Protein 2FTW (pdb70)

Foldseek 3Di:
DLWAKEAQAWEFALPDIGAWIWTTDQQFTADTGNDDDDDPPHHYHYLRLWYKFFAFEFEAEAAQPDDPNDTFLHHQALLQLLLQLFRHQEYEYEQEDFVPDDQVVSVVVVCVRNLQFHLHAYAYEYECQDDDPVNLVVVLCCQPPVQYQEYAECADPPTRHDDLVRLLVVLLSSQVSQHEYEYAFFNHVQLVVLLVVCVVVQNAALVSLCRSGPCVRRLVRLLSSQVSNVVSLAAYEYEQPQFPSNLVSLLVCVVVPRRYEYEHELCSLFDALCQLVDPDRLSNLQQFAPPHGHNPPCRNLSVLLCLLVCSHWAYHHNAGHDASVCQCCSVSHSVSRPHHHHDSNPRLQSCCQRCVVVVNHDSSSSLRHGKQRSCQNQANPPLGSDDDGRHGPWIFTKNQADKDADDLVQRSGSYSDHNSHRPMGGMGGAWTRHSSHTQHHPSDGDTDTSPYYYDRGHGNGPSNPCSVVVCVVVVCVVVDDDD

Radius of gyration: 21.94 Å; Cα contacts (8 Å, |Δi|>4): 1205; chains: 1; bounding box: 49×73×69 Å

Solvent-accessible surface area: 18521 Å² total

CATH classification: 3.20.20.140

Structure (mmCIF, N/CA/C/O backbone):
data_2FTW
#
_entry.id   2FTW
#
_cell.length_a   84.600
_cell.length_b   89.599
_cell.length_c   134.953
_cell.angle_alpha   90.00
_cell.angle_beta   90.00
_cell.angle_gamma   90.00
#
_symmetry.space_group_name_H-M   'I 2 2 2'
#
loop_
_entity.id
_entity.type
_entity.pdbx_description
1 polymer 'dihydropyrimidine amidohydrolase'
2 non-polymer 'ZINC ION'
3 non-polymer 'MALONATE ION'
4 water water
#
loop_
_atom_site.group_PDB
_atom_site.id
_atom_site.type_symbol
_atom_site.label_atom_id
_atom_site.label_alt_id
_atom_site.label_comp_id
_atom_site.label_asym_id
_atom_site.label_entity_id
_atom_site.label_seq_id
_atom_site.pdbx_PDB_ins_code
_atom_site.Cartn_x
_atom_site.Cartn_y
_atom_site.Cartn_z
_atom_site.occupancy
_atom_site.B_iso_or_equiv
_atom_site.auth_seq_id
_atom_site.auth_comp_id
_atom_site.auth_asym_id
_atom_site.auth_atom_id
_atom_site.pdbx_PDB_model_num
ATOM 1 N N . THR A 1 7 ? 28.249 -18.093 50.344 1.00 36.45 7 THR A N 1
ATOM 2 C CA . THR A 1 7 ? 28.838 -16.850 50.929 1.00 35.92 7 THR A CA 1
ATOM 3 C C . THR A 1 7 ? 29.062 -15.756 49.890 1.00 35.41 7 THR A C 1
ATOM 4 O O . THR A 1 7 ? 28.915 -14.578 50.196 1.00 35.68 7 THR A O 1
ATOM 8 N N . GLY A 1 8 ? 29.454 -16.153 48.682 1.00 34.61 8 GLY A N 1
ATOM 9 C CA . GLY A 1 8 ? 29.997 -15.231 47.689 1.00 33.73 8 GLY A CA 1
ATOM 10 C C . GLY A 1 8 ? 31.341 -14.657 48.114 1.00 33.10 8 GLY A C 1
ATOM 11 O O . GLY A 1 8 ? 31.692 -13.553 47.705 1.00 33.74 8 GLY A O 1
ATOM 12 N N . THR A 1 9 ? 32.077 -15.402 48.940 1.00 32.16 9 THR A N 1
ATOM 13 C CA A THR A 1 9 ? 33.390 -14.978 49.424 0.50 31.94 9 THR A CA 1
ATOM 14 C CA B THR A 1 9 ? 33.387 -14.976 49.433 0.50 31.83 9 THR A CA 1
ATOM 15 C C . THR A 1 9 ? 34.431 -16.045 49.102 1.00 31.58 9 THR A C 1
ATOM 16 O O . THR A 1 9 ? 34.267 -17.215 49.461 1.00 31.59 9 THR A O 1
ATOM 23 N N . ILE A 1 10 ? 35.503 -15.641 48.421 1.00 30.55 10 ILE A N 1
ATOM 24 C CA . ILE A 1 10 ? 36.525 -16.586 47.979 1.00 29.86 10 ILE A CA 1
ATOM 25 C C . ILE A 1 10 ? 37.851 -15.857 47.785 1.00 29.00 10 ILE A C 1
ATOM 26 O O . ILE A 1 10 ? 37.876 -14.649 47.490 1.00 28.72 10 ILE A O 1
ATOM 31 N N . LEU A 1 11 ? 38.945 -16.590 47.977 1.00 27.81 11 LEU A N 1
ATOM 32 C CA . LEU A 1 11 ? 40.291 -16.065 47.799 1.00 27.20 11 LEU A CA 1
ATOM 33 C C . LEU A 1 11 ? 41.029 -16.894 46.752 1.00 26.49 11 LEU A C 1
ATOM 34 O O . LEU A 1 11 ? 41.218 -18.103 46.908 1.00 25.56 11 LEU A O 1
ATOM 39 N N . ILE A 1 12 ? 41.438 -16.234 45.673 1.00 25.77 12 ILE A N 1
ATOM 40 C CA . ILE A 1 12 ? 42.147 -16.897 44.591 1.00 25.72 12 ILE A CA 1
ATOM 41 C C . ILE A 1 12 ? 43.632 -16.532 44.649 1.00 25.16 12 ILE A C 1
ATOM 42 O O . ILE A 1 12 ? 43.980 -15.357 44.541 1.00 23.90 12 ILE A O 1
ATOM 47 N N . LYS A 1 13 ? 44.490 -17.544 44.795 1.00 24.91 13 LYS A N 1
ATOM 48 C CA . LYS A 1 13 ? 45.931 -17.330 45.013 1.00 25.35 13 LYS A CA 1
ATOM 49 C C . LYS A 1 13 ? 46.815 -17.924 43.929 1.00 24.90 13 LYS A C 1
ATOM 50 O O . LYS A 1 13 ? 46.484 -18.935 43.315 1.00 25.31 13 LYS A O 1
ATOM 56 N N . ASN A 1 14 ? 47.961 -17.274 43.729 1.00 25.07 14 ASN A N 1
ATOM 57 C CA . ASN A 1 14 ? 49.076 -17.785 42.920 1.00 24.63 14 ASN A CA 1
ATOM 58 C C . ASN A 1 14 ? 48.924 -17.635 41.402 1.00 24.09 14 ASN A C 1
ATOM 59 O O . ASN A 1 14 ? 49.800 -18.076 40.658 1.00 24.53 14 ASN A O 1
ATOM 64 N N . GLY A 1 15 ? 47.852 -16.999 40.936 1.00 23.20 15 GLY A N 1
ATOM 65 C CA . GLY A 1 15 ? 47.643 -16.803 39.501 1.00 22.27 15 GLY A CA 1
ATOM 66 C C . GLY A 1 15 ? 48.024 -15.424 38.975 1.00 21.89 15 GLY A C 1
ATOM 67 O O . GLY A 1 15 ? 48.461 -14.545 39.720 1.00 21.37 15 GLY A O 1
ATOM 68 N N . THR A 1 16 ? 47.841 -15.248 37.671 1.00 21.51 16 THR A N 1
ATOM 69 C CA . THR A 1 16 ? 48.101 -13.975 37.002 1.00 21.18 16 THR A CA 1
ATOM 70 C C . THR A 1 16 ? 46.771 -13.329 36.626 1.00 20.72 16 THR A C 1
ATOM 71 O O . THR A 1 16 ? 45.958 -13.921 35.932 1.00 20.42 16 THR A O 1
ATOM 75 N N . VAL A 1 17 ? 46.558 -12.111 37.101 1.00 20.22 17 VAL A N 1
ATOM 76 C CA . VAL A 1 17 ? 45.403 -11.334 36.691 1.00 20.27 17 VAL A CA 1
ATOM 77 C C . VAL A 1 17 ? 45.647 -10.815 35.258 1.00 19.71 17 VAL A C 1
ATOM 78 O O . VAL A 1 17 ? 46.735 -10.354 34.938 1.00 19.91 17 VAL A O 1
ATOM 82 N N . VAL A 1 18 ? 44.634 -10.916 34.411 1.00 19.51 18 VAL A N 1
ATOM 83 C CA . VAL A 1 18 ? 44.710 -10.411 33.042 1.00 19.57 18 VAL A CA 1
ATOM 84 C C . VAL A 1 18 ? 43.504 -9.547 32.782 1.00 19.91 18 VAL A C 1
ATOM 85 O O . VAL A 1 18 ? 42.371 -10.027 32.734 1.00 19.94 18 VAL A O 1
ATOM 89 N N . ASN A 1 19 ? 43.766 -8.260 32.626 1.00 20.65 19 ASN A N 1
ATOM 90 C CA . ASN A 1 19 ? 42.775 -7.303 32.212 1.00 21.06 19 ASN A CA 1
ATOM 91 C C . ASN A 1 19 ? 43.117 -6.919 30.783 1.00 21.48 19 ASN A C 1
ATOM 92 O O . ASN A 1 19 ? 44.082 -7.428 30.221 1.00 21.97 19 ASN A O 1
ATOM 97 N N . ASP A 1 20 ? 42.333 -6.048 30.168 1.00 21.94 20 ASP A N 1
ATOM 98 C CA . ASP A 1 20 ? 42.626 -5.712 28.784 1.00 21.85 20 ASP A CA 1
ATOM 99 C C . ASP A 1 20 ? 43.722 -4.646 28.644 1.00 21.86 20 ASP A C 1
ATOM 100 O O . ASP A 1 20 ? 44.121 -4.323 27.509 1.00 21.43 20 ASP A O 1
ATOM 105 N N . ASP A 1 21 ? 44.216 -4.097 29.767 1.00 21.60 21 ASP A N 1
ATOM 106 C CA . ASP A 1 21 ? 45.272 -3.072 29.703 1.00 21.44 21 ASP A CA 1
ATOM 107 C C . ASP A 1 21 ? 46.654 -3.592 30.051 1.00 21.59 21 ASP A C 1
ATOM 108 O O . ASP A 1 21 ? 47.654 -3.076 29.547 1.00 21.24 21 ASP A O 1
ATOM 113 N N . ARG A 1 22 ? 46.705 -4.607 30.911 1.00 21.20 22 ARG A N 1
ATOM 114 C CA . ARG A 1 22 ? 47.955 -5.231 31.315 1.00 21.65 22 ARG A CA 1
ATOM 115 C C . ARG A 1 22 ? 47.629 -6.551 32.030 1.00 20.85 22 ARG A C 1
ATOM 116 O O . ARG A 1 22 ? 46.489 -6.774 32.434 1.00 19.46 22 ARG A O 1
ATOM 124 N N . TYR A 1 23 ? 48.647 -7.387 32.211 1.00 20.83 23 TYR A N 1
ATOM 125 C CA . TYR A 1 23 ? 48.533 -8.579 33.061 1.00 21.24 23 TYR A CA 1
ATOM 126 C C . TYR A 1 23 ? 49.608 -8.562 34.148 1.00 21.33 23 TYR A C 1
ATOM 127 O O . TYR A 1 23 ? 50.670 -7.965 33.978 1.00 21.62 23 TYR A O 1
ATOM 136 N N . PHE A 1 24 ? 49.324 -9.187 35.280 1.00 21.52 24 PHE A N 1
ATOM 137 C CA . PHE A 1 24 ? 50.255 -9.155 36.419 1.00 22.09 24 PHE A CA 1
ATOM 138 C C . PHE A 1 24 ? 49.950 -10.250 37.421 1.00 21.92 24 PHE A C 1
ATOM 139 O O . PHE A 1 24 ? 48.815 -10.646 37.554 1.00 21.13 24 PHE A O 1
ATOM 147 N N . LYS A 1 25 ? 50.980 -10.717 38.117 1.00 23.03 25 LYS A N 1
ATOM 148 C CA . LYS A 1 25 ? 50.817 -11.651 39.239 1.00 23.90 25 LYS A CA 1
ATOM 149 C C . LYS A 1 25 ? 50.137 -10.981 40.425 1.00 24.12 25 LYS A C 1
ATOM 150 O O . LYS A 1 25 ? 50.631 -9.990 40.937 1.00 24.13 25 LYS A O 1
ATOM 156 N N . SER A 1 26 ? 48.995 -11.514 40.851 1.00 24.43 26 SER A N 1
ATOM 157 C CA . SER A 1 26 ? 48.352 -11.063 42.094 1.00 24.42 26 SER A CA 1
ATOM 158 C C . SER A 1 26 ? 47.311 -12.055 42.622 1.00 24.21 26 SER A C 1
ATOM 159 O O . SER A 1 26 ? 46.658 -12.763 41.861 1.00 23.44 26 SER A O 1
ATOM 162 N N . ASP A 1 27 ? 47.152 -12.085 43.942 1.00 24.64 27 ASP A N 1
ATOM 163 C CA . ASP A 1 27 ? 46.036 -12.809 44.550 1.00 24.88 27 ASP A CA 1
ATOM 164 C C . ASP A 1 27 ? 44.816 -11.899 44.596 1.00 24.67 27 ASP A C 1
ATOM 165 O O . ASP A 1 27 ? 44.944 -10.676 44.728 1.00 24.39 27 ASP A O 1
ATOM 170 N N . VAL A 1 28 ? 43.638 -12.505 44.474 1.00 24.68 28 VAL A N 1
ATOM 171 C CA . VAL A 1 28 ? 42.371 -11.776 44.448 1.00 24.86 28 VAL A CA 1
ATOM 172 C C . VAL A 1 28 ? 41.428 -12.301 45.541 1.00 25.00 28 VAL A C 1
ATOM 173 O O . VAL A 1 28 ? 41.166 -13.494 45.631 1.00 24.35 28 VAL A O 1
ATOM 177 N N . LEU A 1 29 ? 40.930 -11.380 46.364 1.00 25.33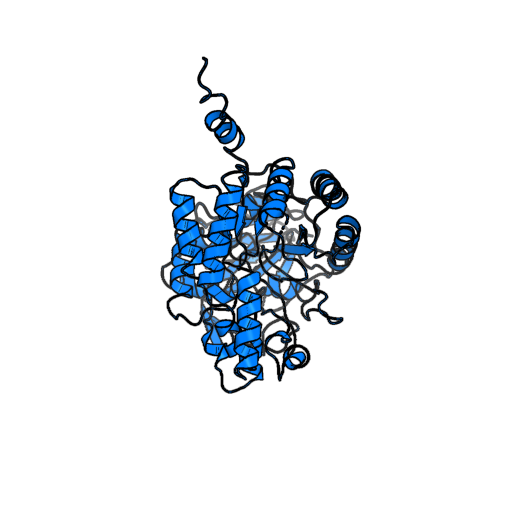 29 LEU A N 1
ATOM 178 C CA . LEU A 1 29 ? 39.934 -11.681 47.385 1.00 25.73 29 LEU A CA 1
ATOM 179 C C . LEU A 1 29 ? 38.559 -11.128 46.987 1.00 26.37 29 LEU A C 1
ATOM 180 O O . LEU A 1 29 ? 38.415 -9.966 46.588 1.00 26.65 29 LEU A O 1
ATOM 185 N N . VAL A 1 30 ? 37.550 -11.978 47.081 1.00 27.06 30 VAL A N 1
ATOM 186 C CA . VAL A 1 30 ? 36.169 -11.585 46.822 1.00 27.58 30 VAL A CA 1
ATOM 187 C C . VAL A 1 30 ? 35.418 -11.732 48.118 1.00 28.43 30 VAL A C 1
ATOM 188 O O . VAL A 1 30 ? 35.535 -12.762 48.787 1.00 28.04 30 VAL A O 1
ATOM 192 N N . GLU A 1 31 ? 34.666 -10.693 48.476 1.00 29.39 31 GLU A N 1
ATOM 193 C CA . GLU A 1 31 ? 33.825 -10.719 49.652 1.00 29.87 31 GLU A CA 1
ATOM 194 C C . GLU A 1 31 ? 32.422 -10.254 49.285 1.00 29.75 31 GLU A C 1
ATOM 195 O O . GLU A 1 31 ? 32.242 -9.331 48.498 1.00 29.97 31 GLU A O 1
ATOM 201 N N . ASN A 1 32 ? 31.431 -10.920 49.868 1.00 29.94 32 ASN A N 1
ATOM 202 C CA . ASN A 1 32 ? 30.027 -10.726 49.553 1.00 29.51 32 ASN A CA 1
ATOM 203 C C . ASN A 1 32 ? 29.781 -10.453 48.048 1.00 28.87 32 ASN A C 1
ATOM 204 O O . ASN A 1 32 ? 28.999 -9.585 47.694 1.00 28.72 32 ASN A O 1
ATOM 209 N N . GLY A 1 33 ? 30.468 -11.200 47.180 1.00 28.32 33 GLY A N 1
ATOM 210 C CA . GLY A 1 33 ? 30.301 -11.110 45.714 1.00 27.97 33 GLY A CA 1
ATOM 211 C C . GLY A 1 33 ? 31.020 -9.980 44.977 1.00 27.81 33 GLY A C 1
ATOM 212 O O . GLY A 1 33 ? 30.899 -9.852 43.754 1.00 27.69 33 GLY A O 1
ATOM 213 N N . ILE A 1 34 ? 31.759 -9.154 45.715 1.00 27.56 34 ILE A N 1
ATOM 214 C CA . ILE A 1 34 ? 32.488 -8.029 45.157 1.00 27.44 34 ILE A CA 1
ATOM 215 C C . ILE A 1 34 ? 33.963 -8.243 45.432 1.00 27.42 34 ILE A C 1
ATOM 216 O O . ILE A 1 34 ? 34.339 -8.780 46.490 1.00 27.41 34 ILE A O 1
ATOM 221 N N . ILE A 1 35 ? 34.805 -7.818 44.497 1.00 27.19 35 ILE A N 1
ATOM 222 C CA . ILE A 1 35 ? 36.254 -7.865 44.720 1.00 27.59 35 ILE A CA 1
ATOM 223 C C . ILE A 1 35 ? 36.640 -6.859 45.791 1.00 27.85 35 ILE A C 1
ATOM 224 O O . ILE A 1 35 ? 36.363 -5.663 45.652 1.00 27.96 35 ILE A O 1
ATOM 229 N N . LYS A 1 36 ? 37.314 -7.358 46.825 1.00 28.21 36 LYS A N 1
ATOM 230 C CA . LYS A 1 36 ? 37.675 -6.575 47.995 1.00 28.62 36 LYS A CA 1
ATOM 231 C C . LYS A 1 36 ? 39.137 -6.123 47.967 1.00 28.67 36 LYS A C 1
ATOM 232 O O . LYS A 1 36 ? 39.464 -4.984 48.319 1.00 28.36 36 LYS A O 1
ATOM 238 N N . GLU A 1 37 ? 40.013 -7.034 47.571 1.00 29.09 37 GLU A N 1
ATOM 239 C CA . GLU A 1 37 ? 41.441 -6.768 47.580 1.00 29.28 37 GLU A CA 1
ATOM 240 C C . GLU A 1 37 ? 42.149 -7.485 46.438 1.00 29.18 37 GLU A C 1
ATOM 241 O O . GLU A 1 37 ? 41.814 -8.626 46.093 1.00 28.90 37 GLU A O 1
ATOM 247 N N . ILE A 1 38 ? 43.100 -6.780 45.832 1.00 28.88 38 ILE A N 1
ATOM 248 C CA . ILE A 1 38 ? 44.008 -7.363 44.859 1.00 29.27 38 ILE A CA 1
ATOM 249 C C . ILE A 1 38 ? 45.398 -7.046 45.374 1.00 29.56 38 ILE A C 1
ATOM 250 O O . ILE A 1 38 ? 45.717 -5.884 45.653 1.00 28.78 38 ILE A O 1
ATOM 255 N N . SER A 1 39 ? 46.213 -8.082 45.536 1.00 30.14 39 SER A N 1
ATOM 256 C CA . SER A 1 39 ? 47.531 -7.908 46.148 1.00 30.97 39 SER A CA 1
ATOM 257 C C . SER A 1 39 ? 48.429 -9.105 45.875 1.00 31.46 39 SER A C 1
ATOM 258 O O . SER A 1 39 ? 47.952 -10.239 45.723 1.00 31.10 39 SER A O 1
ATOM 261 N N . LYS A 1 40 ? 49.734 -8.852 45.833 1.00 32.46 40 LYS A N 1
ATOM 262 C CA . LYS A 1 40 ? 50.702 -9.902 45.491 1.00 33.29 40 LYS A CA 1
ATOM 263 C C . LYS A 1 40 ? 50.653 -11.079 46.462 1.00 33.88 40 LYS A C 1
ATOM 264 O O . LYS A 1 40 ? 50.889 -12.218 46.059 1.00 33.84 40 LYS A O 1
ATOM 270 N N . ASN A 1 41 ? 50.331 -10.819 47.727 1.00 34.51 41 ASN A N 1
ATOM 271 C CA . ASN A 1 41 ? 50.185 -11.903 48.686 1.00 35.34 41 ASN A CA 1
ATOM 272 C C . ASN A 1 41 ? 49.095 -11.653 49.708 1.00 35.84 41 ASN A C 1
ATOM 273 O O . ASN A 1 41 ? 49.238 -10.795 50.574 1.00 36.34 41 ASN A O 1
ATOM 278 N N . ILE A 1 42 ? 47.996 -12.390 49.597 1.00 36.24 42 ILE A N 1
ATOM 279 C CA . ILE A 1 42 ? 46.907 -12.273 50.566 1.00 36.44 42 ILE A CA 1
ATOM 280 C C . ILE A 1 42 ? 46.870 -13.534 51.421 1.00 36.89 42 ILE A C 1
ATOM 281 O O . ILE A 1 42 ? 46.713 -14.639 50.906 1.00 36.56 42 ILE A O 1
ATOM 286 N N . GLU A 1 43 ? 47.039 -13.353 52.728 1.00 37.79 43 GLU A N 1
ATOM 287 C CA . GLU A 1 43 ? 46.982 -14.462 53.676 1.00 38.40 43 GLU A CA 1
ATOM 288 C C . GLU A 1 43 ? 45.541 -14.942 53.788 1.00 38.83 43 GLU A C 1
ATOM 289 O O . GLU A 1 43 ? 44.619 -14.127 53.893 1.00 38.70 43 GLU A O 1
ATOM 291 N N . PRO A 1 44 ? 45.334 -16.265 53.738 1.00 39.52 44 PRO A N 1
ATOM 292 C CA . PRO A 1 44 ? 43.996 -16.779 53.998 1.00 40.06 44 PRO A CA 1
ATOM 293 C C . PRO A 1 44 ? 43.673 -16.712 55.490 1.00 40.75 44 PRO A C 1
ATOM 294 O O . PRO A 1 44 ? 44.447 -17.190 56.324 1.00 41.03 44 PRO A O 1
ATOM 298 N N . LYS A 1 45 ? 42.542 -16.087 55.809 1.00 41.36 45 LYS A N 1
ATOM 299 C CA . LYS A 1 45 ? 42.082 -15.950 57.182 1.00 41.44 45 LYS A CA 1
ATOM 300 C C . LYS A 1 45 ? 41.514 -17.294 57.633 1.00 41.83 45 LYS A C 1
ATOM 301 O O . LYS A 1 45 ? 41.716 -18.313 56.964 1.00 42.38 45 LYS A O 1
ATOM 303 N N . GLU A 1 46 ? 40.827 -17.312 58.773 1.00 41.84 46 GLU A N 1
ATOM 304 C CA . GLU A 1 46 ? 40.181 -18.536 59.235 1.00 41.44 46 GLU A CA 1
ATOM 305 C C . GLU A 1 46 ? 38.914 -18.775 58.417 1.00 41.05 46 GLU A C 1
ATOM 306 O O . GLU A 1 46 ? 38.115 -17.863 58.212 1.00 41.06 46 GLU A O 1
ATOM 308 N N . GLY A 1 47 ? 38.773 -19.995 57.909 1.00 40.51 47 GLY A N 1
ATOM 309 C CA . GLY A 1 47 ? 37.535 -20.444 57.297 1.00 40.13 47 GLY A CA 1
ATOM 310 C C . GLY A 1 47 ? 37.264 -20.008 55.868 1.00 39.90 47 GLY A C 1
ATOM 311 O O . GLY A 1 47 ? 36.269 -20.450 55.280 1.00 39.94 47 GLY A O 1
ATOM 312 N N . ILE A 1 48 ? 38.115 -19.148 55.300 1.00 39.25 48 ILE A N 1
ATOM 313 C CA . ILE A 1 48 ? 37.886 -18.664 53.933 1.00 38.34 48 ILE A CA 1
ATOM 314 C C . ILE A 1 48 ? 38.278 -19.704 52.885 1.00 37.78 48 ILE A C 1
ATOM 315 O O . ILE A 1 48 ? 39.338 -20.315 52.974 1.00 38.18 48 ILE A O 1
ATOM 320 N N . LYS A 1 49 ? 37.417 -19.886 51.888 1.00 36.94 49 LYS A N 1
ATOM 321 C CA A LYS A 1 49 ? 37.709 -20.816 50.804 0.50 36.86 49 LYS A CA 1
ATOM 322 C CA B LYS A 1 49 ? 37.673 -20.797 50.775 0.50 36.78 49 LYS A CA 1
ATOM 323 C C . LYS A 1 49 ? 38.853 -20.296 49.941 1.00 36.55 49 LYS A C 1
ATOM 324 O O . LYS A 1 49 ? 38.903 -19.118 49.583 1.00 36.71 49 LYS A O 1
ATOM 335 N N . VAL A 1 50 ? 39.790 -21.182 49.619 1.00 36.04 50 VAL A N 1
ATOM 336 C CA . VAL A 1 50 ? 40.933 -20.798 48.808 1.00 35.52 50 VAL A CA 1
ATOM 337 C C . VAL A 1 50 ? 40.984 -21.617 47.538 1.00 34.84 50 VAL A C 1
ATOM 338 O O . VAL A 1 50 ? 40.868 -22.833 47.576 1.00 34.33 50 VAL A O 1
ATOM 342 N N . VAL A 1 51 ? 41.160 -20.930 46.412 1.00 34.42 51 VAL A N 1
ATOM 343 C CA . VAL A 1 51 ? 41.363 -21.572 45.114 1.00 34.06 51 VAL A CA 1
ATOM 344 C C . VAL A 1 51 ? 42.802 -21.318 44.671 1.00 33.61 51 VAL A C 1
ATOM 345 O O . VAL A 1 51 ? 43.315 -20.212 44.821 1.00 33.33 51 VAL A O 1
ATOM 349 N N . ASP A 1 52 ? 43.443 -22.346 44.124 1.00 33.07 52 ASP A N 1
ATOM 350 C CA . ASP A 1 52 ? 44.800 -22.216 43.605 1.00 32.64 52 ASP A CA 1
ATOM 351 C C . ASP A 1 52 ? 44.749 -21.933 42.105 1.00 32.12 52 ASP A C 1
ATOM 352 O O . ASP A 1 52 ? 44.102 -22.661 41.347 1.00 32.61 52 ASP A O 1
ATOM 357 N N . ALA A 1 53 ? 45.419 -20.871 41.677 1.00 31.00 53 ALA A N 1
ATOM 358 C CA . ALA A 1 53 ? 45.550 -20.580 40.254 1.00 30.11 53 ALA A CA 1
ATOM 359 C C . ALA A 1 53 ? 47.021 -20.567 39.849 1.00 29.15 53 ALA A C 1
ATOM 360 O O . ALA A 1 53 ? 47.401 -19.845 38.929 1.00 28.45 53 ALA A O 1
ATOM 362 N N . THR A 1 54 ? 47.842 -21.367 40.537 1.00 28.05 54 THR A N 1
ATOM 363 C CA . THR A 1 54 ? 49.244 -21.558 40.143 1.00 28.02 54 THR A CA 1
ATOM 364 C C . THR A 1 54 ? 49.313 -21.907 38.640 1.00 27.23 54 THR A C 1
ATOM 365 O O . THR A 1 54 ? 48.563 -22.753 38.171 1.00 27.25 54 THR A O 1
ATOM 369 N N . ASP A 1 55 ? 50.198 -21.229 37.904 1.00 26.83 55 ASP A N 1
ATOM 370 C CA . ASP A 1 55 ? 50.342 -21.382 36.438 1.00 26.38 55 ASP A CA 1
ATOM 371 C C . ASP A 1 55 ? 49.082 -21.055 35.596 1.00 25.75 55 ASP A C 1
ATOM 372 O O . ASP A 1 55 ? 49.036 -21.332 34.386 1.00 25.26 55 ASP A O 1
ATOM 377 N N . LYS A 1 56 ? 48.084 -20.435 36.216 1.00 24.94 56 LYS A N 1
ATOM 378 C CA . LYS A 1 56 ? 46.827 -20.141 35.542 1.00 24.60 56 LYS A CA 1
ATOM 379 C C . LYS A 1 56 ? 46.552 -18.641 35.512 1.00 23.84 56 LYS A C 1
ATOM 380 O O . LYS A 1 56 ? 47.239 -17.852 36.169 1.00 22.71 56 LYS A O 1
ATOM 386 N N . LEU A 1 57 ? 45.537 -18.275 34.737 1.00 23.29 57 LEU A N 1
ATOM 387 C CA . LEU A 1 57 ? 45.172 -16.879 34.518 1.00 23.37 57 LEU A CA 1
ATOM 388 C C . LEU A 1 57 ? 43.817 -16.593 35.133 1.00 23.31 57 LEU A C 1
ATOM 389 O O . LEU A 1 57 ? 42.939 -17.452 35.116 1.00 23.36 57 LEU A O 1
ATOM 394 N N . LEU A 1 58 ? 43.683 -15.402 35.719 1.00 23.46 58 LEU A N 1
ATOM 395 C CA . LEU A 1 58 ? 42.406 -14.893 36.206 1.00 23.57 58 LEU A CA 1
ATOM 396 C C . LEU A 1 58 ? 41.898 -13.879 35.184 1.00 23.54 58 LEU A C 1
ATOM 397 O O . LEU A 1 58 ? 42.478 -12.798 35.036 1.00 23.20 58 LEU A O 1
ATOM 402 N N . LEU A 1 59 ? 40.835 -14.245 34.472 1.00 23.01 59 LEU A N 1
ATOM 403 C CA . LEU A 1 59 ? 40.214 -13.370 33.487 1.00 23.38 59 LEU A CA 1
ATOM 404 C C . LEU A 1 59 ? 38.866 -12.889 34.003 1.00 23.48 59 LEU A C 1
ATOM 405 O O . LEU A 1 59 ? 38.186 -13.616 34.765 1.00 23.56 59 LEU A O 1
ATOM 410 N N . PRO A 1 60 ? 38.462 -11.666 33.598 1.00 23.37 60 PRO A N 1
ATOM 411 C CA . PRO A 1 60 ? 37.083 -11.293 33.883 1.00 23.15 60 PRO A CA 1
ATOM 412 C C . PRO A 1 60 ? 36.174 -12.270 33.160 1.00 23.36 60 PRO A C 1
ATOM 413 O O . PRO A 1 60 ? 36.486 -12.700 32.035 1.00 23.68 60 PRO A O 1
ATOM 417 N N . GLY A 1 61 ? 35.071 -12.636 33.798 1.00 23.47 61 GLY A N 1
ATOM 418 C CA . GLY A 1 61 ? 34.103 -13.503 33.172 1.00 23.05 61 GLY A CA 1
ATOM 419 C C . GLY A 1 61 ? 33.768 -13.047 31.765 1.00 23.07 61 GLY A C 1
ATOM 420 O O . GLY A 1 61 ? 33.628 -11.843 31.507 1.00 21.85 61 GLY A O 1
ATOM 421 N N . GLY A 1 62 ? 33.630 -14.015 30.858 1.00 22.99 62 GLY A N 1
ATOM 422 C CA . GLY A 1 62 ? 33.199 -13.727 29.501 1.00 23.49 62 GLY A CA 1
ATOM 423 C C . GLY A 1 62 ? 31.824 -13.084 29.464 1.00 23.84 62 GLY A C 1
ATOM 424 O O . GLY A 1 62 ? 30.979 -13.341 30.322 1.00 23.61 62 GLY A O 1
ATOM 425 N N . ILE A 1 63 ? 31.627 -12.208 28.482 1.00 24.49 63 ILE A N 1
ATOM 426 C CA . ILE A 1 63 ? 30.343 -11.552 28.240 1.00 24.44 63 ILE A CA 1
ATOM 427 C C . ILE A 1 63 ? 29.931 -11.941 26.832 1.00 24.95 63 ILE A C 1
ATOM 428 O O . ILE A 1 63 ? 30.651 -11.663 25.877 1.00 25.18 63 ILE A O 1
ATOM 433 N N . ASP A 1 64 ? 28.786 -12.606 26.712 1.00 25.42 64 ASP A N 1
ATOM 434 C CA . ASP A 1 64 ? 28.248 -12.983 25.418 1.00 25.14 64 ASP A CA 1
ATOM 435 C C . ASP A 1 64 ? 27.140 -12.028 25.052 1.00 25.20 64 ASP A C 1
ATOM 436 O O . ASP A 1 64 ? 26.072 -12.060 25.639 1.00 24.83 64 ASP A O 1
ATOM 441 N N . THR A 1 65 ? 27.390 -11.204 24.042 1.00 25.65 65 THR A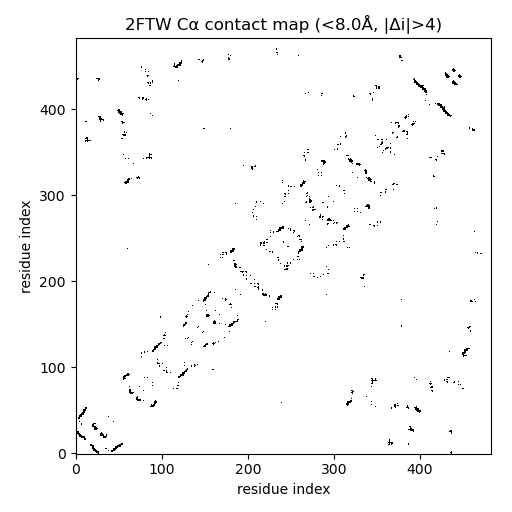 N 1
ATOM 442 C CA . THR A 1 65 ? 26.483 -10.115 23.681 1.00 25.44 65 THR A CA 1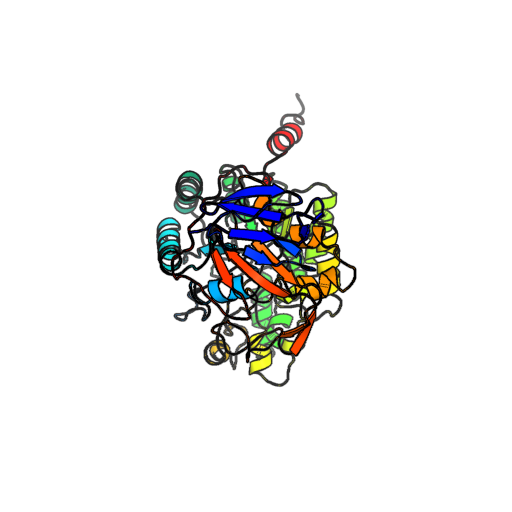
ATOM 443 C C . THR A 1 65 ? 25.292 -10.555 22.856 1.00 25.14 65 THR A C 1
ATOM 444 O O . THR A 1 65 ? 24.391 -9.756 22.603 1.00 24.84 65 THR A O 1
ATOM 448 N N . HIS A 1 66 ? 25.287 -11.815 22.421 1.00 25.18 66 HIS A N 1
ATOM 449 C CA . HIS A 1 66 ? 24.327 -12.263 21.436 1.00 24.82 66 HIS A CA 1
ATOM 450 C C . HIS A 1 66 ? 23.857 -13.698 21.672 1.00 24.49 66 HIS A C 1
ATOM 451 O O . HIS A 1 66 ? 24.423 -14.642 21.110 1.00 23.85 66 HIS A O 1
ATOM 458 N N . THR A 1 67 ? 22.797 -13.833 22.476 1.00 23.80 67 THR A N 1
ATOM 459 C CA . THR A 1 67 ? 22.175 -15.125 22.792 1.00 23.51 67 THR A CA 1
ATOM 460 C C . THR A 1 67 ? 20.665 -15.136 22.457 1.00 23.40 67 THR A C 1
ATOM 461 O O . THR A 1 67 ? 19.989 -14.089 22.441 1.00 22.45 67 THR A O 1
ATOM 465 N N . HIS A 1 68 ? 20.165 -16.338 22.168 1.00 23.32 68 HIS A N 1
ATOM 466 C CA . HIS A 1 68 ? 18.756 -16.558 21.856 1.00 23.50 68 HIS A CA 1
ATOM 467 C C . HIS A 1 68 ? 18.247 -17.807 22.561 1.00 23.42 68 HIS A C 1
ATOM 468 O O . HIS A 1 68 ? 17.740 -18.727 21.919 1.00 23.05 68 HIS A O 1
ATOM 475 N N . PHE A 1 69 ? 18.373 -17.828 23.884 1.00 23.61 69 PHE A N 1
ATOM 476 C CA . PHE A 1 69 ? 17.924 -18.975 24.664 1.00 24.05 69 PHE A CA 1
ATOM 477 C C . PHE A 1 69 ? 16.408 -19.070 24.622 1.00 24.66 69 PHE A C 1
ATOM 478 O O . PHE A 1 69 ? 15.716 -18.061 24.822 1.00 23.81 69 PHE A O 1
ATOM 486 N N . GLN A 1 70 ? 15.883 -20.266 24.332 1.00 25.36 70 GLN A N 1
ATOM 487 C CA . GLN A 1 70 ? 14.459 -20.502 24.541 1.00 26.29 70 GLN A CA 1
ATOM 488 C C . GLN A 1 70 ? 13.597 -19.694 23.562 1.00 26.95 70 GLN A C 1
ATOM 489 O O . GLN A 1 70 ? 12.447 -19.358 23.873 1.00 27.09 70 GLN A O 1
ATOM 495 N N . LEU A 1 71 ? 14.167 -19.371 22.397 1.00 27.98 71 LEU A N 1
ATOM 496 C CA . LEU A 1 71 ? 13.536 -18.512 21.400 1.00 28.73 71 LEU A CA 1
ATOM 497 C C . LEU A 1 71 ? 12.335 -19.203 20.782 1.00 29.53 71 LEU A C 1
ATOM 498 O O . LEU A 1 71 ? 12.479 -20.290 20.225 1.00 29.62 71 LEU A O 1
ATOM 503 N N . PRO A 1 72 ? 11.144 -18.580 20.869 1.00 30.58 72 PRO A N 1
ATOM 504 C CA . PRO A 1 72 ? 10.016 -19.165 20.158 1.00 31.29 72 PRO A CA 1
ATOM 505 C C . PRO A 1 72 ? 10.216 -19.067 18.654 1.00 32.30 72 PRO A C 1
ATOM 506 O O . PRO A 1 72 ? 10.583 -18.008 18.148 1.00 32.57 72 PRO A O 1
ATOM 510 N N . PHE A 1 73 ? 9.992 -20.167 17.945 1.00 33.49 73 PHE A N 1
ATOM 511 C CA . PHE A 1 73 ? 10.074 -20.154 16.496 1.00 34.01 73 PHE A CA 1
ATOM 512 C C . PHE A 1 73 ? 9.096 -21.134 15.854 1.00 34.66 73 PHE A C 1
ATOM 513 O O . PHE A 1 73 ? 9.235 -22.345 16.004 1.00 34.88 73 PHE A O 1
ATOM 521 N N . MET A 1 74 ? 8.115 -20.608 15.126 1.00 35.26 74 MET A N 1
ATOM 522 C CA . MET A 1 74 ? 7.176 -21.457 14.383 1.00 35.33 74 MET A CA 1
ATOM 523 C C . MET A 1 74 ? 6.511 -22.490 15.302 1.00 35.39 74 MET A C 1
ATOM 524 O O . MET A 1 74 ? 6.448 -23.680 14.978 1.00 35.80 74 MET A O 1
ATOM 526 N N . GLY A 1 75 ? 6.050 -22.032 16.464 1.00 35.22 75 GLY A N 1
ATOM 527 C CA . GLY A 1 75 ? 5.442 -22.915 17.468 1.00 35.09 75 GLY A CA 1
ATOM 528 C C . GLY A 1 75 ? 6.410 -23.695 18.359 1.00 34.86 75 GLY A C 1
ATOM 529 O O . GLY A 1 75 ? 6.059 -24.043 19.487 1.00 35.54 75 GLY A O 1
ATOM 530 N N . THR A 1 76 ? 7.606 -23.999 17.859 1.00 34.41 76 THR A N 1
ATOM 531 C CA . THR A 1 76 ? 8.629 -24.677 18.663 1.00 34.19 76 THR A CA 1
ATOM 532 C C . THR A 1 76 ? 9.564 -23.668 19.324 1.00 33.71 76 THR A C 1
ATOM 533 O O . THR A 1 76 ? 9.423 -22.455 19.140 1.00 33.66 76 THR A O 1
ATOM 537 N N . VAL A 1 77 ? 10.503 -24.186 20.106 1.00 32.74 77 VAL A N 1
ATOM 538 C CA . VAL A 1 77 ? 11.392 -23.356 20.883 1.00 32.36 77 VAL A CA 1
ATOM 539 C C . VAL A 1 77 ? 12.816 -23.880 20.771 1.00 31.88 77 VAL A C 1
ATOM 540 O O . VAL A 1 77 ? 13.047 -25.087 20.606 1.00 31.48 77 VAL A O 1
ATOM 544 N N . SER A 1 78 ? 13.760 -22.952 20.851 1.00 31.28 78 SER A N 1
ATOM 545 C CA . SER A 1 78 ? 15.178 -23.286 20.949 1.00 30.93 78 SER A CA 1
ATOM 546 C C . SER A 1 78 ? 15.435 -24.220 22.122 1.00 30.17 78 SER A C 1
ATOM 547 O O . SER A 1 78 ? 14.889 -24.036 23.198 1.00 30.12 78 SER A O 1
ATOM 550 N N .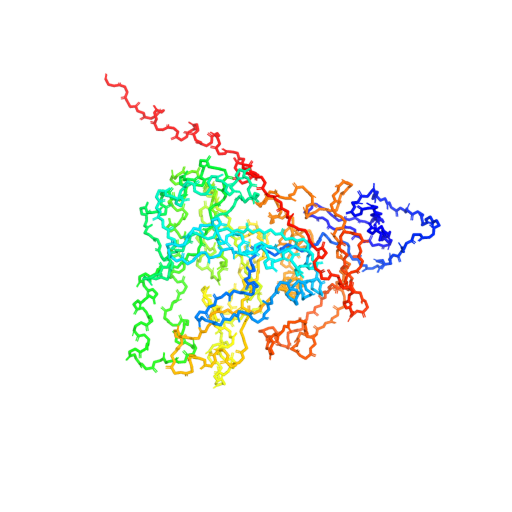 VAL A 1 79 ? 16.280 -25.220 21.907 1.00 29.99 79 VAL A N 1
ATOM 551 C CA . VAL A 1 79 ? 16.448 -26.294 22.886 1.00 29.56 79 VAL A CA 1
ATOM 552 C C . VAL A 1 79 ? 17.242 -25.825 24.114 1.00 28.98 79 VAL A C 1
ATOM 553 O O . VAL A 1 79 ? 16.942 -26.241 25.241 1.00 28.69 79 VAL A O 1
ATOM 557 N N . ASP A 1 80 ? 18.268 -25.004 23.876 1.00 28.04 80 ASP A N 1
ATOM 558 C CA . ASP A 1 80 ? 19.013 -24.360 24.947 1.00 27.72 80 ASP A CA 1
ATOM 559 C C . ASP A 1 80 ? 18.141 -23.253 25.544 1.00 26.84 80 ASP A C 1
ATOM 560 O O . ASP A 1 80 ? 17.823 -22.271 24.856 1.00 26.04 80 ASP A O 1
ATOM 565 N N . ASP A 1 81 ? 17.748 -23.416 26.807 1.00 25.90 81 ASP A N 1
ATOM 566 C CA . ASP A 1 81 ? 16.952 -22.409 27.512 1.00 25.94 81 ASP A CA 1
ATOM 567 C C . ASP A 1 81 ? 17.817 -21.626 28.507 1.00 25.47 81 ASP A C 1
ATOM 568 O O . ASP A 1 81 ? 19.038 -21.777 28.512 1.00 25.21 81 ASP A O 1
ATOM 573 N N . PHE A 1 82 ? 17.187 -20.808 29.353 1.00 25.07 82 PHE A N 1
ATOM 574 C CA . PHE A 1 82 ? 17.921 -19.917 30.259 1.00 24.98 82 PHE A CA 1
ATOM 575 C C . PHE A 1 82 ? 18.658 -20.615 31.404 1.00 25.04 82 PHE A C 1
ATOM 576 O O . PHE A 1 82 ? 19.596 -20.061 31.973 1.00 24.82 82 PHE A O 1
ATOM 584 N N . ASP A 1 83 ? 18.239 -21.829 31.738 1.00 25.63 83 ASP A N 1
ATOM 585 C CA . ASP A 1 83 ? 18.901 -22.593 32.783 1.00 25.39 83 ASP A CA 1
ATOM 586 C C . ASP A 1 83 ? 20.085 -23.385 32.203 1.00 25.46 83 ASP A C 1
ATOM 587 O O . ASP A 1 83 ? 21.257 -23.096 32.511 1.00 25.54 83 ASP A O 1
ATOM 592 N N . ILE A 1 84 ? 19.791 -24.366 31.354 1.00 25.41 84 ILE A N 1
ATOM 593 C CA A ILE A 1 84 ? 20.790 -25.203 30.670 0.50 25.31 84 ILE A CA 1
ATOM 594 C CA B ILE A 1 84 ? 20.884 -25.172 30.826 0.50 25.16 84 ILE A CA 1
ATOM 595 C C . ILE A 1 84 ? 21.784 -24.337 29.907 1.00 25.28 84 ILE A C 1
ATOM 596 O O . ILE A 1 84 ? 22.974 -24.628 29.814 1.00 25.28 84 ILE A O 1
ATOM 605 N N . GLY A 1 85 ? 21.241 -23.287 29.280 1.00 25.14 85 GLY A N 1
ATOM 606 C CA . GLY A 1 85 ? 22.046 -22.348 28.512 1.00 24.74 85 GLY A CA 1
ATOM 607 C C . GLY A 1 85 ? 23.108 -21.643 29.332 1.00 24.12 85 GLY A C 1
ATOM 608 O O . GLY A 1 85 ? 24.251 -21.559 28.903 1.00 23.99 85 GLY A O 1
ATOM 609 N N . THR A 1 86 ? 22.735 -21.127 30.502 1.00 23.79 86 THR A N 1
ATOM 610 C CA . THR A 1 86 ? 23.700 -20.460 31.389 1.00 23.83 86 THR A CA 1
ATOM 611 C C . THR A 1 86 ? 24.651 -21.451 32.084 1.00 23.82 86 THR A C 1
ATOM 612 O O . THR A 1 86 ? 25.762 -21.073 32.480 1.00 23.51 86 THR A O 1
ATOM 616 N N . GLN A 1 87 ? 24.236 -22.715 32.207 1.00 23.44 87 GLN A N 1
ATOM 617 C CA . GLN A 1 87 ? 25.150 -23.764 32.680 1.00 23.47 87 GLN A CA 1
ATOM 618 C C . GLN A 1 87 ? 26.264 -23.974 31.678 1.00 22.83 87 GLN A C 1
ATOM 619 O O . GLN A 1 87 ? 27.428 -24.037 32.046 1.00 23.04 87 GLN A O 1
ATOM 625 N N . ALA A 1 88 ? 25.891 -24.085 30.407 1.00 22.82 88 ALA A N 1
ATOM 626 C CA . ALA A 1 88 ? 26.851 -24.220 29.324 1.00 22.44 88 ALA A CA 1
ATOM 627 C C . ALA A 1 88 ? 27.770 -22.996 29.247 1.00 22.41 88 ALA A C 1
ATOM 628 O O . ALA A 1 88 ? 28.982 -23.128 29.034 1.00 23.11 88 ALA A O 1
ATOM 630 N N . ALA A 1 89 ? 27.206 -21.808 29.444 1.00 22.03 89 ALA A N 1
ATOM 631 C CA . ALA A 1 89 ? 28.005 -20.590 29.418 1.00 21.72 89 ALA A CA 1
ATOM 632 C C . ALA A 1 89 ? 29.159 -20.670 30.411 1.00 21.99 89 ALA A C 1
ATOM 633 O O . ALA A 1 89 ? 30.316 -20.507 30.011 1.00 21.93 89 ALA A O 1
ATOM 635 N N . VAL A 1 90 ? 28.849 -20.931 31.686 1.00 21.79 90 VAL A N 1
ATOM 636 C CA . VAL A 1 90 ? 29.874 -20.927 32.743 1.00 22.57 90 VAL A CA 1
ATOM 637 C C . VAL A 1 90 ? 30.892 -22.078 32.641 1.00 22.96 90 VAL A C 1
ATOM 638 O O . VAL A 1 90 ? 32.053 -21.929 33.030 1.00 23.71 90 VAL A O 1
ATOM 642 N N . ALA A 1 91 ? 30.464 -23.208 32.100 1.00 23.23 91 ALA A N 1
ATOM 643 C CA . ALA A 1 91 ? 31.372 -24.304 31.783 1.00 23.08 91 ALA A CA 1
ATOM 644 C C . ALA A 1 91 ? 32.405 -23.895 30.754 1.00 23.36 91 ALA A C 1
ATOM 645 O O . ALA A 1 91 ? 33.438 -24.543 30.636 1.00 23.69 91 ALA A O 1
ATOM 647 N N . GLY A 1 92 ? 32.108 -22.840 29.987 1.00 23.85 92 GLY A N 1
ATOM 648 C CA . GLY A 1 92 ? 33.034 -22.274 29.004 1.00 23.60 92 GLY A CA 1
ATOM 649 C C . GLY A 1 92 ? 33.678 -20.941 29.362 1.00 23.95 92 GLY A C 1
ATOM 650 O O . GLY A 1 92 ? 34.368 -20.354 28.528 1.00 23.90 92 GLY A O 1
ATOM 651 N N . GLY A 1 93 ? 33.462 -20.453 30.581 1.00 23.72 93 GLY A N 1
ATOM 652 C CA . GLY A 1 93 ? 34.105 -19.218 31.053 1.00 24.00 93 GLY A CA 1
ATOM 653 C C . GLY A 1 93 ? 33.300 -17.933 30.887 1.00 24.31 93 GLY A C 1
ATOM 654 O O . GLY A 1 93 ? 33.809 -16.831 31.157 1.00 25.29 93 GLY A O 1
ATOM 655 N N . THR A 1 94 ? 32.042 -18.067 30.473 1.00 23.90 94 THR A N 1
ATOM 656 C CA . THR A 1 94 ? 31.173 -16.932 30.201 1.00 23.60 94 THR A CA 1
ATOM 657 C C . THR A 1 94 ? 30.215 -16.793 31.379 1.00 23.46 94 THR A C 1
ATOM 658 O O . THR A 1 94 ? 29.515 -17.735 31.722 1.00 22.81 94 THR A O 1
ATOM 662 N N . THR A 1 95 ? 30.225 -15.618 32.009 1.00 23.33 95 THR A N 1
ATOM 663 C CA . THR A 1 95 ? 29.439 -15.364 33.208 1.00 23.72 95 THR A CA 1
ATOM 664 C C . THR A 1 95 ? 28.373 -14.267 33.044 1.00 23.51 95 THR A C 1
ATOM 665 O O . THR A 1 95 ? 27.762 -13.859 34.024 1.00 23.82 95 THR A O 1
ATOM 669 N N . PHE A 1 96 ? 28.140 -13.825 31.813 1.00 22.62 96 PHE A N 1
ATOM 670 C CA . PHE A 1 96 ? 27.164 -12.783 31.526 1.00 22.68 96 PHE A CA 1
ATOM 671 C C . PHE A 1 96 ? 26.684 -12.943 30.099 1.00 22.01 96 PHE A C 1
ATOM 672 O O . PHE A 1 96 ? 27.489 -13.033 29.181 1.00 22.43 96 PHE A O 1
ATOM 680 N N . ILE A 1 97 ? 25.372 -13.027 29.925 1.00 21.76 97 ILE A N 1
ATOM 681 C CA . ILE A 1 97 ? 24.778 -13.144 28.608 1.00 21.64 97 ILE A CA 1
ATOM 682 C C . ILE A 1 97 ? 23.843 -11.977 28.406 1.00 21.59 97 ILE A C 1
ATOM 683 O O . ILE A 1 97 ? 23.210 -11.510 29.358 1.00 20.74 97 ILE A O 1
ATOM 688 N N . ILE A 1 98 ? 23.784 -11.479 27.174 1.00 21.87 98 ILE A N 1
ATOM 689 C CA . ILE A 1 98 ? 22.743 -10.533 26.800 1.00 22.41 98 ILE A CA 1
ATOM 690 C C . ILE A 1 98 ? 21.900 -11.178 25.715 1.00 22.76 98 ILE A C 1
ATOM 691 O O . ILE A 1 98 ? 22.407 -11.570 24.675 1.00 22.98 98 ILE A O 1
ATOM 696 N N . ASP A 1 99 ? 20.613 -11.332 26.020 1.00 23.50 99 ASP A N 1
ATOM 697 C CA . ASP A 1 99 ? 19.654 -12.025 25.178 1.00 23.86 99 ASP A CA 1
ATOM 698 C C . ASP A 1 99 ? 18.750 -10.988 24.533 1.00 24.08 99 ASP A C 1
ATOM 699 O O . ASP A 1 99 ? 18.678 -9.843 25.003 1.00 23.70 99 ASP A O 1
ATOM 704 N N . PHE A 1 100 ? 18.083 -11.396 23.451 1.00 23.91 100 PHE A N 1
ATOM 705 C CA . PHE A 1 100 ? 17.207 -10.533 22.676 1.00 24.20 100 PHE A CA 1
ATOM 706 C C . PHE A 1 100 ? 15.724 -10.813 22.957 1.00 24.52 100 PHE A C 1
ATOM 707 O O . PHE A 1 100 ? 15.251 -11.946 22.817 1.00 24.58 100 PHE A O 1
ATOM 715 N N . VAL A 1 101 ? 15.004 -9.771 23.351 1.00 24.11 101 VAL A N 1
ATOM 716 C CA . VAL A 1 101 ? 13.549 -9.796 23.380 1.00 23.93 101 VAL A CA 1
ATOM 717 C C . VAL A 1 101 ? 13.070 -9.608 21.950 1.00 24.31 101 VAL A C 1
ATOM 718 O O . VAL A 1 101 ? 13.483 -8.649 21.267 1.00 24.64 101 VAL A O 1
ATOM 722 N N . ILE A 1 102 ? 12.190 -10.503 21.499 1.00 24.53 102 ILE A N 1
ATOM 723 C CA . ILE A 1 102 ? 11.706 -10.472 20.116 1.00 24.45 102 ILE A CA 1
ATOM 724 C C . ILE A 1 102 ? 10.186 -10.460 20.074 1.00 24.45 102 ILE A C 1
ATOM 725 O O . ILE A 1 102 ? 9.554 -11.529 20.089 1.00 24.24 102 ILE A O 1
ATOM 730 N N . PRO A 1 103 ? 9.595 -9.246 20.020 1.00 24.06 103 PRO A N 1
ATOM 731 C CA . PRO A 1 103 ? 8.146 -9.122 19.880 1.00 24.09 103 PRO A CA 1
ATOM 732 C C . PRO A 1 103 ? 7.650 -9.688 18.563 1.00 24.23 103 PRO A C 1
ATOM 733 O O . PRO A 1 103 ? 8.342 -9.615 17.540 1.00 24.04 103 PRO A O 1
ATOM 737 N N . THR A 1 104 ? 6.458 -10.259 18.585 1.00 24.57 104 THR A N 1
ATOM 738 C CA . THR A 1 104 ? 5.771 -10.555 17.353 1.00 25.20 104 THR A CA 1
ATOM 739 C C . THR A 1 104 ? 5.284 -9.236 16.777 1.00 25.35 104 THR A C 1
ATOM 740 O O . THR A 1 104 ? 5.150 -8.236 17.509 1.00 25.10 104 THR A O 1
ATOM 744 N N . ARG A 1 105 ? 5.026 -9.227 15.470 1.00 25.17 105 ARG A N 1
ATOM 745 C CA . ARG A 1 105 ? 4.553 -8.013 14.819 1.00 25.54 105 ARG A CA 1
ATOM 746 C C . ARG A 1 105 ? 3.230 -7.585 15.437 1.00 25.44 105 ARG A C 1
ATOM 747 O O . ARG A 1 105 ? 2.344 -8.403 15.649 1.00 25.62 105 ARG A O 1
ATOM 755 N N . GLY A 1 106 ? 3.113 -6.298 15.738 1.00 25.09 106 GLY A N 1
ATOM 756 C CA . GLY A 1 106 ? 1.929 -5.770 16.392 1.00 24.93 106 GLY A CA 1
ATOM 757 C C . GLY A 1 106 ? 1.874 -6.021 17.890 1.00 24.75 106 GLY A C 1
ATOM 758 O O . GLY A 1 106 ? 0.973 -5.504 18.555 1.00 25.43 106 GLY A O 1
ATOM 759 N N . GLN A 1 107 ? 2.820 -6.791 18.438 1.00 24.21 107 GLN A N 1
ATOM 760 C CA . GLN A 1 107 ? 2.887 -6.996 19.888 1.00 24.27 107 GLN A CA 1
ATOM 761 C C . GLN A 1 107 ? 3.634 -5.862 20.615 1.00 24.46 107 GLN A C 1
ATOM 762 O O . GLN A 1 107 ? 4.683 -5.402 20.143 1.00 24.63 107 GLN A O 1
ATOM 768 N N . SER A 1 108 ? 3.097 -5.437 21.765 1.00 24.47 108 SER A N 1
ATOM 769 C CA . SER A 1 108 ? 3.779 -4.481 22.665 1.00 24.60 108 SER A CA 1
ATOM 770 C C . SER A 1 108 ? 5.175 -4.959 23.083 1.00 24.98 108 SER A C 1
ATOM 771 O O . SER A 1 108 ? 5.357 -6.133 23.454 1.00 25.04 108 SER A O 1
ATOM 774 N N . LEU A 1 109 ? 6.148 -4.047 23.042 1.00 25.17 109 LEU A N 1
ATOM 775 C CA . LEU A 1 109 ? 7.532 -4.363 23.448 1.00 25.24 109 LEU A CA 1
ATOM 776 C C . LEU A 1 109 ? 7.622 -4.638 24.942 1.00 25.27 109 LEU A C 1
ATOM 777 O O . LEU A 1 109 ? 8.398 -5.484 25.385 1.00 24.95 109 LEU A O 1
ATOM 782 N N . LEU A 1 110 ? 6.835 -3.893 25.709 1.00 25.32 110 LEU A N 1
ATOM 783 C CA . LEU A 1 110 ? 6.798 -4.034 27.165 1.00 25.34 110 LEU A CA 1
ATOM 784 C C . LEU A 1 110 ? 6.253 -5.392 27.591 1.00 25.22 110 LEU A C 1
ATOM 785 O O . LEU A 1 110 ? 6.764 -5.992 28.508 1.00 25.90 110 LEU A O 1
ATOM 790 N N . GLU A 1 111 ? 5.202 -5.851 26.930 1.00 25.45 111 GLU A N 1
ATOM 791 C CA . GLU A 1 111 ? 4.626 -7.163 27.187 1.00 25.86 111 GLU A CA 1
ATOM 792 C C . GLU A 1 111 ? 5.592 -8.276 26.780 1.00 25.34 111 GLU A C 1
ATOM 793 O O . GLU A 1 111 ? 5.680 -9.304 27.448 1.00 25.81 111 GLU A O 1
ATOM 799 N N . ALA A 1 112 ? 6.310 -8.057 25.682 1.00 25.21 112 ALA A N 1
ATOM 800 C CA . ALA A 1 112 ? 7.322 -8.998 25.199 1.00 25.10 112 ALA A CA 1
ATOM 801 C C . ALA A 1 112 ? 8.518 -9.004 26.149 1.00 24.95 112 ALA A C 1
ATOM 802 O O . ALA A 1 112 ? 8.991 -10.072 26.547 1.00 24.21 112 ALA A O 1
ATOM 804 N N . TYR A 1 113 ? 8.969 -7.808 26.543 1.00 24.66 113 TYR A N 1
ATOM 805 C CA . TYR A 1 113 ? 9.991 -7.670 27.576 1.00 24.75 113 TYR A CA 1
ATOM 806 C C . TYR A 1 113 ? 9.604 -8.390 28.874 1.00 24.52 113 TYR A C 1
ATOM 807 O O . TYR A 1 113 ? 10.445 -9.056 29.478 1.00 23.99 113 TYR A O 1
ATOM 816 N N . ASP A 1 114 ? 8.348 -8.233 29.307 1.00 24.48 114 ASP A N 1
ATOM 817 C CA . ASP A 1 114 ? 7.879 -8.855 30.547 1.00 24.89 114 ASP A CA 1
ATOM 818 C C . ASP A 1 114 ? 7.965 -10.370 30.439 1.00 24.97 114 ASP A C 1
ATOM 819 O O . ASP A 1 114 ? 8.333 -11.045 31.392 1.00 25.34 114 ASP A O 1
ATOM 824 N N . GLN A 1 115 ? 7.626 -10.900 29.268 1.00 25.19 115 GLN A N 1
ATOM 825 C CA . GLN A 1 115 ? 7.656 -12.335 29.071 1.00 24.98 115 GLN A CA 1
ATOM 826 C C . GLN A 1 115 ? 9.096 -12.822 29.209 1.00 24.64 115 GLN A C 1
ATOM 827 O O . GLN A 1 115 ? 9.361 -13.773 29.947 1.00 24.62 115 GLN A O 1
ATOM 833 N N . TRP A 1 116 ? 10.015 -12.141 28.526 1.00 23.91 116 TRP A N 1
ATOM 834 C CA . TRP A 1 116 ? 11.417 -12.550 28.500 1.00 23.57 116 TRP A CA 1
ATOM 835 C C . TRP A 1 116 ? 12.044 -12.564 29.888 1.00 23.78 116 TRP A C 1
ATOM 836 O O . TRP A 1 116 ? 12.636 -13.567 30.285 1.00 22.98 116 TRP A O 1
ATOM 847 N N . LYS A 1 117 ? 11.864 -11.470 30.628 1.00 24.19 117 LYS A N 1
ATOM 848 C CA . LYS A 1 117 ? 12.428 -11.332 31.969 1.00 24.78 117 LYS A CA 1
ATOM 849 C C . LYS A 1 117 ? 11.889 -12.370 32.949 1.00 25.21 117 LYS A C 1
ATOM 850 O O . LYS A 1 117 ? 12.582 -12.766 33.873 1.00 25.60 117 LYS A O 1
ATOM 856 N N . LYS A 1 118 ? 10.644 -12.789 32.758 1.00 26.12 118 LYS A N 1
ATOM 857 C CA . LYS A 1 118 ? 10.034 -13.818 33.598 1.00 26.30 118 LYS A CA 1
ATOM 858 C C . LYS A 1 118 ? 10.670 -15.186 33.339 1.00 26.90 118 LYS A C 1
ATOM 859 O O . LYS A 1 118 ? 10.989 -15.908 34.285 1.00 27.71 118 LYS A O 1
ATOM 865 N N . TRP A 1 119 ? 10.851 -15.536 32.062 1.00 26.97 119 TRP A N 1
ATOM 866 C CA . TRP A 1 119 ? 11.537 -16.779 31.683 1.00 26.81 119 TRP A CA 1
ATOM 867 C C . TRP A 1 119 ? 12.949 -16.881 32.261 1.00 27.02 119 TRP A C 1
ATOM 868 O O . TRP A 1 119 ? 13.355 -17.945 32.727 1.00 26.77 119 TRP A O 1
ATOM 879 N N . ALA A 1 120 ? 13.676 -15.766 32.229 1.00 26.96 120 ALA A N 1
ATOM 880 C CA . ALA A 1 120 ? 15.063 -15.704 32.670 1.00 27.09 120 ALA A CA 1
ATOM 881 C C . ALA A 1 120 ? 15.201 -15.688 34.190 1.00 27.39 120 ALA A C 1
ATOM 882 O O . ALA A 1 120 ? 15.966 -16.466 34.755 1.00 26.82 120 ALA A O 1
ATOM 884 N N . ASP A 1 121 ? 14.473 -14.793 34.851 1.00 27.62 121 ASP A N 1
ATOM 885 C CA . ASP A 1 121 ? 14.622 -14.608 36.295 1.00 28.03 121 ASP A CA 1
ATOM 886 C C . ASP A 1 121 ? 14.502 -15.908 37.055 1.00 28.27 121 ASP A C 1
ATOM 887 O O . ASP A 1 121 ? 15.188 -16.119 38.055 1.00 29.19 121 ASP A O 1
ATOM 892 N N . GLU A 1 122 ? 13.637 -16.783 36.566 1.00 28.58 122 GLU A N 1
ATOM 893 C CA . GLU A 1 122 ? 13.423 -18.095 37.166 1.00 28.46 122 GLU A CA 1
ATOM 894 C C . GLU A 1 122 ? 14.552 -19.107 36.946 1.00 28.29 122 GLU A C 1
ATOM 895 O O . GLU A 1 122 ? 14.663 -20.074 37.708 1.00 28.39 122 GLU A O 1
ATOM 901 N N . LYS A 1 123 ? 15.387 -18.886 35.927 1.00 27.96 123 LYS A N 1
ATOM 902 C CA . LYS A 1 123 ? 16.260 -19.944 35.407 1.00 27.28 123 LYS A CA 1
ATOM 903 C C . LYS A 1 123 ? 17.769 -19.681 35.407 1.00 26.46 123 LYS A C 1
ATOM 904 O O . LYS A 1 123 ? 18.555 -20.632 35.501 1.00 25.57 123 LYS A O 1
ATOM 910 N N . VAL A 1 124 ? 18.173 -18.416 35.299 1.00 25.66 124 VAL A N 1
ATOM 911 C CA . VAL A 1 124 ? 19.581 -18.076 35.048 1.00 25.27 124 VAL A CA 1
ATOM 912 C C . VAL A 1 124 ? 20.517 -18.447 36.193 1.00 24.86 124 VAL A C 1
ATOM 913 O O . VAL A 1 124 ? 20.215 -18.224 37.365 1.00 24.16 124 VAL A O 1
ATOM 917 N N . ASN A 1 125 ? 21.669 -19.000 35.819 1.00 25.07 125 ASN A N 1
ATOM 918 C CA . ASN A 1 125 ? 22.726 -19.401 36.766 1.00 24.91 125 ASN A CA 1
ATOM 919 C C . ASN A 1 125 ? 23.841 -18.367 36.894 1.00 24.96 125 ASN A C 1
ATOM 920 O O . ASN A 1 125 ? 24.792 -18.547 37.666 1.00 24.78 125 ASN A O 1
ATOM 925 N N . CYS A 1 126 ? 23.708 -17.281 36.129 1.00 24.58 126 CYS A N 1
ATOM 926 C CA . CYS A 1 126 ? 24.671 -16.179 36.111 1.00 24.28 126 CYS A CA 1
ATOM 927 C C . CYS A 1 126 ? 23.901 -14.919 35.750 1.00 23.77 126 CYS A C 1
ATOM 928 O O . CYS A 1 126 ? 22.739 -15.007 35.349 1.00 23.63 126 CYS A O 1
ATOM 931 N N . ASP A 1 127 ? 24.520 -13.757 35.919 1.00 23.33 127 ASP A N 1
ATOM 932 C CA . ASP A 1 127 ? 23.844 -12.490 35.627 1.00 23.49 127 ASP A CA 1
ATOM 933 C C . ASP A 1 127 ? 23.534 -12.353 34.131 1.00 23.09 127 ASP A C 1
ATOM 934 O O . ASP A 1 127 ? 24.192 -12.967 33.289 1.00 22.39 127 ASP A O 1
ATOM 939 N N . TYR A 1 128 ? 22.495 -11.577 33.823 1.00 22.85 128 TYR A N 1
ATOM 940 C CA . TYR A 1 128 ? 22.099 -11.342 32.447 1.00 22.53 128 TYR A CA 1
ATOM 941 C C . TYR A 1 128 ? 21.496 -9.949 32.229 1.00 22.05 128 TYR A C 1
ATOM 942 O O . TYR A 1 128 ? 21.235 -9.194 33.159 1.00 21.69 128 TYR A O 1
ATOM 951 N N . SER A 1 129 ? 21.287 -9.616 30.971 1.00 21.76 129 SER A N 1
ATOM 952 C CA . SER A 1 129 ? 20.477 -8.451 30.627 1.00 21.44 129 SER A CA 1
ATOM 953 C C . SER A 1 129 ? 19.838 -8.690 29.254 1.00 21.12 129 SER A C 1
ATOM 954 O O . SER A 1 129 ? 19.996 -9.775 28.680 1.00 20.77 129 SER A O 1
ATOM 957 N N . LEU A 1 130 ? 19.115 -7.694 28.737 1.00 20.89 130 LEU A N 1
ATOM 958 C CA . LEU A 1 130 ? 18.264 -7.880 27.554 1.00 20.69 130 LEU A CA 1
ATOM 959 C C . LEU A 1 130 ? 18.302 -6.711 26.547 1.00 21.19 130 LEU A C 1
ATOM 960 O O . LEU A 1 130 ? 18.137 -5.533 26.950 1.00 20.73 130 LEU A O 1
ATOM 965 N N . HIS A 1 131 ? 18.500 -7.040 25.259 1.00 21.07 131 HIS A N 1
ATOM 966 C CA . HIS A 1 131 ? 18.233 -6.100 24.148 1.00 21.57 131 HIS A CA 1
ATOM 967 C C . HIS A 1 131 ? 16.793 -6.278 23.676 1.00 21.65 131 HIS A C 1
ATOM 968 O O . HIS A 1 131 ? 16.199 -7.339 23.845 1.00 21.82 131 HIS A O 1
ATOM 975 N N . VAL A 1 132 ? 16.259 -5.265 23.013 1.00 21.91 132 VAL A N 1
ATOM 976 C CA . VAL A 1 132 ? 14.895 -5.347 22.502 1.00 22.41 132 VAL A CA 1
ATOM 977 C C . VAL A 1 132 ? 14.908 -5.154 20.985 1.00 22.55 132 VAL A C 1
ATOM 978 O O . VAL A 1 132 ? 15.405 -4.148 20.474 1.00 22.28 132 VAL A O 1
ATOM 982 N N . ALA A 1 133 ? 14.391 -6.144 20.264 1.00 22.94 133 ALA A N 1
ATOM 983 C CA . ALA A 1 133 ? 14.290 -6.041 18.811 1.00 23.31 133 ALA A CA 1
ATOM 984 C C . ALA A 1 133 ? 13.059 -5.230 18.424 1.00 23.78 133 ALA A C 1
ATOM 985 O O . ALA A 1 133 ? 11.997 -5.349 19.048 1.00 24.10 133 ALA A O 1
ATOM 987 N N . ILE A 1 134 ? 13.221 -4.388 17.404 1.00 24.24 134 ILE A N 1
ATOM 988 C CA . ILE A 1 134 ? 12.136 -3.592 16.845 1.00 24.33 134 ILE A CA 1
ATOM 989 C C . ILE A 1 134 ? 11.635 -4.259 15.569 1.00 24.50 134 ILE A C 1
ATOM 990 O O . ILE A 1 134 ? 12.087 -3.959 14.459 1.00 25.71 134 ILE A O 1
ATOM 995 N N . THR A 1 135 ? 10.708 -5.188 15.757 1.00 24.45 135 THR A N 1
ATOM 996 C CA . THR A 1 135 ? 10.218 -6.059 14.691 1.00 24.34 135 THR A CA 1
ATOM 997 C C . THR A 1 135 ? 9.117 -5.401 13.859 1.00 24.03 135 THR A C 1
ATOM 998 O O . THR A 1 135 ? 8.819 -5.847 12.756 1.00 23.17 135 THR A O 1
ATOM 1002 N N . TRP A 1 136 ? 8.527 -4.339 14.403 1.00 23.81 136 TRP A N 1
ATOM 1003 C CA . TRP A 1 136 ? 7.560 -3.506 13.684 1.00 23.74 136 TRP A CA 1
ATOM 1004 C C . TRP A 1 136 ? 7.694 -2.077 14.242 1.00 23.44 136 TRP A C 1
ATOM 1005 O O . TRP A 1 136 ? 8.164 -1.886 15.350 1.00 22.57 136 TRP A O 1
ATOM 1016 N N . TRP A 1 137 ? 7.280 -1.092 13.459 1.00 23.81 137 TRP A N 1
ATOM 1017 C CA . TRP A 1 137 ? 7.487 0.305 13.780 1.00 24.02 137 TRP A CA 1
ATOM 1018 C C . TRP A 1 137 ? 6.151 1.052 13.777 1.00 24.44 137 TRP A C 1
ATOM 1019 O O . TRP A 1 137 ? 5.319 0.836 12.902 1.00 24.74 137 TRP A O 1
ATOM 1030 N N . SER A 1 138 ? 5.947 1.896 14.792 1.00 24.69 138 SER A N 1
ATOM 1031 C CA . SER A 1 138 ? 4.753 2.734 14.930 1.00 24.48 138 SER A CA 1
ATOM 1032 C C . SER A 1 138 ? 4.995 3.779 16.027 1.00 24.80 138 SER A C 1
ATOM 1033 O O . SER A 1 138 ? 6.023 3.740 16.691 1.00 24.37 138 SER A O 1
ATOM 1036 N N . GLU A 1 139 ? 4.057 4.711 16.193 1.00 25.13 139 GLU A N 1
ATOM 1037 C CA . GLU A 1 139 ? 4.145 5.736 17.248 1.00 25.45 139 GLU A CA 1
ATOM 1038 C C . GLU A 1 139 ? 4.246 5.096 18.631 1.00 25.34 139 GLU A C 1
ATOM 1039 O O . GLU A 1 139 ? 5.104 5.465 19.409 1.00 25.44 139 GLU A O 1
ATOM 1041 N N . GLN A 1 140 ? 3.399 4.106 18.908 1.00 25.49 140 GLN A N 1
ATOM 1042 C CA . GLN A 1 140 ? 3.398 3.443 20.207 1.00 25.28 140 GLN A CA 1
ATOM 1043 C C . GLN A 1 140 ? 4.712 2.728 20.513 1.00 24.90 140 GLN A C 1
ATOM 1044 O O . GLN A 1 140 ? 5.172 2.729 21.661 1.00 25.03 140 GLN A O 1
ATOM 1050 N N . VAL A 1 141 ? 5.289 2.096 19.495 1.00 24.39 141 VAL A N 1
ATOM 1051 C CA . VAL A 1 141 ? 6.598 1.444 19.620 1.00 23.95 141 VAL A CA 1
ATOM 1052 C C . VAL A 1 141 ? 7.605 2.489 20.057 1.00 23.30 141 VAL A C 1
ATOM 1053 O O . VAL A 1 141 ? 8.289 2.312 21.068 1.00 23.04 141 VAL A O 1
ATOM 1057 N N . SER A 1 142 ? 7.673 3.583 19.292 1.00 22.65 142 SER A N 1
ATOM 1058 C CA . SER A 1 142 ? 8.546 4.710 19.622 1.00 22.94 142 SER A CA 1
ATOM 1059 C C . SER A 1 142 ? 8.384 5.131 21.085 1.00 22.69 142 SER A C 1
ATOM 1060 O O . SER A 1 142 ? 9.362 5.363 21.776 1.00 21.87 142 SER A O 1
ATOM 1063 N N . ARG A 1 143 ? 7.139 5.209 21.536 1.00 23.23 143 ARG A N 1
ATOM 1064 C CA . ARG A 1 143 ? 6.827 5.575 22.909 1.00 24.02 143 ARG A CA 1
ATOM 1065 C C . ARG A 1 143 ? 7.253 4.529 23.951 1.00 23.85 143 ARG A C 1
ATOM 1066 O O . ARG A 1 143 ? 7.703 4.893 25.033 1.00 23.18 143 ARG A O 1
ATOM 1074 N N . GLU A 1 144 ? 7.122 3.239 23.633 1.00 24.16 144 GLU A N 1
ATOM 1075 C CA . GLU A 1 144 ? 7.510 2.178 24.590 1.00 24.86 144 GLU A CA 1
ATOM 1076 C C . GLU A 1 144 ? 9.032 2.048 24.748 1.00 24.48 144 GLU A C 1
ATOM 1077 O O . GLU A 1 144 ? 9.511 1.589 25.785 1.00 24.37 144 GLU A O 1
ATOM 1083 N N . MET A 1 145 ? 9.777 2.449 23.715 1.00 24.74 145 MET A N 1
ATOM 1084 C CA . MET A 1 145 ? 11.247 2.498 23.771 1.00 24.92 145 MET A CA 1
ATOM 1085 C C . MET A 1 145 ? 11.733 3.399 24.904 1.00 25.08 145 MET A C 1
ATOM 1086 O O . MET A 1 145 ? 12.703 3.080 25.595 1.00 24.67 145 MET A O 1
ATOM 1091 N N . GLU A 1 146 ? 11.036 4.514 25.106 1.00 25.76 146 GLU A N 1
ATOM 1092 C CA . GLU A 1 146 ? 11.386 5.445 26.183 1.00 25.83 146 GLU A CA 1
ATOM 1093 C C . GLU A 1 146 ? 11.202 4.812 27.569 1.00 25.74 146 GLU A C 1
ATOM 1094 O O . GLU A 1 146 ? 12.030 5.012 28.454 1.00 25.71 146 GLU A O 1
ATOM 1100 N N . ILE A 1 147 ? 10.144 4.025 27.746 1.00 25.70 147 ILE A N 1
ATOM 1101 C CA . ILE A 1 147 ? 9.892 3.383 29.028 1.00 25.69 147 ILE A CA 1
ATOM 1102 C C . ILE A 1 147 ? 10.949 2.306 29.283 1.00 25.39 147 ILE A C 1
ATOM 1103 O O . ILE A 1 147 ? 11.469 2.180 30.385 1.00 25.03 147 ILE A O 1
ATOM 1108 N N . LEU A 1 148 ? 11.258 1.532 28.256 1.00 25.38 148 LEU A N 1
ATOM 1109 C CA . LEU A 1 148 ? 12.284 0.511 28.356 1.00 25.50 148 LEU A CA 1
ATOM 1110 C C . LEU A 1 148 ? 13.610 1.120 28.833 1.00 25.29 148 LEU A C 1
ATOM 1111 O O . LEU A 1 148 ? 14.228 0.629 29.769 1.00 24.83 148 LEU A O 1
ATOM 1116 N N . VAL A 1 149 ? 14.025 2.204 28.191 1.00 25.25 149 VAL A N 1
ATOM 1117 C CA . VAL A 1 149 ? 15.309 2.824 28.490 1.00 25.31 149 VAL A CA 1
ATOM 1118 C C . VAL A 1 149 ? 15.313 3.474 29.876 1.00 25.46 149 VAL A C 1
ATOM 1119 O O . VAL A 1 149 ? 16.301 3.368 30.611 1.00 25.53 149 VAL A O 1
ATOM 1123 N N . LYS A 1 150 ? 14.213 4.136 30.228 1.00 25.60 150 LYS A N 1
ATOM 1124 C CA . LYS A 1 150 ? 14.155 4.935 31.457 1.00 25.70 150 LYS A CA 1
ATOM 1125 C C . LYS A 1 150 ? 13.867 4.063 32.679 1.00 25.86 150 LYS A C 1
ATOM 1126 O O . LYS A 1 150 ? 14.426 4.289 33.750 1.00 26.31 150 LYS A O 1
ATOM 1128 N N . GLU A 1 151 ? 13.003 3.063 32.502 1.00 25.98 151 GLU A N 1
ATOM 1129 C CA . GLU A 1 151 ? 12.497 2.248 33.608 1.00 25.88 151 GLU A CA 1
ATOM 1130 C C . GLU A 1 151 ? 13.002 0.804 33.622 1.00 25.55 151 GLU A C 1
ATOM 1131 O O . GLU A 1 151 ? 13.111 0.211 34.690 1.00 25.14 151 GLU A O 1
ATOM 1137 N N . ARG A 1 152 ? 13.257 0.223 32.450 1.00 25.26 152 ARG A N 1
ATOM 1138 C CA . ARG A 1 152 ? 13.512 -1.221 32.354 1.00 25.15 152 ARG A CA 1
ATOM 1139 C C . ARG A 1 152 ? 14.957 -1.589 32.028 1.00 24.47 152 ARG A C 1
ATOM 1140 O O . ARG A 1 152 ? 15.228 -2.714 31.604 1.00 24.37 152 ARG A O 1
ATOM 1148 N N . GLY A 1 153 ? 15.881 -0.659 32.226 1.00 23.83 153 GLY A N 1
ATOM 1149 C CA . GLY A 1 153 ? 17.321 -0.971 32.139 1.00 23.77 153 GLY A CA 1
ATOM 1150 C C . GLY A 1 153 ? 17.880 -1.405 30.792 1.00 23.02 153 GLY A C 1
ATOM 1151 O O . GLY A 1 153 ? 18.868 -2.138 30.727 1.00 23.29 153 GLY A O 1
ATOM 1152 N N . VAL A 1 154 ? 17.276 -0.917 29.719 1.00 22.75 154 VAL A N 1
ATOM 1153 C CA . VAL A 1 154 ? 17.655 -1.270 28.347 1.00 22.22 154 VAL A CA 1
ATOM 1154 C C . VAL A 1 154 ? 18.361 -0.079 27.709 1.00 22.01 154 VAL A C 1
ATOM 1155 O O . VAL A 1 154 ? 17.928 1.051 27.880 1.00 21.98 154 VAL A O 1
ATOM 1159 N N . ASN A 1 155 ? 19.449 -0.326 26.977 1.00 21.94 155 ASN A N 1
ATOM 1160 C CA . ASN A 1 155 ? 20.115 0.737 26.217 1.00 21.87 155 ASN A CA 1
ATOM 1161 C C . ASN A 1 155 ? 20.537 0.279 24.826 1.00 21.93 155 ASN A C 1
ATOM 1162 O O . ASN A 1 155 ? 21.477 0.824 24.256 1.00 22.50 155 ASN A O 1
ATOM 1167 N N . SER A 1 156 ? 19.847 -0.727 24.288 1.00 22.00 156 SER A N 1
ATOM 1168 C CA . SER A 1 156 ? 20.168 -1.257 22.980 1.00 21.95 156 SER A CA 1
ATOM 1169 C C . SER A 1 156 ? 18.927 -1.826 22.311 1.00 22.10 156 SER A C 1
ATOM 1170 O O . SER A 1 156 ? 18.184 -2.598 22.914 1.00 22.09 156 SER A O 1
ATOM 1173 N N . PHE A 1 157 ? 18.728 -1.419 21.057 1.00 21.82 157 PHE A N 1
ATOM 1174 C CA . PHE A 1 157 ? 17.600 -1.839 20.246 1.00 22.31 157 PHE A CA 1
ATOM 1175 C C . PHE A 1 157 ? 18.091 -2.365 18.913 1.00 22.55 157 PHE A C 1
ATOM 1176 O O . PHE A 1 157 ? 19.089 -1.888 18.381 1.00 22.97 157 PHE A O 1
ATOM 1196 N N . CYS A 1 159 ? 17.150 -3.508 14.898 1.00 22.79 159 CYS A N 1
ATOM 1197 C CA . CYS A 1 159 ? 16.251 -3.674 13.741 1.00 23.53 159 CYS A CA 1
ATOM 1198 C C . CYS A 1 159 ? 16.811 -4.614 12.659 1.00 23.14 159 CYS A C 1
ATOM 1199 O O . CYS A 1 159 ? 18.006 -4.906 12.609 1.00 22.69 159 CYS A O 1
ATOM 1202 N N . PHE A 1 160 ? 15.902 -5.116 11.830 1.00 23.84 160 PHE A N 1
ATOM 1203 C CA . PHE A 1 160 ? 16.222 -6.079 10.767 1.00 24.45 160 PHE A CA 1
ATOM 1204 C C . PHE A 1 160 ? 16.117 -5.478 9.369 1.00 24.71 160 PHE A C 1
ATOM 1205 O O . PHE A 1 160 ? 15.092 -4.884 9.015 1.00 24.03 160 PHE A O 1
ATOM 1213 N N . MET A 1 161 ? 17.175 -5.658 8.579 1.00 25.08 161 MET A N 1
ATOM 1214 C CA . MET A 1 161 ? 17.144 -5.341 7.147 1.00 25.32 161 MET A CA 1
ATOM 1215 C C . MET A 1 161 ? 16.756 -6.561 6.304 1.00 25.75 161 MET A C 1
ATOM 1216 O O . MET A 1 161 ? 16.400 -6.419 5.150 1.00 25.59 161 MET A O 1
ATOM 1221 N N . ALA A 1 162 ? 16.844 -7.749 6.892 1.00 26.48 162 ALA A N 1
ATOM 1222 C CA . ALA A 1 162 ? 16.405 -8.976 6.248 1.00 27.45 162 ALA A CA 1
ATOM 1223 C C . ALA A 1 162 ? 14.974 -9.316 6.671 1.00 28.14 162 ALA A C 1
ATOM 1224 O O . ALA A 1 162 ? 14.309 -8.505 7.323 1.00 27.61 162 ALA A O 1
ATOM 1226 N N . TYR A 1 163 ? 14.512 -10.511 6.282 1.00 29.36 163 TYR A N 1
ATOM 1227 C CA . TYR A 1 163 ? 13.180 -11.041 6.637 1.00 30.29 163 TYR A CA 1
ATOM 1228 C C . TYR A 1 163 ? 12.060 -10.185 6.056 1.00 30.64 163 TYR A C 1
ATOM 1229 O O . TYR A 1 163 ? 11.286 -9.559 6.792 1.00 30.29 163 TYR A O 1
ATOM 1238 N N . LYS A 1 164 ? 11.990 -10.173 4.728 1.00 30.92 164 LYS A N 1
ATOM 1239 C CA . LYS A 1 164 ? 10.912 -9.518 4.017 1.00 31.30 164 LYS A CA 1
ATOM 1240 C C . LYS A 1 164 ? 9.593 -10.167 4.418 1.00 31.58 164 LYS A C 1
ATOM 1241 O O . LYS A 1 164 ? 9.545 -11.358 4.759 1.00 31.64 164 LYS A O 1
ATOM 1247 N N . ASN A 1 165 ? 8.530 -9.371 4.392 1.00 31.84 165 ASN A N 1
ATOM 1248 C CA . ASN A 1 165 ? 7.200 -9.819 4.818 1.00 32.01 165 ASN A CA 1
ATOM 1249 C C . ASN A 1 165 ? 7.089 -10.186 6.312 1.00 31.86 165 ASN A C 1
ATOM 1250 O O . ASN A 1 165 ? 6.071 -10.750 6.733 1.00 32.05 165 ASN A O 1
ATOM 1255 N N . SER A 1 166 ? 8.114 -9.889 7.111 1.00 31.58 166 SER A N 1
ATOM 1256 C CA . SER A 1 166 ? 7.976 -10.004 8.573 1.00 31.33 166 SER A CA 1
ATOM 1257 C C . SER A 1 166 ? 8.663 -8.849 9.314 1.00 30.96 166 SER A C 1
ATOM 1258 O O . SER A 1 166 ? 8.050 -7.796 9.461 1.00 31.63 166 SER A O 1
ATOM 1261 N N . PHE A 1 167 ? 9.914 -9.012 9.752 1.00 30.20 167 PHE A N 1
ATOM 1262 C CA . PHE A 1 167 ? 10.577 -7.990 10.562 1.00 29.69 167 PHE A CA 1
ATOM 1263 C C . PHE A 1 167 ? 11.225 -6.859 9.766 1.00 29.36 167 PHE A C 1
ATOM 1264 O O . PHE A 1 167 ? 11.558 -5.829 10.341 1.00 28.85 167 PHE A O 1
ATOM 1272 N N . MET A 1 168 ? 11.419 -7.047 8.461 1.00 29.04 168 MET A N 1
ATOM 1273 C CA . MET A 1 168 ? 12.187 -6.104 7.663 1.00 29.04 168 MET A CA 1
ATOM 1274 C C . MET A 1 168 ? 11.683 -4.674 7.835 1.00 28.60 168 MET A C 1
ATOM 1275 O O . MET A 1 168 ? 10.477 -4.441 7.874 1.00 28.43 168 MET A O 1
ATOM 1280 N N . VAL A 1 169 ? 12.616 -3.731 7.945 1.00 28.40 169 VAL A N 1
ATOM 1281 C CA . VAL A 1 169 ? 12.298 -2.296 7.936 1.00 28.42 169 VAL A CA 1
ATOM 1282 C C . VAL A 1 169 ? 12.898 -1.646 6.693 1.00 28.33 169 VAL A C 1
ATOM 1283 O O . VAL A 1 169 ? 13.870 -2.144 6.128 1.00 28.57 169 VAL A O 1
ATOM 1287 N N . THR A 1 170 ? 12.280 -0.554 6.259 1.00 28.07 170 THR A N 1
ATOM 1288 C CA . THR A 1 170 ? 12.737 0.197 5.098 1.00 28.08 170 THR A CA 1
ATOM 1289 C C . THR A 1 170 ? 13.764 1.248 5.530 1.00 27.70 170 THR A C 1
ATOM 1290 O O . THR A 1 170 ? 14.008 1.433 6.718 1.00 27.08 170 THR A O 1
ATOM 1294 N N . ASP A 1 171 ? 14.349 1.939 4.557 1.00 27.54 171 ASP A N 1
ATOM 1295 C CA . ASP A 1 171 ? 15.330 2.977 4.844 1.00 27.74 171 ASP A CA 1
ATOM 1296 C C . ASP A 1 171 ? 14.733 4.117 5.660 1.00 27.42 171 ASP A C 1
ATOM 1297 O O . ASP A 1 171 ? 15.403 4.713 6.502 1.00 27.21 171 ASP A O 1
ATOM 1302 N N . GLN A 1 172 ? 13.466 4.401 5.404 1.00 27.63 172 GLN A N 1
ATOM 1303 C CA . GLN A 1 172 ? 12.776 5.526 6.012 1.00 27.55 172 GLN A CA 1
ATOM 1304 C C . GLN A 1 172 ? 12.467 5.218 7.474 1.00 26.71 172 GLN A C 1
ATOM 1305 O O . GLN A 1 172 ? 12.584 6.080 8.347 1.00 26.34 172 GLN A O 1
ATOM 1311 N N . GLU A 1 173 ? 12.056 3.979 7.721 1.00 25.99 173 GLU A N 1
ATOM 1312 C CA . GLU A 1 173 ? 11.811 3.497 9.069 1.00 25.80 173 GLU A CA 1
ATOM 1313 C C . GLU A 1 173 ? 13.112 3.442 9.860 1.00 25.10 173 GLU A C 1
ATOM 1314 O O . GLU A 1 173 ? 13.179 3.958 10.973 1.00 25.11 173 GLU A O 1
ATOM 1320 N N . MET A 1 174 ? 14.141 2.831 9.269 1.00 24.54 174 MET A N 1
ATOM 1321 C CA . MET A 1 174 ? 15.449 2.713 9.916 1.00 24.02 174 MET A CA 1
ATOM 1322 C C . MET A 1 174 ? 15.980 4.097 10.299 1.00 22.89 174 MET A C 1
ATOM 1323 O O . MET A 1 174 ? 16.491 4.291 11.402 1.00 21.94 174 MET A O 1
ATOM 1328 N N . TYR A 1 175 ? 15.835 5.061 9.397 1.00 21.90 175 TYR A N 1
ATOM 1329 C CA . TYR A 1 175 ? 16.216 6.431 9.703 1.00 21.73 175 TYR A CA 1
ATOM 1330 C C . TYR A 1 175 ? 15.587 6.928 11.010 1.00 21.18 175 TYR A C 1
ATOM 1331 O O . TYR A 1 175 ? 16.297 7.391 11.889 1.00 20.91 175 TYR A O 1
ATOM 1340 N N . HIS A 1 176 ? 14.259 6.829 11.115 1.00 20.52 176 HIS A N 1
ATOM 1341 C CA . HIS A 1 176 ? 13.517 7.273 12.300 1.00 20.30 176 HIS A CA 1
ATOM 1342 C C . HIS A 1 176 ? 13.764 6.461 13.585 1.00 19.76 176 HIS A C 1
ATOM 1343 O O . HIS A 1 176 ? 13.706 6.997 14.698 1.00 19.42 176 HIS A O 1
ATOM 1350 N N . ILE A 1 177 ? 14.014 5.168 13.429 1.00 19.70 177 ILE A N 1
ATOM 1351 C CA . ILE A 1 177 ? 14.389 4.301 14.557 1.00 19.59 177 ILE A CA 1
ATOM 1352 C C . ILE A 1 177 ? 15.736 4.724 15.166 1.00 19.45 177 ILE A C 1
ATOM 1353 O O . ILE A 1 177 ? 15.898 4.754 16.398 1.00 19.34 177 ILE A O 1
ATOM 1358 N N . PHE A 1 178 ? 16.686 5.064 14.302 1.00 19.04 178 PHE A N 1
ATOM 1359 C CA . PHE A 1 178 ? 18.002 5.525 14.722 1.00 19.46 178 PHE A CA 1
ATOM 1360 C C . PHE A 1 178 ? 17.942 6.908 15.386 1.00 19.60 178 PHE A C 1
ATOM 1361 O O . PHE A 1 178 ? 18.690 7.183 16.318 1.00 18.91 178 PHE A O 1
ATOM 1369 N N . LYS A 1 179 ? 17.079 7.791 14.887 1.00 20.58 179 LYS A N 1
ATOM 1370 C CA . LYS A 1 179 ? 16.881 9.106 15.527 1.00 21.30 179 LYS A CA 1
ATOM 1371 C C . LYS A 1 179 ? 16.314 8.937 16.921 1.00 21.16 179 LYS A C 1
ATOM 1372 O O . LYS A 1 179 ? 16.649 9.679 17.818 1.00 21.51 179 LYS A O 1
ATOM 1378 N N . ARG A 1 180 ? 15.448 7.947 17.089 1.00 21.84 180 ARG A N 1
ATOM 1379 C CA . ARG A 1 180 ? 14.815 7.673 18.376 1.00 21.80 180 ARG A CA 1
ATOM 1380 C C . ARG A 1 180 ? 15.841 7.085 19.326 1.00 21.66 180 ARG A C 1
ATOM 1381 O O . ARG A 1 180 ? 15.930 7.474 20.495 1.00 22.48 180 ARG A O 1
ATOM 1389 N N . CYS A 1 181 ? 16.646 6.170 18.812 1.00 21.69 181 CYS A N 1
ATOM 1390 C CA . CYS A 1 181 ? 17.783 5.659 19.573 1.00 21.30 181 CYS A CA 1
ATOM 1391 C C . CYS A 1 181 ? 18.699 6.787 20.041 1.00 20.64 181 CYS A C 1
ATOM 1392 O O . CYS A 1 181 ? 19.108 6.824 21.218 1.00 19.14 181 CYS A O 1
ATOM 1395 N N . LYS A 1 182 ? 19.029 7.690 19.118 1.00 20.21 182 LYS A N 1
ATOM 1396 C CA A LYS A 1 182 ? 19.886 8.829 19.428 0.50 20.70 182 LYS A CA 1
ATOM 1397 C CA B LYS A 1 182 ? 19.896 8.815 19.445 0.50 20.61 182 LYS A CA 1
ATOM 1398 C C . LYS A 1 182 ? 19.308 9.624 20.601 1.00 20.61 182 LYS A C 1
ATOM 1399 O O . LYS A 1 182 ? 20.003 9.926 21.556 1.00 20.30 182 LYS A O 1
ATOM 1410 N N . GLU A 1 183 ? 18.027 9.949 20.496 1.00 21.28 183 GLU A N 1
ATOM 1411 C CA . GLU A 1 183 ? 17.296 10.758 21.468 1.00 21.26 183 GLU A CA 1
ATOM 1412 C C . GLU A 1 183 ? 17.280 10.109 22.864 1.00 20.89 183 GLU A C 1
ATOM 1413 O O . GLU A 1 183 ? 17.372 10.795 23.893 1.00 20.34 183 GLU A O 1
ATOM 1419 N N . LEU A 1 184 ? 17.200 8.784 22.892 1.00 20.14 184 LEU A N 1
ATOM 1420 C CA . LEU A 1 184 ? 17.112 8.052 24.152 1.00 20.01 184 LEU A CA 1
ATOM 1421 C C . LEU A 1 184 ? 18.462 7.595 24.685 1.00 19.61 184 LEU A C 1
ATOM 1422 O O . LEU A 1 184 ? 18.537 7.032 25.780 1.00 19.75 184 LEU A O 1
ATOM 1427 N N . GLY A 1 185 ? 19.527 7.840 23.939 1.00 19.03 185 GLY A N 1
ATOM 1428 C CA . GLY A 1 185 ? 20.842 7.382 24.349 1.00 19.28 185 GLY A CA 1
ATOM 1429 C C . GLY A 1 185 ? 21.012 5.869 24.286 1.00 19.32 185 GLY A C 1
ATOM 1430 O O . GLY A 1 185 ? 21.718 5.271 25.117 1.00 19.28 185 GLY A O 1
ATOM 1431 N N . ALA A 1 186 ? 20.376 5.238 23.307 1.00 19.18 186 ALA A N 1
ATOM 1432 C CA . ALA A 1 186 ? 20.538 3.794 23.102 1.00 19.76 186 ALA A CA 1
ATOM 1433 C C . ALA A 1 186 ? 21.406 3.532 21.872 1.00 19.68 186 ALA A C 1
ATOM 1434 O O . ALA A 1 186 ? 21.363 4.295 20.903 1.00 19.83 186 ALA A O 1
ATOM 1436 N N . ILE A 1 187 ? 22.199 2.465 21.918 1.00 19.66 187 ILE A N 1
ATOM 1437 C CA . ILE A 1 187 ? 22.866 1.978 20.719 1.00 20.02 187 ILE A CA 1
ATOM 1438 C C . ILE A 1 187 ? 21.856 1.282 19.794 1.00 20.06 187 ILE A C 1
ATOM 1439 O O . ILE A 1 187 ? 20.902 0.618 20.240 1.00 19.56 187 ILE A O 1
ATOM 1444 N N . ALA A 1 188 ? 22.073 1.471 18.496 1.00 20.37 188 ALA A N 1
ATOM 1445 C CA . ALA A 1 188 ? 21.240 0.894 17.454 1.00 19.88 188 ALA A CA 1
ATOM 1446 C C . ALA A 1 188 ? 21.940 -0.320 16.843 1.00 19.91 188 ALA A C 1
ATOM 1447 O O . ALA A 1 188 ? 22.979 -0.187 16.159 1.00 19.79 188 ALA A O 1
ATOM 1449 N N . GLN A 1 189 ? 21.383 -1.501 17.099 1.00 19.16 189 GLN A N 1
ATOM 1450 C CA . GLN A 1 189 ? 21.880 -2.747 16.497 1.00 19.18 189 GLN A CA 1
ATOM 1451 C C . GLN A 1 189 ? 21.200 -3.069 15.161 1.00 18.29 189 GLN A C 1
ATOM 1452 O O . GLN A 1 189 ? 20.031 -2.769 14.965 1.00 17.97 189 GLN A O 1
ATOM 1458 N N . VAL A 1 190 ? 21.915 -3.730 14.263 1.00 18.54 190 VAL A N 1
ATOM 1459 C CA . VAL A 1 190 ? 21.381 -4.018 12.934 1.00 18.83 190 VAL A CA 1
ATOM 1460 C C . VAL A 1 190 ? 21.712 -5.456 12.475 1.00 18.99 190 VAL A C 1
ATOM 1461 O O . VAL A 1 190 ? 22.885 -5.854 12.478 1.00 18.07 190 VAL A O 1
ATOM 1465 N N . HIS A 1 191 ? 20.678 -6.233 12.126 1.00 19.44 191 HIS A N 1
ATOM 1466 C CA . HIS A 1 191 ? 20.875 -7.466 11.331 1.00 20.06 191 HIS A CA 1
ATOM 1467 C C . HIS A 1 191 ? 20.943 -7.018 9.876 1.00 19.95 191 HIS A C 1
ATOM 1468 O O . HIS A 1 191 ? 19.919 -6.739 9.267 1.00 19.55 191 HIS A O 1
ATOM 1475 N N . ALA A 1 192 ? 22.154 -6.991 9.322 1.00 20.71 192 ALA A N 1
ATOM 1476 C CA . ALA A 1 192 ? 22.408 -6.332 8.027 1.00 21.09 192 ALA A CA 1
ATOM 1477 C C . ALA A 1 192 ? 22.605 -7.304 6.825 1.00 21.35 192 ALA A C 1
ATOM 1478 O O . ALA A 1 192 ? 23.722 -7.713 6.516 1.00 21.16 192 ALA A O 1
ATOM 1480 N N . GLU A 1 193 ? 21.494 -7.673 6.192 1.00 21.67 193 GLU A N 1
ATOM 1481 C CA . GLU A 1 193 ? 21.466 -8.325 4.871 1.00 22.33 193 GLU A CA 1
ATOM 1482 C C . GLU A 1 193 ? 20.403 -7.634 4.040 1.00 22.35 193 GLU A C 1
ATOM 1483 O O . GLU A 1 193 ? 19.391 -7.207 4.587 1.00 22.11 193 GLU A O 1
ATOM 1489 N N . ASN A 1 194 ? 20.624 -7.511 2.727 1.00 23.04 194 ASN A N 1
ATOM 1490 C CA . ASN A 1 194 ? 19.590 -6.968 1.837 1.00 23.09 194 ASN A CA 1
ATOM 1491 C C . ASN A 1 194 ? 18.400 -7.937 1.732 1.00 23.43 194 ASN A C 1
ATOM 1492 O O . ASN A 1 194 ? 18.457 -8.937 1.002 1.00 24.12 194 ASN A O 1
ATOM 1497 N N . GLY A 1 195 ? 17.323 -7.627 2.452 1.00 23.45 195 GLY A N 1
ATOM 1498 C CA . GLY A 1 195 ? 16.134 -8.498 2.531 1.00 23.45 195 GLY A CA 1
ATOM 1499 C C . GLY A 1 195 ? 15.432 -8.805 1.210 1.00 23.45 195 GLY A C 1
ATOM 1500 O O . GLY A 1 195 ? 15.036 -9.945 0.964 1.00 23.39 195 GLY A O 1
ATOM 1501 N N . ASP A 1 196 ? 15.271 -7.796 0.358 1.00 23.80 196 ASP A N 1
ATOM 1502 C CA . ASP A 1 196 ? 14.666 -7.999 -0.964 1.00 24.06 196 ASP A CA 1
ATOM 1503 C C . ASP A 1 196 ? 15.442 -8.973 -1.836 1.00 23.74 196 ASP A C 1
ATOM 1504 O O . ASP A 1 196 ? 14.856 -9.780 -2.553 1.00 23.43 196 ASP A O 1
ATOM 1509 N N . MET A 1 197 ? 16.762 -8.883 -1.787 1.00 23.90 197 MET A N 1
ATOM 1510 C CA . MET A 1 197 ? 17.611 -9.778 -2.556 1.00 23.92 197 MET A CA 1
ATOM 1511 C C . MET A 1 197 ? 17.704 -11.191 -1.947 1.00 23.55 197 MET A C 1
ATOM 1512 O O . MET A 1 197 ? 17.861 -12.164 -2.670 1.00 23.12 197 MET A O 1
ATOM 1517 N N . VAL A 1 198 ? 17.621 -11.294 -0.626 1.00 23.97 198 VAL A N 1
ATOM 1518 C CA . VAL A 1 198 ? 17.605 -12.600 0.068 1.00 24.10 198 VAL A CA 1
ATOM 1519 C C . VAL A 1 198 ? 16.343 -13.363 -0.324 1.00 24.57 198 VAL A C 1
ATOM 1520 O O . VAL A 1 198 ? 16.362 -14.585 -0.488 1.00 24.61 198 VAL A O 1
ATOM 1524 N N . PHE A 1 199 ? 15.246 -12.614 -0.459 1.00 24.79 199 PHE A N 1
ATOM 1525 C CA . PHE A 1 199 ? 13.941 -13.155 -0.866 1.00 24.68 199 PHE A CA 1
ATOM 1526 C C . PHE A 1 199 ? 13.932 -13.612 -2.334 1.00 24.67 199 PHE A C 1
ATOM 1527 O O . PHE A 1 199 ? 13.409 -14.687 -2.666 1.00 24.34 199 PHE A O 1
ATOM 1535 N N . GLU A 1 200 ? 14.502 -12.801 -3.221 1.00 23.92 200 GLU A N 1
ATOM 1536 C CA . GLU A 1 200 ? 14.613 -13.210 -4.629 1.00 23.72 200 GLU A CA 1
ATOM 1537 C C . GLU A 1 200 ? 15.571 -14.385 -4.836 1.00 23.13 200 GLU A C 1
ATOM 1538 O O . GLU A 1 200 ? 15.363 -15.196 -5.740 1.00 22.55 200 GLU A O 1
ATOM 1544 N N . GLY A 1 201 ? 16.628 -14.447 -4.024 1.00 22.91 201 GLY A N 1
ATOM 1545 C CA . GLY A 1 201 ? 17.599 -15.527 -4.087 1.00 22.90 201 GLY A CA 1
ATOM 1546 C C . GLY A 1 201 ? 17.064 -16.850 -3.547 1.00 22.99 201 GLY A C 1
ATOM 1547 O O . GLY A 1 201 ? 17.438 -17.923 -4.024 1.00 22.14 201 GLY A O 1
ATOM 1548 N N . GLN A 1 202 ? 16.220 -16.776 -2.520 1.00 23.46 202 GLN A N 1
ATOM 1549 C CA . GLN A 1 202 ? 15.538 -17.969 -1.995 1.00 24.06 202 GLN A CA 1
ATOM 1550 C C . GLN A 1 202 ? 14.584 -18.530 -3.043 1.00 24.19 202 GLN A C 1
ATOM 1551 O O . GLN A 1 202 ? 14.578 -19.725 -3.287 1.00 23.18 202 GLN A O 1
ATOM 1557 N N . LYS A 1 203 ? 13.801 -17.646 -3.667 1.00 25.57 203 LYS A N 1
ATOM 1558 C CA . LYS A 1 203 ? 12.908 -18.010 -4.788 1.00 26.41 203 LYS A CA 1
ATOM 1559 C C . LYS A 1 203 ? 13.670 -18.664 -5.951 1.00 26.85 203 LYS A C 1
ATOM 1560 O O . LYS A 1 203 ? 13.250 -19.684 -6.497 1.00 27.21 203 LYS A O 1
ATOM 1566 N N . LYS A 1 204 ? 14.802 -18.072 -6.314 1.00 27.07 204 LYS A N 1
ATOM 1567 C CA . LYS A 1 204 ? 15.638 -18.591 -7.390 1.00 27.06 204 LYS A CA 1
ATOM 1568 C C . LYS A 1 204 ? 16.224 -19.971 -7.086 1.00 26.99 204 LYS A C 1
ATOM 1569 O O . LYS A 1 204 ? 16.207 -20.857 -7.931 1.00 26.43 204 LYS A O 1
ATOM 1575 N N . MET A 1 205 ? 16.775 -20.138 -5.895 1.00 27.11 205 MET A N 1
ATOM 1576 C CA . MET A 1 205 ? 17.437 -21.396 -5.558 1.00 27.91 205 MET A CA 1
ATOM 1577 C C . MET A 1 205 ? 16.442 -22.548 -5.552 1.00 28.19 205 MET A C 1
ATOM 1578 O O . MET A 1 205 ? 16.694 -23.575 -6.175 1.00 27.89 205 MET A O 1
ATOM 1583 N N . LEU A 1 206 ? 15.305 -22.351 -4.880 1.00 28.80 206 LEU A N 1
ATOM 1584 C CA . LEU A 1 206 ? 14.242 -23.360 -4.819 1.00 29.36 206 LEU A CA 1
ATOM 1585 C C . LEU A 1 206 ? 13.656 -23.681 -6.204 1.00 29.74 206 LEU A C 1
ATOM 1586 O O . LEU A 1 206 ? 13.424 -24.846 -6.506 1.00 29.74 206 LEU A O 1
ATOM 1591 N N . GLU A 1 207 ? 13.444 -22.657 -7.039 1.00 30.42 207 GLU A N 1
ATOM 1592 C CA . GLU A 1 207 ? 13.027 -22.837 -8.449 1.00 31.03 207 GLU A CA 1
ATOM 1593 C C . GLU A 1 207 ? 14.003 -23.647 -9.307 1.00 31.00 207 GLU A C 1
ATOM 1594 O O . GLU A 1 207 ? 13.600 -24.238 -10.309 1.00 30.91 207 GLU A O 1
ATOM 1600 N N . MET A 1 208 ? 15.289 -23.620 -8.955 1.00 30.90 208 MET A N 1
ATOM 1601 C CA . MET A 1 208 ? 16.306 -24.420 -9.638 1.00 30.82 208 MET A CA 1
ATOM 1602 C C . MET A 1 208 ? 16.368 -25.852 -9.094 1.00 30.32 208 MET A C 1
ATOM 1603 O O . MET A 1 208 ? 17.143 -26.668 -9.597 1.00 30.02 208 MET A O 1
ATOM 1608 N N . GLY A 1 209 ? 15.575 -26.143 -8.059 1.00 29.77 209 GLY A N 1
ATOM 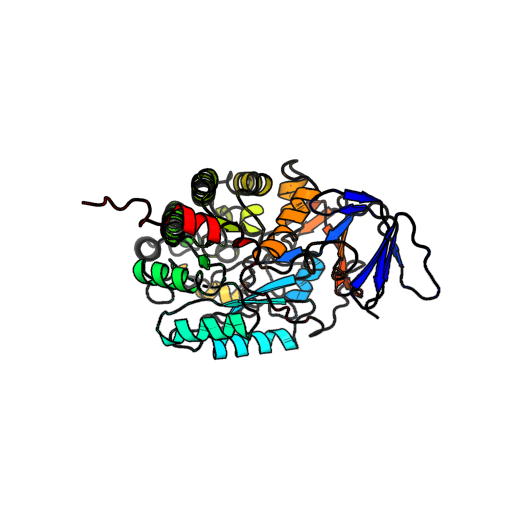1609 C CA . GLY A 1 209 ? 15.595 -27.455 -7.396 1.00 29.34 209 GLY A CA 1
ATOM 1610 C C . GLY A 1 209 ? 16.711 -27.650 -6.373 1.00 28.93 209 GLY A C 1
ATOM 1611 O O . GLY A 1 209 ? 16.961 -28.781 -5.930 1.00 28.50 209 GLY A O 1
ATOM 1612 N N . ILE A 1 210 ? 17.369 -26.558 -5.977 1.00 28.32 210 ILE A N 1
ATOM 1613 C CA . ILE A 1 210 ? 18.462 -26.618 -5.003 1.00 28.13 210 ILE A CA 1
ATOM 1614 C C . ILE A 1 210 ? 17.855 -26.448 -3.603 1.00 27.89 210 ILE A C 1
ATOM 1615 O O . ILE A 1 210 ? 17.816 -25.341 -3.044 1.00 27.49 210 ILE A O 1
ATOM 1620 N N . THR A 1 211 ? 17.376 -27.565 -3.053 1.00 27.75 211 THR A N 1
ATOM 1621 C CA . THR A 1 211 ? 16.557 -27.567 -1.831 1.00 27.77 211 THR A CA 1
ATOM 1622 C C . THR A 1 211 ? 17.360 -27.776 -0.557 1.00 27.41 211 THR A C 1
ATOM 1623 O O . THR A 1 211 ? 16.897 -27.416 0.525 1.00 27.10 211 THR A O 1
ATOM 1627 N N . GLY A 1 212 ? 18.559 -28.339 -0.694 1.00 27.44 212 GLY A N 1
ATOM 1628 C CA . GLY A 1 212 ? 19.406 -28.667 0.451 1.00 27.23 212 GLY A CA 1
ATOM 1629 C C . GLY A 1 212 ? 19.964 -27.436 1.143 1.00 27.12 212 GLY A C 1
ATOM 1630 O O . GLY A 1 212 ? 19.800 -26.318 0.647 1.00 27.81 212 GLY A O 1
ATOM 1631 N N . PRO A 1 213 ? 20.653 -27.630 2.276 1.00 26.55 213 PRO A N 1
ATOM 1632 C CA . PRO A 1 213 ? 21.257 -26.533 3.043 1.00 26.60 213 PRO A CA 1
ATOM 1633 C C . PRO A 1 213 ? 22.213 -25.635 2.243 1.00 26.30 213 PRO A C 1
ATOM 1634 O O . PRO A 1 213 ? 22.250 -24.421 2.471 1.00 26.63 213 PRO A O 1
ATOM 1638 N N . GLU A 1 214 ? 22.953 -26.218 1.306 1.00 26.01 214 GLU A N 1
ATOM 1639 C CA . GLU A 1 214 ? 23.836 -25.451 0.422 1.00 25.51 214 GLU A CA 1
ATOM 1640 C C . GLU A 1 214 ? 23.089 -24.346 -0.343 1.00 25.21 214 GLU A C 1
ATOM 1641 O O . GLU A 1 214 ? 23.685 -23.322 -0.690 1.00 25.39 214 GLU A O 1
ATOM 1647 N N . GLY A 1 215 ? 21.799 -24.581 -0.600 1.00 24.35 215 GLY A N 1
ATOM 1648 C CA . GLY A 1 215 ? 20.900 -23.597 -1.160 1.00 24.24 215 GLY A CA 1
ATOM 1649 C C . GLY A 1 215 ? 20.798 -22.357 -0.309 1.00 24.13 215 GLY A C 1
ATOM 1650 O O . GLY A 1 215 ? 20.614 -21.259 -0.825 1.00 24.23 215 GLY A O 1
ATOM 1651 N N . HIS A 1 216 ? 20.922 -22.540 1.001 1.00 23.80 216 HIS A N 1
ATOM 1652 C CA . HIS A 1 216 ? 20.959 -21.432 1.943 1.00 23.83 216 HIS A CA 1
ATOM 1653 C C . HIS A 1 216 ? 22.077 -20.410 1.640 1.00 23.98 216 HIS A C 1
ATOM 1654 O O . HIS A 1 216 ? 21.797 -19.224 1.489 1.00 24.60 216 HIS A O 1
ATOM 1661 N N . GLU A 1 217 ? 23.330 -20.854 1.566 1.00 24.02 217 GLU A N 1
ATOM 1662 C CA . GLU A 1 217 ? 24.437 -19.954 1.222 1.00 23.90 217 GLU A CA 1
ATOM 1663 C C . GLU A 1 217 ? 24.257 -19.339 -0.173 1.00 24.07 217 GLU A C 1
ATOM 1664 O O . GLU A 1 217 ? 24.448 -18.122 -0.367 1.00 24.49 217 GLU A O 1
ATOM 1670 N N . LEU A 1 218 ? 23.885 -20.171 -1.140 1.00 23.55 218 LEU A N 1
ATOM 1671 C CA . LEU A 1 218 ? 23.757 -19.713 -2.524 1.00 23.31 218 LEU A CA 1
ATOM 1672 C C . LEU A 1 218 ? 22.630 -18.682 -2.666 1.00 22.95 218 LEU A C 1
ATOM 1673 O O . LEU A 1 218 ? 22.693 -17.805 -3.512 1.00 22.29 218 LEU A O 1
ATOM 1678 N N . SER A 1 219 ? 21.601 -18.799 -1.828 1.00 22.70 219 SER A N 1
ATOM 1679 C CA . SER A 1 219 ? 20.503 -17.845 -1.832 1.00 22.39 219 SER A CA 1
ATOM 1680 C C . SER A 1 219 ? 20.934 -16.456 -1.316 1.00 22.12 219 SER A C 1
ATOM 1681 O O . SER A 1 219 ? 20.249 -15.462 -1.582 1.00 21.70 219 SER A O 1
ATOM 1684 N N . ARG A 1 220 ? 22.058 -16.390 -0.598 1.00 21.83 220 ARG A N 1
ATOM 1685 C CA . ARG A 1 220 ? 22.435 -15.177 0.143 1.00 22.43 220 ARG A CA 1
ATOM 1686 C C . ARG A 1 220 ? 23.931 -14.973 0.218 1.00 21.93 220 ARG A C 1
ATOM 1687 O O . ARG A 1 220 ? 24.464 -14.924 1.309 1.00 22.06 220 ARG A O 1
ATOM 1695 N N . PRO A 1 221 ? 24.616 -14.805 -0.917 1.00 21.62 221 PRO A N 1
ATOM 1696 C CA . PRO A 1 221 ? 26.063 -14.621 -0.788 1.00 21.40 221 PRO A CA 1
ATOM 1697 C C . PRO A 1 221 ? 26.444 -13.338 -0.019 1.00 20.50 221 PRO A C 1
ATOM 1698 O O . PRO A 1 221 ? 25.597 -12.462 0.201 1.00 18.93 221 PRO A O 1
ATOM 1702 N N . GLU A 1 222 ? 27.726 -13.239 0.337 1.00 20.33 222 GLU A N 1
ATOM 1703 C CA . GLU A 1 222 ? 28.195 -12.242 1.306 1.00 20.75 222 GLU A CA 1
ATOM 1704 C C . GLU A 1 222 ? 28.038 -10.791 0.852 1.00 20.39 222 GLU A C 1
ATOM 1705 O O . GLU A 1 222 ? 27.977 -9.901 1.693 1.00 19.64 222 GLU A O 1
ATOM 1711 N N . ALA A 1 223 ? 27.957 -10.549 -0.460 1.00 20.41 223 ALA A N 1
ATOM 1712 C CA . ALA A 1 223 ? 27.768 -9.172 -0.980 1.00 20.76 223 ALA A CA 1
ATOM 1713 C C . ALA A 1 223 ? 26.431 -8.522 -0.550 1.00 21.00 223 ALA A C 1
ATOM 1714 O O . ALA A 1 223 ? 26.301 -7.275 -0.524 1.00 21.36 223 ALA A O 1
ATOM 1716 N N . LEU A 1 224 ? 25.444 -9.351 -0.204 1.00 20.42 224 LEU A N 1
ATOM 1717 C CA . LEU A 1 224 ? 24.167 -8.831 0.289 1.00 20.51 224 LEU A CA 1
ATOM 1718 C C . LEU A 1 224 ? 24.283 -8.388 1.757 1.00 20.72 224 LEU A C 1
ATOM 1719 O O . LEU A 1 224 ? 23.531 -7.522 2.226 1.00 20.30 224 LEU A O 1
ATOM 1724 N N . GLU A 1 225 ? 25.235 -8.990 2.471 1.00 20.69 225 GLU A N 1
ATOM 1725 C CA . GLU A 1 225 ? 25.506 -8.633 3.860 1.00 20.50 225 GLU A CA 1
ATOM 1726 C C . GLU A 1 225 ? 26.326 -7.354 3.884 1.00 20.10 225 GLU A C 1
ATOM 1727 O O . GLU A 1 225 ? 26.086 -6.489 4.714 1.00 19.69 225 GLU A O 1
ATOM 1733 N N . ALA A 1 226 ? 27.289 -7.254 2.964 1.00 19.98 226 ALA A N 1
ATOM 1734 C CA . ALA A 1 226 ? 28.184 -6.095 2.862 1.00 20.07 226 ALA A CA 1
ATOM 1735 C C . ALA A 1 226 ? 27.463 -4.854 2.387 1.00 19.78 226 ALA A C 1
ATOM 1736 O O . ALA A 1 226 ? 27.750 -3.744 2.827 1.00 20.05 226 ALA A O 1
ATOM 1738 N N . GLU A 1 227 ? 26.531 -5.033 1.471 1.00 20.45 227 GLU A N 1
ATOM 1739 C CA . GLU A 1 227 ? 25.731 -3.914 0.979 1.00 20.26 227 GLU A CA 1
ATOM 1740 C C . GLU A 1 227 ? 24.853 -3.332 2.099 1.00 20.15 227 GLU A C 1
ATOM 1741 O O . GLU A 1 227 ? 24.852 -2.108 2.334 1.00 18.90 227 GLU A O 1
ATOM 1747 N N . ALA A 1 228 ? 24.115 -4.212 2.777 1.00 19.88 228 ALA A N 1
ATOM 1748 C CA . ALA A 1 228 ? 23.232 -3.809 3.876 1.00 19.95 228 ALA A CA 1
ATOM 1749 C C . ALA A 1 228 ? 24.004 -3.220 5.069 1.00 19.65 228 ALA A C 1
ATOM 1750 O O . ALA A 1 228 ? 23.535 -2.309 5.750 1.00 19.96 228 ALA A O 1
ATOM 1752 N N . THR A 1 229 ? 25.191 -3.740 5.316 1.00 19.72 229 THR A N 1
ATOM 1753 C CA . THR A 1 229 ? 26.048 -3.205 6.364 1.00 20.21 229 THR A CA 1
ATOM 1754 C C . THR A 1 229 ? 26.399 -1.765 5.962 1.00 20.04 229 THR A C 1
ATOM 1755 O O . THR A 1 229 ? 26.260 -0.834 6.729 1.00 19.63 229 THR A O 1
ATOM 1759 N N . ASN A 1 230 ? 26.832 -1.601 4.732 1.00 20.43 230 ASN A N 1
ATOM 1760 C CA . ASN A 1 230 ? 27.164 -0.284 4.214 1.00 20.43 230 ASN A CA 1
ATOM 1761 C C . ASN A 1 230 ? 26.042 0.742 4.367 1.00 20.37 230 ASN A C 1
ATOM 1762 O O . ASN A 1 230 ? 26.282 1.882 4.772 1.00 21.06 230 ASN A O 1
ATOM 1767 N N . ARG A 1 231 ? 24.822 0.336 4.043 1.00 20.31 231 ARG A N 1
ATOM 1768 C CA . ARG A 1 231 ? 23.664 1.231 4.043 1.00 20.11 231 ARG A CA 1
ATOM 1769 C C . ARG A 1 231 ? 23.281 1.649 5.465 1.00 19.78 231 ARG A C 1
ATOM 1770 O O . ARG A 1 231 ? 23.051 2.829 5.737 1.00 20.08 231 ARG A O 1
ATOM 1778 N N . ALA A 1 232 ? 23.254 0.683 6.373 1.00 18.84 232 ALA A N 1
ATOM 1779 C CA . ALA A 1 232 ? 22.963 0.933 7.782 1.00 18.73 232 ALA A CA 1
ATOM 1780 C C . ALA A 1 232 ? 23.954 1.894 8.458 1.00 18.51 232 ALA A C 1
ATOM 1781 O O . ALA A 1 232 ? 23.562 2.713 9.272 1.00 17.86 232 ALA A O 1
ATOM 1783 N N . ILE A 1 233 ? 25.236 1.793 8.119 1.00 18.66 233 ILE A N 1
ATOM 1784 C CA . ILE A 1 233 ? 26.219 2.735 8.621 1.00 18.96 233 ILE A CA 1
ATOM 1785 C C . ILE A 1 233 ? 26.039 4.149 8.003 1.00 19.00 233 ILE A C 1
ATOM 1786 O O . ILE A 1 233 ? 26.183 5.159 8.691 1.00 18.87 233 ILE A O 1
ATOM 1791 N N . VAL A 1 234 ? 25.735 4.220 6.718 1.00 18.63 234 VAL A N 1
ATOM 1792 C CA . VAL A 1 234 ? 25.555 5.531 6.060 1.00 19.17 234 VAL A CA 1
ATOM 1793 C C . VAL A 1 234 ? 24.377 6.304 6.674 1.00 19.46 234 VAL A C 1
ATOM 1794 O O . VAL A 1 234 ? 24.449 7.511 6.893 1.00 19.60 234 VAL A O 1
ATOM 1798 N N . ILE A 1 235 ? 23.283 5.592 6.930 1.00 19.86 235 ILE A N 1
ATOM 1799 C CA . ILE A 1 235 ? 22.097 6.170 7.570 1.00 19.88 235 ILE A CA 1
ATOM 1800 C C . ILE A 1 235 ? 22.420 6.578 9.009 1.00 19.85 235 ILE A C 1
ATOM 1801 O O . ILE A 1 235 ? 22.063 7.666 9.454 1.00 20.18 235 ILE A O 1
ATOM 1806 N N . ALA A 1 236 ? 23.099 5.701 9.735 1.00 19.44 236 ALA A N 1
ATOM 1807 C CA . ALA A 1 236 ? 23.487 5.995 11.111 1.00 19.31 236 ALA A CA 1
ATOM 1808 C C . ALA A 1 236 ? 24.453 7.176 11.221 1.00 19.61 236 ALA A C 1
ATOM 1809 O O . ALA A 1 236 ? 24.342 8.014 12.134 1.00 19.04 236 ALA A O 1
ATOM 1811 N N . ASP A 1 237 ? 25.412 7.249 10.303 1.00 19.87 237 ASP A N 1
ATOM 1812 C CA . ASP A 1 237 ? 26.334 8.378 10.298 1.00 19.92 237 ASP A CA 1
ATOM 1813 C C . ASP A 1 237 ? 25.615 9.713 9.997 1.00 19.85 237 ASP A C 1
ATOM 1814 O O . ASP A 1 237 ? 25.996 10.759 10.541 1.00 19.32 237 ASP A O 1
ATOM 1819 N N . SER A 1 238 ? 24.577 9.675 9.158 1.00 19.60 238 SER A N 1
ATOM 1820 C CA A SER A 1 238 ? 23.803 10.883 8.848 0.50 19.84 238 SER A CA 1
ATOM 1821 C CA B SER A 1 238 ? 23.782 10.872 8.837 0.50 19.39 238 SER A CA 1
ATOM 1822 C C . SER A 1 238 ? 23.036 11.397 10.067 1.00 19.45 238 SER A C 1
ATOM 1823 O O . SER A 1 238 ? 23.039 12.589 10.354 1.00 18.62 238 SER A O 1
ATOM 1828 N N . VAL A 1 239 ? 22.396 10.483 10.780 1.00 19.92 239 VAL A N 1
ATOM 1829 C CA . VAL A 1 239 ? 21.712 10.785 12.047 1.00 19.95 239 VAL A CA 1
ATOM 1830 C C . VAL A 1 239 ? 22.716 11.221 13.126 1.00 20.22 239 VAL A C 1
ATOM 1831 O O . VAL A 1 239 ? 22.380 12.017 14.011 1.00 20.35 239 VAL A O 1
ATOM 1835 N N . CYS A 1 240 ? 23.947 10.704 13.030 1.00 20.64 240 CYS A N 1
ATOM 1836 C CA . CYS A 1 240 ? 25.025 10.940 14.001 1.00 19.78 240 CYS A CA 1
ATOM 1837 C C . CYS A 1 240 ? 24.754 10.256 15.346 1.00 19.28 240 CYS A C 1
ATOM 1838 O O . CYS A 1 240 ? 24.601 10.902 16.377 1.00 18.04 240 CYS A O 1
ATOM 1841 N N . THR A 1 241 ? 24.731 8.929 15.324 1.00 18.74 241 THR A N 1
ATOM 1842 C CA . THR A 1 241 ? 24.429 8.131 16.511 1.00 18.74 241 THR A CA 1
ATOM 1843 C C . THR A 1 241 ? 25.165 6.789 16.375 1.00 19.04 241 THR A C 1
ATOM 1844 O O . THR A 1 241 ? 25.391 6.323 15.252 1.00 19.52 241 THR A O 1
ATOM 1848 N N . PRO A 1 242 ? 25.551 6.169 17.501 1.00 18.86 242 PRO A N 1
ATOM 1849 C CA . PRO A 1 242 ? 26.272 4.881 17.412 1.00 19.24 242 PRO A CA 1
ATOM 1850 C C . PRO A 1 242 ? 25.457 3.721 16.836 1.00 19.21 242 PRO A C 1
ATOM 1851 O O . PRO A 1 242 ? 24.323 3.512 17.247 1.00 18.91 242 PRO A O 1
ATOM 1855 N N . VAL A 1 243 ? 26.044 2.996 15.874 1.00 19.26 243 VAL A N 1
ATOM 1856 C CA . VAL A 1 243 ? 25.439 1.788 15.312 1.00 18.99 243 VAL A CA 1
ATOM 1857 C C . VAL A 1 243 ? 26.327 0.545 15.570 1.00 18.49 243 VAL A C 1
ATOM 1858 O O . VAL A 1 243 ? 27.543 0.655 15.656 1.00 18.29 243 VAL A O 1
ATOM 1862 N N . TYR A 1 244 ? 25.706 -0.631 15.663 1.00 18.50 244 TYR A N 1
ATOM 1863 C CA . TYR A 1 244 ? 26.393 -1.884 16.082 1.00 18.44 244 TYR A CA 1
ATOM 1864 C C . TYR A 1 244 ? 25.956 -3.006 15.158 1.00 18.46 244 TYR A C 1
ATOM 1865 O O . TYR A 1 244 ? 24.778 -3.347 15.110 1.00 18.77 244 TYR A O 1
ATOM 1874 N N . ILE A 1 245 ? 26.896 -3.548 14.391 1.00 18.08 245 ILE A N 1
ATOM 1875 C CA . ILE A 1 245 ? 26.595 -4.592 13.427 1.00 18.60 245 ILE A CA 1
ATOM 1876 C C . ILE A 1 245 ? 26.739 -5.988 14.072 1.00 18.41 245 ILE A C 1
ATOM 1877 O O . ILE A 1 245 ? 27.830 -6.424 14.376 1.00 17.29 245 ILE A O 1
ATOM 1882 N N . VAL A 1 246 ? 25.616 -6.666 14.255 1.00 19.18 246 VAL A N 1
ATOM 1883 C CA . VAL A 1 246 ? 25.578 -7.977 14.909 1.00 20.16 246 VAL A CA 1
ATOM 1884 C C . VAL A 1 246 ? 25.960 -9.066 13.913 1.00 20.80 246 VAL A C 1
ATOM 1885 O O . VAL A 1 246 ? 25.790 -8.891 12.697 1.00 21.12 246 VAL A O 1
ATOM 1889 N N . HIS A 1 247 ? 26.419 -10.202 14.440 1.00 21.33 247 HIS A N 1
ATOM 1890 C CA . HIS A 1 247 ? 26.945 -11.312 13.632 1.00 21.81 247 HIS A CA 1
ATOM 1891 C C . HIS A 1 247 ? 27.526 -10.921 12.260 1.00 21.87 247 HIS A C 1
ATOM 1892 O O . HIS A 1 247 ? 26.994 -11.279 11.206 1.00 21.36 247 HIS A O 1
ATOM 1899 N N . VAL A 1 248 ? 28.643 -10.202 12.302 1.00 21.88 248 VAL A N 1
ATOM 1900 C CA . VAL A 1 248 ? 29.420 -9.913 11.101 1.00 22.29 248 VAL A CA 1
ATOM 1901 C C . VAL A 1 248 ? 30.099 -11.220 10.686 1.00 22.60 248 VAL A C 1
ATOM 1902 O O . VAL A 1 248 ? 31.026 -11.676 11.350 1.00 22.90 248 VAL A O 1
ATOM 1906 N N . GLN A 1 249 ? 29.608 -11.829 9.603 1.00 22.89 249 GLN A N 1
ATOM 1907 C CA . GLN A 1 249 ? 30.014 -13.188 9.205 1.00 22.76 249 GLN A CA 1
ATOM 1908 C C . GLN A 1 249 ? 30.994 -13.216 8.027 1.00 22.55 249 GLN A C 1
ATOM 1909 O O . GLN A 1 249 ? 31.570 -14.268 7.725 1.00 21.96 249 GLN A O 1
ATOM 1915 N N . SER A 1 250 ? 31.185 -12.075 7.363 1.00 22.73 250 SER A N 1
ATOM 1916 C CA . SER A 1 250 ? 31.916 -12.054 6.101 1.00 22.60 250 SER A CA 1
ATOM 1917 C C . SER A 1 250 ? 33.063 -11.025 6.003 1.00 22.42 250 SER A C 1
ATOM 1918 O O . SER A 1 250 ? 33.065 -9.990 6.667 1.00 21.99 250 SER A O 1
ATOM 1921 N N . ILE A 1 251 ? 34.022 -11.339 5.141 1.00 22.27 251 ILE A N 1
ATOM 1922 C CA A ILE A 1 251 ? 35.145 -10.449 4.818 0.50 22.28 251 ILE A CA 1
ATOM 1923 C CA B ILE A 1 251 ? 35.136 -10.440 4.850 0.50 22.24 251 ILE A CA 1
ATOM 1924 C C . ILE A 1 251 ? 34.630 -9.110 4.305 1.00 22.19 251 ILE A C 1
ATOM 1925 O O . ILE A 1 251 ? 35.034 -8.048 4.781 1.00 21.35 251 ILE A O 1
ATOM 1934 N N . GLY A 1 252 ? 33.746 -9.180 3.312 1.00 22.17 252 GLY A N 1
ATOM 1935 C CA . GLY A 1 252 ? 33.169 -7.986 2.691 1.00 22.24 252 GLY A CA 1
ATOM 1936 C C . GLY A 1 252 ? 32.544 -7.016 3.676 1.00 22.31 252 GLY A C 1
ATOM 1937 O O . GLY A 1 252 ? 32.768 -5.807 3.594 1.00 21.48 252 GLY A O 1
ATOM 1938 N N . ALA A 1 253 ? 31.753 -7.552 4.608 1.00 22.17 253 ALA A N 1
ATOM 1939 C CA . ALA A 1 253 ? 31.076 -6.740 5.613 1.00 22.04 253 ALA A CA 1
ATOM 1940 C C . ALA A 1 253 ? 32.078 -6.192 6.619 1.00 21.83 253 ALA A C 1
ATOM 1941 O O . ALA A 1 253 ? 31.970 -5.042 7.054 1.00 21.66 253 ALA A O 1
ATOM 1943 N N . ALA A 1 254 ? 33.073 -7.003 6.971 1.00 22.02 254 ALA A N 1
ATOM 1944 C CA . ALA A 1 254 ? 34.161 -6.543 7.853 1.00 22.24 254 ALA A CA 1
ATOM 1945 C C . ALA A 1 254 ? 34.962 -5.390 7.239 1.00 22.21 254 ALA A C 1
ATOM 1946 O O . ALA A 1 254 ? 35.288 -4.402 7.935 1.00 22.08 254 ALA A O 1
ATOM 1948 N N . ASP A 1 255 ? 35.257 -5.516 5.948 1.00 22.06 255 ASP A N 1
ATOM 1949 C CA . ASP A 1 255 ? 35.943 -4.472 5.177 1.00 22.57 255 ASP A CA 1
ATOM 1950 C C . ASP A 1 255 ? 35.164 -3.174 5.146 1.00 22.05 255 ASP A C 1
ATOM 1951 O O . ASP A 1 255 ? 35.753 -2.103 5.259 1.00 22.79 255 ASP A O 1
ATOM 1956 N N . VAL A 1 256 ? 33.856 -3.257 4.921 1.00 21.87 256 VAL A N 1
ATOM 1957 C CA . VAL A 1 256 ? 32.994 -2.062 4.954 1.00 21.99 256 VAL A CA 1
ATOM 1958 C C . VAL A 1 256 ? 33.090 -1.325 6.292 1.00 21.50 256 VAL A C 1
ATOM 1959 O O . VAL A 1 256 ? 33.215 -0.103 6.326 1.00 21.33 256 VAL A O 1
ATOM 1963 N N . ILE A 1 257 ? 33.006 -2.073 7.388 1.00 21.53 257 ILE A N 1
ATOM 1964 C CA . ILE A 1 257 ? 33.109 -1.510 8.738 1.00 21.52 257 ILE A CA 1
ATOM 1965 C C . ILE A 1 257 ? 34.471 -0.830 8.940 1.00 22.05 257 ILE A C 1
ATOM 1966 O O . ILE A 1 257 ? 34.561 0.265 9.497 1.00 22.37 257 ILE A O 1
ATOM 1971 N N . CYS A 1 258 ? 35.536 -1.478 8.476 1.00 22.15 258 CYS A N 1
ATOM 1972 C CA . CYS A 1 258 ? 36.879 -0.917 8.602 1.00 22.15 258 CYS A CA 1
ATOM 1973 C C . CYS A 1 258 ? 36.965 0.392 7.820 1.00 22.63 258 CYS A C 1
ATOM 1974 O O . CYS A 1 258 ? 37.458 1.396 8.332 1.00 23.12 258 CYS A O 1
ATOM 1977 N N . LYS A 1 259 ? 36.470 0.363 6.582 1.00 22.71 259 LYS A N 1
ATOM 1978 C CA . LYS A 1 259 ? 36.448 1.528 5.715 1.00 23.15 259 LYS A CA 1
ATOM 1979 C C . LYS A 1 259 ? 35.826 2.750 6.395 1.00 23.02 259 LYS A C 1
ATOM 1980 O O . LYS A 1 259 ? 36.467 3.792 6.506 1.00 23.21 259 LYS A O 1
ATOM 1986 N N . HIS A 1 260 ? 34.572 2.624 6.817 1.00 23.06 260 HIS A N 1
ATOM 1987 C CA . HIS A 1 260 ? 33.877 3.695 7.539 1.00 23.15 260 HIS A CA 1
ATOM 1988 C C . HIS A 1 260 ? 34.534 4.100 8.879 1.00 23.31 260 HIS A C 1
ATOM 1989 O O . HIS A 1 260 ? 34.584 5.289 9.218 1.00 22.45 260 HIS A O 1
ATOM 1996 N N . ARG A 1 261 ? 35.001 3.128 9.662 1.00 23.33 261 ARG A N 1
ATOM 1997 C CA . ARG A 1 261 ? 35.604 3.463 10.967 1.00 23.57 261 ARG A CA 1
ATOM 1998 C C . ARG A 1 261 ? 36.818 4.362 10.835 1.00 23.96 261 ARG A C 1
ATOM 1999 O O . ARG A 1 261 ? 37.009 5.288 11.630 1.00 24.29 261 ARG A O 1
ATOM 2007 N N . LYS A 1 262 ? 37.632 4.051 9.832 1.00 24.34 262 LYS A N 1
ATOM 2008 C CA . LYS A 1 262 ? 38.797 4.816 9.446 1.00 24.74 262 LYS A CA 1
ATOM 2009 C C . LYS A 1 262 ? 38.483 6.305 9.283 1.00 24.72 262 LYS A C 1
ATOM 2010 O O . LYS A 1 262 ? 39.252 7.163 9.717 1.00 25.42 262 LYS A O 1
ATOM 2016 N N . GLU A 1 263 ? 37.340 6.603 8.670 1.00 24.37 263 GLU A N 1
ATOM 2017 C CA . GLU A 1 263 ? 36.938 7.985 8.422 1.00 23.98 263 GLU A CA 1
ATOM 2018 C C . GLU A 1 263 ? 36.323 8.585 9.684 1.00 23.66 263 GLU A C 1
ATOM 2019 O O . GLU A 1 263 ? 35.903 9.730 9.674 1.00 23.75 263 GLU A O 1
ATOM 2025 N N . GLY A 1 264 ? 36.274 7.795 10.760 1.00 22.79 264 GLY A N 1
ATOM 2026 C CA . GLY A 1 264 ? 35.826 8.262 12.064 1.00 22.01 264 GLY A CA 1
ATOM 2027 C C . GLY A 1 264 ? 34.370 7.975 12.357 1.00 21.46 264 GLY A C 1
ATOM 2028 O O . GLY A 1 264 ? 33.844 8.460 13.357 1.00 21.34 264 GLY A O 1
ATOM 2029 N N . VAL A 1 265 ? 33.708 7.186 11.504 1.00 20.17 265 VAL A N 1
ATOM 2030 C CA . VAL A 1 265 ? 32.293 6.851 11.724 1.00 19.88 265 VAL A CA 1
ATOM 2031 C C . VAL A 1 265 ? 32.162 5.998 12.992 1.00 19.39 265 VAL A C 1
ATOM 2032 O O . VAL A 1 265 ? 33.013 5.152 13.266 1.00 18.43 265 VAL A O 1
ATOM 2036 N N . ARG A 1 266 ? 31.106 6.263 13.763 1.00 19.48 266 ARG A N 1
ATOM 2037 C CA . ARG A 1 266 ? 30.834 5.562 15.028 1.00 19.55 266 ARG A CA 1
ATOM 2038 C C . ARG A 1 266 ? 30.047 4.260 14.788 1.00 19.19 266 ARG A C 1
ATOM 2039 O O . ARG A 1 266 ? 28.819 4.202 14.939 1.00 18.56 266 ARG A O 1
ATOM 2047 N N . VAL A 1 267 ? 30.782 3.231 14.383 1.00 18.66 267 VAL A N 1
ATOM 2048 C CA . VAL A 1 267 ? 30.222 1.907 14.096 1.00 18.86 267 VAL A CA 1
ATOM 2049 C C . VAL A 1 267 ? 31.018 0.854 14.893 1.00 18.71 267 VAL A C 1
ATOM 2050 O O . VAL A 1 267 ? 32.247 0.949 15.041 1.00 17.56 267 VAL A O 1
ATOM 2054 N N . TYR A 1 268 ? 30.287 -0.110 15.440 1.00 19.12 268 TYR A N 1
ATOM 2055 C CA . TYR A 1 268 ? 30.874 -1.258 16.133 1.00 19.61 268 TYR A CA 1
ATOM 2056 C C . TYR A 1 268 ? 30.443 -2.532 15.404 1.00 19.63 268 TYR A C 1
ATOM 2057 O O . TYR A 1 268 ? 29.414 -2.554 14.728 1.00 19.44 268 TYR A O 1
ATOM 2066 N N . GLY A 1 269 ? 31.248 -3.575 15.532 1.00 19.58 269 GLY A N 1
ATOM 2067 C CA . GLY A 1 269 ? 31.004 -4.831 14.851 1.00 20.16 269 GLY A CA 1
ATOM 2068 C C . GLY A 1 269 ? 31.215 -6.032 15.749 1.00 19.96 269 GLY A C 1
ATOM 2069 O O . GLY A 1 269 ? 32.111 -6.050 16.584 1.00 20.35 269 GLY A O 1
ATOM 2070 N N . GLU A 1 270 ? 30.393 -7.048 15.544 1.00 20.47 270 GLU A N 1
ATOM 2071 C CA . GLU A 1 270 ? 30.375 -8.233 16.389 1.00 20.65 270 GLU A CA 1
ATOM 2072 C C . GLU A 1 270 ? 30.509 -9.514 15.549 1.00 20.17 270 GLU A C 1
ATOM 2073 O O . GLU A 1 270 ? 29.538 -9.969 14.960 1.00 19.88 270 GLU A O 1
ATOM 2079 N N . PRO A 1 271 ? 31.719 -10.088 15.476 1.00 20.27 271 PRO A N 1
ATOM 2080 C CA . PRO A 1 271 ? 31.823 -11.436 14.928 1.00 20.74 271 PRO A CA 1
ATOM 2081 C C . PRO A 1 271 ? 31.232 -12.416 15.926 1.00 20.73 271 PRO A C 1
ATOM 2082 O O . PRO A 1 271 ? 30.942 -12.040 17.056 1.00 21.20 271 PRO A O 1
ATOM 2086 N N . ILE A 1 272 ? 31.013 -13.654 15.514 1.00 21.59 272 ILE A N 1
ATOM 2087 C CA . ILE A 1 272 ? 30.508 -14.679 16.440 1.00 21.49 272 ILE A CA 1
ATOM 2088 C C . ILE A 1 272 ? 31.389 -15.913 16.380 1.00 21.58 272 ILE A C 1
ATOM 2089 O O . ILE A 1 272 ? 32.180 -16.071 15.460 1.00 20.88 272 ILE A O 1
ATOM 2094 N N . ALA A 1 273 ? 31.269 -16.765 17.396 1.00 21.97 273 ALA A N 1
ATOM 2095 C CA . ALA A 1 273 ? 32.177 -17.882 17.580 1.00 22.30 273 ALA A CA 1
ATOM 2096 C C . ALA A 1 273 ? 32.210 -18.805 16.350 1.00 22.51 273 ALA A C 1
ATOM 2097 O O . ALA A 1 273 ? 33.278 -19.265 15.932 1.00 23.21 273 ALA A O 1
ATOM 2099 N N . ALA A 1 274 ? 31.056 -19.040 15.744 1.00 22.90 274 ALA A N 1
ATOM 2100 C CA . ALA A 1 274 ? 30.966 -19.871 14.534 1.00 22.94 274 ALA A CA 1
ATOM 2101 C C . ALA A 1 274 ? 31.791 -19.303 13.374 1.00 23.30 274 ALA A C 1
ATOM 2102 O O . ALA A 1 274 ? 32.449 -20.041 12.643 1.00 23.50 274 ALA A O 1
ATOM 2104 N N . GLY A 1 275 ? 31.715 -17.990 13.185 1.00 23.40 275 GLY A N 1
ATOM 2105 C CA . GLY A 1 275 ? 32.443 -17.314 12.131 1.00 23.43 275 GLY A CA 1
ATOM 2106 C C . GLY A 1 275 ? 33.935 -17.319 12.392 1.00 23.67 275 GLY A C 1
ATOM 2107 O O . GLY A 1 275 ? 34.735 -17.284 11.464 1.00 23.48 275 GLY A O 1
ATOM 2108 N N . LEU A 1 276 ? 34.310 -17.372 13.665 1.00 24.04 276 LEU A N 1
ATOM 2109 C CA . LEU A 1 276 ? 35.711 -17.374 14.043 1.00 24.55 276 LEU A CA 1
ATOM 2110 C C . LEU A 1 276 ? 36.298 -18.777 14.079 1.00 24.88 276 LEU A C 1
ATOM 2111 O O . LEU A 1 276 ? 37.527 -18.936 14.047 1.00 24.93 276 LEU A O 1
ATOM 2116 N N . GLY A 1 277 ? 35.420 -19.780 14.092 1.00 25.67 277 GLY A N 1
ATOM 2117 C CA . GLY A 1 277 ? 35.801 -21.166 14.340 1.00 26.32 277 GLY A CA 1
ATOM 2118 C C . GLY A 1 277 ? 35.589 -22.170 13.216 1.00 26.88 277 GLY A C 1
ATOM 2119 O O . GLY A 1 277 ? 36.294 -23.178 13.174 1.00 27.18 277 GLY A O 1
ATOM 2120 N N . VAL A 1 278 ? 34.625 -21.936 12.323 1.00 27.42 278 VAL A N 1
ATOM 2121 C CA . VAL A 1 278 ? 34.358 -22.892 11.225 1.00 28.24 278 VAL A CA 1
ATOM 2122 C C . VAL A 1 278 ? 34.002 -22.204 9.911 1.00 28.93 278 VAL A C 1
ATOM 2123 O O . VAL A 1 278 ? 33.725 -21.006 9.870 1.00 28.85 278 VAL A O 1
ATOM 2127 N N . ASP A 1 279 ? 34.020 -22.966 8.827 1.00 29.67 279 ASP A N 1
ATOM 2128 C CA . ASP A 1 279 ? 33.633 -22.403 7.540 1.00 29.94 279 ASP A CA 1
ATOM 2129 C C . ASP A 1 279 ? 32.387 -23.082 7.002 1.00 30.09 279 ASP A C 1
ATOM 2130 O O . ASP A 1 279 ? 31.966 -24.114 7.524 1.00 30.55 279 ASP A O 1
ATOM 2135 N N . GLY A 1 280 ? 31.805 -22.491 5.959 1.00 29.89 280 GLY A N 1
ATOM 2136 C CA . GLY A 1 280 ? 30.484 -22.887 5.467 1.00 29.78 280 GLY A CA 1
ATOM 2137 C C . GLY A 1 280 ? 30.471 -24.084 4.533 1.00 29.50 280 GLY A C 1
ATOM 2138 O O . GLY A 1 280 ? 29.423 -24.457 4.028 1.00 29.37 280 GLY A O 1
ATOM 2139 N N . SER A 1 281 ? 31.635 -24.681 4.302 1.00 29.66 281 SER A N 1
ATOM 2140 C CA . SER A 1 281 ? 31.749 -25.898 3.494 1.00 29.72 281 SER A CA 1
ATOM 2141 C C . SER A 1 281 ? 31.019 -27.097 4.117 1.00 29.68 281 SER A C 1
ATOM 2142 O O . SER A 1 281 ? 30.795 -28.098 3.436 1.00 29.85 281 SER A O 1
ATOM 2145 N N . HIS A 1 282 ? 30.673 -27.010 5.405 1.00 29.83 282 HIS A N 1
ATOM 2146 C CA . HIS A 1 282 ? 29.836 -28.034 6.056 1.00 29.72 282 HIS A CA 1
ATOM 2147 C C . HIS A 1 282 ? 28.387 -28.077 5.531 1.00 29.59 282 HIS A C 1
ATOM 2148 O O . HIS A 1 282 ? 27.700 -29.076 5.716 1.00 28.90 282 HIS A O 1
ATOM 2155 N N . MET A 1 283 ? 27.932 -26.995 4.892 1.00 29.15 283 MET A N 1
ATOM 2156 C CA . MET A 1 283 ? 26.612 -26.980 4.231 1.00 28.86 283 MET A CA 1
ATOM 2157 C C . MET A 1 283 ? 26.574 -27.814 2.937 1.00 28.36 283 MET A C 1
ATOM 2158 O O . MET A 1 283 ? 25.491 -28.131 2.438 1.00 27.79 283 MET A O 1
ATOM 2163 N N . TRP A 1 284 ? 27.749 -28.160 2.404 1.00 27.92 284 TRP A N 1
ATOM 2164 C CA . TRP A 1 284 ? 27.861 -29.057 1.252 1.00 27.78 284 TRP A CA 1
ATOM 2165 C C . TRP A 1 284 ? 28.127 -30.507 1.655 1.00 27.70 284 TRP A C 1
ATOM 2166 O O . TRP A 1 284 ? 28.376 -31.342 0.791 1.00 27.68 284 TRP A O 1
ATOM 2177 N N . ASN A 1 285 ? 28.082 -30.809 2.953 1.00 27.92 285 ASN A N 1
ATOM 2178 C CA . ASN A 1 285 ? 28.249 -32.192 3.432 1.00 28.38 285 ASN A CA 1
ATOM 2179 C C . ASN A 1 285 ? 27.175 -33.106 2.824 1.00 28.84 285 ASN A C 1
ATOM 2180 O O . ASN A 1 285 ? 25.998 -32.746 2.735 1.00 28.85 285 ASN A O 1
ATOM 2185 N N . HIS A 1 286 ? 27.582 -34.285 2.374 1.00 29.82 286 HIS A N 1
ATOM 2186 C CA . HIS A 1 286 ? 26.641 -35.219 1.758 1.00 29.93 286 HIS A CA 1
ATOM 2187 C C . HIS A 1 286 ? 25.547 -35.687 2.736 1.00 30.28 286 HIS A C 1
ATOM 2188 O O . HIS A 1 286 ? 24.431 -36.025 2.320 1.00 30.86 286 HIS A O 1
ATOM 2195 N N . ASP A 1 287 ? 25.843 -35.680 4.029 1.00 30.31 287 ASP A N 1
ATOM 2196 C CA . ASP A 1 287 ? 24.826 -35.957 5.040 1.00 30.00 287 ASP A CA 1
ATOM 2197 C C . ASP A 1 287 ? 23.925 -34.726 5.265 1.00 29.56 287 ASP A C 1
ATOM 2198 O O . ASP A 1 287 ? 24.407 -33.661 5.657 1.00 29.58 287 ASP A O 1
ATOM 2203 N N . TRP A 1 288 ? 22.624 -34.876 5.009 1.00 28.98 288 TRP A N 1
ATOM 2204 C CA . TRP A 1 288 ? 21.669 -33.777 5.179 1.00 28.73 288 TRP A CA 1
ATOM 2205 C C . TRP A 1 288 ? 21.664 -33.235 6.607 1.00 28.51 288 TRP A C 1
ATOM 2206 O O . TRP A 1 288 ? 21.643 -32.016 6.816 1.00 28.43 288 TRP A O 1
ATOM 2217 N N . ARG A 1 289 ? 21.683 -34.133 7.587 1.00 27.96 289 ARG A N 1
ATOM 2218 C CA . ARG A 1 289 ? 21.604 -33.728 8.989 1.00 27.84 289 ARG A CA 1
ATOM 2219 C C . ARG A 1 289 ? 22.776 -32.820 9.360 1.00 27.41 289 ARG A C 1
ATOM 2220 O O . ARG A 1 289 ? 22.599 -31.762 9.973 1.00 27.52 289 ARG A O 1
ATOM 2228 N N . HIS A 1 290 ? 23.971 -33.247 8.983 1.00 26.89 290 HIS A N 1
ATOM 2229 C CA . HIS A 1 290 ? 25.188 -32.506 9.280 1.00 26.71 290 HIS A CA 1
ATOM 2230 C C . HIS A 1 290 ? 25.141 -31.138 8.603 1.00 26.42 290 HIS A C 1
ATOM 2231 O O . HIS A 1 290 ? 25.410 -30.113 9.236 1.00 26.53 290 HIS A O 1
ATOM 2238 N N . ALA A 1 291 ? 24.773 -31.136 7.323 1.00 26.09 291 ALA A N 1
ATOM 2239 C CA . ALA A 1 291 ? 24.661 -29.906 6.537 1.00 25.88 291 ALA A CA 1
ATOM 2240 C C . ALA A 1 291 ? 23.680 -28.898 7.135 1.00 25.58 291 ALA A C 1
ATOM 2241 O O . ALA A 1 291 ? 24.039 -27.741 7.366 1.00 25.27 291 ALA A O 1
ATOM 2243 N N . ALA A 1 292 ? 22.446 -29.345 7.371 1.00 25.30 292 ALA A N 1
ATOM 2244 C CA . ALA A 1 292 ? 21.393 -28.510 7.971 1.00 25.02 292 ALA A CA 1
ATOM 2245 C C . ALA A 1 292 ? 21.735 -27.964 9.369 1.00 24.86 292 ALA A C 1
ATOM 2246 O O . ALA A 1 292 ? 21.231 -26.908 9.772 1.00 24.62 292 ALA A O 1
ATOM 2248 N N . ALA A 1 293 ? 22.572 -28.685 10.110 1.00 24.93 293 ALA A N 1
ATOM 2249 C CA . ALA A 1 293 ? 22.985 -28.265 11.452 1.00 24.57 293 ALA A CA 1
ATOM 2250 C C . ALA A 1 293 ? 23.830 -26.992 11.499 1.00 24.52 293 ALA A C 1
ATOM 2251 O O . ALA A 1 293 ? 23.949 -26.369 12.555 1.00 24.28 293 ALA A O 1
ATOM 2253 N N . PHE A 1 294 ? 24.438 -26.615 10.376 1.00 24.61 294 PHE A N 1
ATOM 2254 C CA . PHE A 1 294 ? 25.287 -25.422 10.337 1.00 24.24 294 PHE A CA 1
ATOM 2255 C C . PHE A 1 294 ? 24.554 -24.212 9.771 1.00 23.90 294 PHE A C 1
ATOM 2256 O O . PHE A 1 294 ? 25.149 -23.132 9.638 1.00 23.77 294 PHE A O 1
ATOM 2264 N N . VAL A 1 295 ? 23.271 -24.396 9.443 1.00 23.84 295 VAL A N 1
ATOM 2265 C CA . VAL A 1 295 ? 22.454 -23.339 8.867 1.00 23.76 295 VAL A CA 1
ATOM 2266 C C . VAL A 1 295 ? 22.082 -22.291 9.927 1.00 24.13 295 VAL A C 1
ATOM 2267 O O . VAL A 1 295 ? 21.549 -22.597 11.009 1.00 23.95 295 VAL A O 1
ATOM 2271 N N . MET A 1 296 ? 22.402 -21.046 9.591 1.00 23.84 296 MET A N 1
ATOM 2272 C CA . MET A 1 296 ? 22.016 -19.884 10.371 1.00 23.61 296 MET A CA 1
ATOM 2273 C C . MET A 1 296 ? 22.024 -18.696 9.410 1.00 23.35 296 MET A C 1
ATOM 2274 O O . MET A 1 296 ? 22.407 -18.846 8.251 1.00 22.61 296 MET A O 1
ATOM 2279 N N . GLY A 1 297 ? 21.627 -17.525 9.892 1.00 23.20 297 GLY A N 1
ATOM 2280 C CA . GLY A 1 297 ? 21.563 -16.336 9.047 1.00 23.68 297 GLY A CA 1
ATOM 2281 C C . GLY A 1 297 ? 22.182 -15.132 9.728 1.00 24.04 297 GLY A C 1
ATOM 2282 O O . GLY A 1 297 ? 21.852 -14.850 10.884 1.00 24.32 297 GLY A O 1
ATOM 2283 N N . PRO A 1 298 ? 23.097 -14.427 9.033 1.00 24.15 298 PRO A N 1
ATOM 2284 C CA . PRO A 1 298 ? 23.659 -14.792 7.732 1.00 24.13 298 PRO A CA 1
ATOM 2285 C C . PRO A 1 298 ? 24.404 -16.125 7.778 1.00 24.11 298 PRO A C 1
ATOM 2286 O O . PRO A 1 298 ? 24.845 -16.544 8.848 1.00 24.49 298 PRO A O 1
ATOM 2290 N N . PRO A 1 299 ? 24.539 -16.795 6.621 1.00 23.97 299 PRO A N 1
ATOM 2291 C CA . PRO A 1 299 ? 25.242 -18.072 6.640 1.00 23.93 299 PRO A CA 1
ATOM 2292 C C . PRO A 1 299 ? 26.720 -17.948 7.011 1.00 23.91 299 PRO A C 1
ATOM 2293 O O . PRO A 1 299 ? 27.335 -16.890 6.811 1.00 23.62 299 PRO A O 1
ATOM 2297 N N . ILE A 1 300 ? 27.262 -19.035 7.558 1.00 24.08 300 ILE A N 1
ATOM 2298 C CA . ILE A 1 300 ? 28.709 -19.210 7.708 1.00 24.49 300 ILE A CA 1
ATOM 2299 C C . ILE A 1 300 ? 29.314 -19.320 6.303 1.00 25.22 300 ILE A C 1
ATOM 2300 O O . ILE A 1 300 ? 28.777 -20.019 5.431 1.00 25.63 300 ILE A O 1
ATOM 2305 N N . ARG A 1 301 ? 30.409 -18.604 6.069 1.00 25.50 301 ARG A N 1
ATOM 2306 C CA . ARG A 1 301 ? 30.874 -18.380 4.704 1.00 25.45 301 ARG A CA 1
ATOM 2307 C C . ARG A 1 301 ? 31.799 -19.490 4.249 1.00 25.84 301 ARG A C 1
ATOM 2308 O O . ARG A 1 301 ? 32.644 -19.933 5.025 1.00 25.83 301 ARG A O 1
ATOM 2316 N N . PRO A 1 302 ? 31.624 -19.966 2.997 1.00 26.19 302 PRO A N 1
ATOM 2317 C CA . PRO A 1 302 ? 32.484 -21.022 2.489 1.00 26.38 302 PRO A CA 1
ATOM 2318 C C . PRO A 1 302 ? 33.884 -20.570 2.081 1.00 26.81 302 PRO A C 1
ATOM 2319 O O . PRO A 1 302 ? 34.756 -21.429 1.970 1.00 27.78 302 PRO A O 1
ATOM 2323 N N . ASP A 1 303 ? 34.112 -19.266 1.861 1.00 26.72 303 ASP A N 1
ATOM 2324 C CA . ASP A 1 303 ? 35.481 -18.748 1.645 1.00 26.61 303 ASP A CA 1
ATOM 2325 C C . ASP A 1 303 ? 36.385 -19.121 2.835 1.00 26.57 303 ASP A C 1
ATOM 2326 O O . ASP A 1 303 ? 36.163 -18.624 3.936 1.00 26.64 303 ASP A O 1
ATOM 2331 N N . PRO A 1 304 ? 37.421 -19.968 2.602 1.00 26.66 304 PRO A N 1
ATOM 2332 C CA . PRO A 1 304 ? 38.316 -20.480 3.651 1.00 26.20 304 PRO A CA 1
ATOM 2333 C C . PRO A 1 304 ? 39.111 -19.427 4.422 1.00 25.87 304 PRO A C 1
ATOM 2334 O O . PRO A 1 304 ? 39.447 -19.648 5.593 1.00 25.76 304 PRO A O 1
ATOM 2338 N N . ARG A 1 305 ? 39.426 -18.300 3.782 1.00 25.48 305 ARG A N 1
ATOM 2339 C CA A ARG A 1 305 ? 40.234 -17.303 4.485 0.50 25.29 305 ARG A CA 1
ATOM 2340 C CA B ARG A 1 305 ? 40.188 -17.197 4.388 0.50 25.14 305 ARG A CA 1
ATOM 2341 C C . ARG A 1 305 ? 39.400 -16.428 5.441 1.00 24.86 305 ARG A C 1
ATOM 2342 O O . ARG A 1 305 ? 39.948 -15.593 6.163 1.00 24.70 305 ARG A O 1
ATOM 2357 N N . THR A 1 306 ? 38.098 -16.684 5.500 1.00 24.42 306 THR A N 1
ATOM 2358 C CA . THR A 1 306 ? 37.176 -15.871 6.266 1.00 24.17 306 THR A CA 1
ATOM 2359 C C . THR A 1 306 ? 37.473 -15.724 7.759 1.00 23.75 306 THR A C 1
ATOM 2360 O O . THR A 1 306 ? 37.532 -14.606 8.275 1.00 22.07 306 THR A O 1
ATOM 2364 N N . LYS A 1 307 ? 37.641 -16.844 8.458 1.00 23.74 307 LYS A N 1
ATOM 2365 C CA . LYS A 1 307 ? 37.755 -16.771 9.913 1.00 24.31 307 LYS A CA 1
ATOM 2366 C C . LYS A 1 307 ? 39.045 -16.113 10.377 1.00 23.76 307 LYS A C 1
ATOM 2367 O O . LYS A 1 307 ? 39.054 -15.420 11.402 1.00 24.14 307 LYS A O 1
ATOM 2373 N N . GLY A 1 308 ? 40.123 -16.323 9.627 1.00 23.44 308 GLY A N 1
ATOM 2374 C CA . GLY A 1 308 ? 41.403 -15.676 9.900 1.00 23.39 308 GLY A CA 1
ATOM 2375 C C . GLY A 1 308 ? 41.323 -14.165 9.739 1.00 23.49 308 GLY A C 1
ATOM 2376 O O . GLY A 1 308 ? 41.882 -13.417 10.546 1.00 24.21 308 GLY A O 1
ATOM 2377 N N . VAL A 1 309 ? 40.631 -13.716 8.700 1.00 23.24 309 VAL A N 1
ATOM 2378 C CA . VAL A 1 309 ? 40.469 -12.280 8.426 1.00 23.38 309 VAL A CA 1
ATOM 2379 C C . VAL A 1 309 ? 39.565 -11.613 9.454 1.00 22.94 309 VAL A C 1
ATOM 2380 O O . VAL A 1 309 ? 39.833 -10.499 9.874 1.00 23.37 309 VAL A O 1
ATOM 2384 N N . LEU A 1 310 ? 38.497 -12.297 9.851 1.00 22.80 310 LEU A N 1
ATOM 2385 C CA . LEU A 1 310 ? 37.649 -11.831 10.946 1.00 22.59 310 LEU A CA 1
ATOM 2386 C C . LEU A 1 310 ? 38.464 -11.637 12.246 1.00 22.44 310 LEU A C 1
ATOM 2387 O O . LEU A 1 310 ? 38.260 -10.643 12.958 1.00 22.98 310 LEU A O 1
ATOM 2392 N N . MET A 1 311 ? 39.383 -12.563 12.538 1.00 21.87 311 MET A N 1
ATOM 2393 C CA . MET A 1 311 ? 40.233 -12.466 13.734 1.00 21.62 311 MET A CA 1
ATOM 2394 C C . MET A 1 311 ? 41.265 -11.348 13.614 1.00 21.61 311 MET A C 1
ATOM 2395 O O . MET A 1 311 ? 41.526 -10.644 14.589 1.00 21.80 311 MET A O 1
ATOM 2400 N N . ASP A 1 312 ? 41.847 -11.176 12.430 1.00 21.20 312 ASP A N 1
ATOM 2401 C CA . ASP A 1 312 ? 42.698 -10.002 12.147 1.00 21.33 312 ASP A CA 1
ATOM 2402 C C . ASP A 1 312 ? 42.005 -8.684 12.497 1.00 21.06 312 ASP A C 1
ATOM 2403 O O . ASP A 1 312 ? 42.566 -7.843 13.202 1.00 21.45 312 ASP A O 1
ATOM 2408 N N . TYR A 1 313 ? 40.777 -8.505 12.020 1.00 20.66 313 TYR A N 1
ATOM 2409 C CA . TYR A 1 313 ? 40.022 -7.275 12.315 1.00 20.06 313 TYR A CA 1
ATOM 2410 C C . TYR A 1 313 ? 39.711 -7.140 13.790 1.00 20.18 313 TYR A C 1
ATOM 2411 O O . TYR A 1 313 ? 39.730 -6.035 14.349 1.00 18.76 313 TYR A O 1
ATOM 2420 N N . LEU A 1 314 ? 39.400 -8.280 14.406 1.00 20.04 314 LEU A N 1
ATOM 2421 C CA . LEU A 1 314 ? 39.133 -8.339 15.818 1.00 20.38 314 LEU A CA 1
ATOM 2422 C C . LEU A 1 314 ? 40.339 -7.870 16.598 1.00 20.58 314 LEU A C 1
ATOM 2423 O O . LEU A 1 314 ? 40.210 -6.994 17.449 1.00 20.57 314 LEU A O 1
ATOM 2428 N N . ALA A 1 315 ? 41.505 -8.443 16.300 1.00 21.47 315 ALA A N 1
ATOM 2429 C CA . ALA A 1 315 ? 42.775 -8.029 16.919 1.00 22.56 315 ALA A CA 1
ATOM 2430 C C . ALA A 1 315 ? 43.032 -6.526 16.779 1.00 23.36 315 ALA A C 1
ATOM 2431 O O . ALA A 1 315 ? 43.515 -5.896 17.704 1.00 23.66 315 ALA A O 1
ATOM 2433 N N . ARG A 1 316 ? 42.718 -5.972 15.611 1.00 24.40 316 ARG A N 1
ATOM 2434 C CA . ARG A 1 316 ? 42.901 -4.538 15.338 1.00 25.05 316 ARG A CA 1
ATOM 2435 C C . ARG A 1 316 ? 41.914 -3.644 16.067 1.00 25.47 316 ARG A C 1
ATOM 2436 O O . ARG A 1 316 ? 42.161 -2.455 16.222 1.00 26.25 316 ARG A O 1
ATOM 2444 N N . GLY A 1 317 ? 40.786 -4.203 16.495 1.00 25.47 317 GLY A N 1
ATOM 2445 C CA . GLY A 1 317 ? 39.729 -3.409 17.087 1.00 25.51 317 GLY A CA 1
ATOM 2446 C C . GLY A 1 317 ? 38.775 -2.813 16.070 1.00 25.54 317 GLY A C 1
ATOM 2447 O O . GLY A 1 317 ? 37.959 -1.958 16.421 1.00 25.15 317 GLY A O 1
ATOM 2448 N N . ASP A 1 318 ? 38.865 -3.275 14.819 1.00 25.35 318 ASP A N 1
ATOM 2449 C CA . ASP A 1 318 ? 37.906 -2.896 13.784 1.00 25.35 318 ASP A CA 1
ATOM 2450 C C . ASP A 1 318 ? 36.651 -3.724 13.936 1.00 24.82 318 ASP A C 1
ATOM 2451 O O . ASP A 1 318 ? 35.596 -3.356 13.415 1.00 25.66 318 ASP A O 1
ATOM 2456 N N . LEU A 1 319 ? 36.791 -4.872 14.594 1.00 23.90 319 LEU A N 1
ATOM 2457 C CA . LEU A 1 319 ? 35.669 -5.605 15.181 1.00 23.40 319 LEU A CA 1
ATOM 2458 C C . LEU A 1 319 ? 35.907 -5.593 16.679 1.00 22.76 319 LEU A C 1
ATOM 2459 O O . LEU A 1 319 ? 37.041 -5.589 17.124 1.00 21.55 319 LEU A O 1
ATOM 2464 N N . ASP A 1 320 ? 34.839 -5.540 17.459 1.00 22.68 320 ASP A N 1
ATOM 2465 C CA . ASP A 1 320 ? 34.986 -5.163 18.863 1.00 23.18 320 ASP A CA 1
ATOM 2466 C C . ASP A 1 320 ? 34.949 -6.341 19.805 1.00 23.30 320 ASP A C 1
ATOM 2467 O O . ASP A 1 320 ? 35.866 -6.517 20.597 1.00 23.80 320 ASP A O 1
ATOM 2472 N N . CYS A 1 321 ? 33.897 -7.143 19.708 1.00 23.66 321 CYS A N 1
ATOM 2473 C CA . CYS A 1 321 ? 33.637 -8.195 20.690 1.00 24.04 321 CYS A CA 1
ATOM 2474 C C . CYS A 1 321 ? 32.919 -9.395 20.068 1.00 23.92 321 CYS A C 1
ATOM 2475 O O . CYS A 1 321 ? 32.251 -9.263 19.049 1.00 25.06 321 CYS A O 1
ATOM 2478 N N . VAL A 1 322 ? 33.039 -10.555 20.704 1.00 23.95 322 VAL A N 1
ATOM 2479 C CA . VAL A 1 322 ? 32.507 -11.809 20.164 1.00 23.88 322 VAL A CA 1
ATOM 2480 C C . VAL A 1 322 ? 31.219 -12.231 20.871 1.00 24.03 322 VAL A C 1
ATOM 2481 O O . VAL A 1 322 ? 31.190 -12.330 22.094 1.00 23.86 322 VAL A O 1
ATOM 2485 N N . GLY A 1 323 ? 30.159 -12.455 20.090 1.00 24.17 323 GLY A N 1
ATOM 2486 C CA . GLY A 1 323 ? 28.934 -13.090 20.583 1.00 24.38 323 GLY A CA 1
ATOM 2487 C C . GLY A 1 323 ? 28.877 -14.525 20.074 1.00 24.41 323 GLY A C 1
ATOM 2488 O O . GLY A 1 323 ? 29.856 -15.026 19.527 1.00 24.10 323 GLY A O 1
ATOM 2489 N N . THR A 1 324 ? 27.741 -15.187 20.256 1.00 24.50 324 THR A N 1
ATOM 2490 C CA A THR A 1 324 ? 27.540 -16.564 19.770 0.50 24.91 324 THR A CA 1
ATOM 2491 C CA B THR A 1 324 ? 27.569 -16.545 19.727 0.50 24.79 324 THR A CA 1
ATOM 2492 C C . THR A 1 324 ? 26.379 -16.713 18.785 1.00 24.88 324 THR A C 1
ATOM 2493 O O . THR A 1 324 ? 26.400 -17.594 17.925 1.00 24.96 324 THR A O 1
ATOM 2500 N N . ASP A 1 325 ? 25.357 -15.878 18.937 1.00 25.67 325 ASP A N 1
ATOM 2501 C CA . ASP A 1 325 ? 24.099 -16.078 18.235 1.00 25.93 325 ASP A CA 1
ATOM 2502 C C . ASP A 1 325 ? 23.538 -17.465 18.590 1.00 26.16 325 ASP A C 1
ATOM 2503 O O . ASP A 1 325 ? 23.027 -18.202 17.731 1.00 26.14 325 ASP A O 1
ATOM 2508 N N . ASN A 1 326 ? 23.627 -17.807 19.871 1.00 26.26 326 ASN A N 1
ATOM 2509 C CA . ASN A 1 326 ? 23.331 -19.159 20.316 1.00 26.21 326 ASN A CA 1
ATOM 2510 C C . ASN A 1 326 ? 21.850 -19.403 20.157 1.00 26.32 326 ASN A C 1
ATOM 2511 O O . ASN A 1 326 ? 21.045 -18.874 20.929 1.00 26.85 326 ASN A O 1
ATOM 2516 N N . CYS A 1 327 ? 21.507 -20.224 19.173 1.00 26.53 327 CYS A N 1
ATOM 2517 C CA . CYS A 1 327 ? 20.121 -20.419 18.777 1.00 26.61 327 CYS A CA 1
ATOM 2518 C C . CYS A 1 327 ? 19.902 -21.864 18.350 1.00 26.16 327 CYS A C 1
ATOM 2519 O O . CYS A 1 327 ? 19.784 -22.150 17.178 1.00 26.40 327 CYS A O 1
ATOM 2522 N N . THR A 1 328 ? 19.841 -22.768 19.316 1.00 26.19 328 THR A N 1
ATOM 2523 C CA . THR A 1 328 ? 19.999 -24.184 19.040 1.00 26.58 328 THR A CA 1
ATOM 2524 C C . THR A 1 328 ? 18.690 -24.948 18.840 1.00 26.67 328 THR A C 1
ATOM 2525 O O . THR A 1 328 ? 17.712 -24.746 19.561 1.00 26.56 328 THR A O 1
ATOM 2529 N N . PHE A 1 329 ? 18.712 -25.834 17.843 1.00 27.21 329 PHE A N 1
ATOM 2530 C CA . PHE A 1 329 ? 17.606 -26.725 17.519 1.00 27.33 329 PHE A CA 1
ATOM 2531 C C . PHE A 1 329 ? 18.126 -28.156 17.322 1.00 27.55 329 PHE A C 1
ATOM 2532 O O . PHE A 1 329 ? 19.226 -28.345 16.830 1.00 27.77 329 PHE A O 1
ATOM 2540 N N . CYS A 1 330 ? 17.329 -29.150 17.715 1.00 27.76 330 CYS A N 1
ATOM 2541 C CA A CYS A 1 330 ? 17.668 -30.572 17.561 0.50 28.06 330 CYS A CA 1
ATOM 2542 C CA B CYS A 1 330 ? 17.729 -30.550 17.551 0.50 27.85 330 CYS A CA 1
ATOM 2543 C C . CYS A 1 330 ? 17.463 -31.080 16.135 1.00 28.04 330 CYS A C 1
ATOM 2544 O O . CYS A 1 330 ? 16.823 -30.425 15.316 1.00 27.77 330 CYS A O 1
ATOM 2549 N N . ALA A 1 331 ? 17.982 -32.271 15.858 1.00 28.44 331 ALA A N 1
ATOM 2550 C CA . ALA A 1 331 ? 17.825 -32.918 14.562 1.00 28.58 331 ALA A CA 1
ATOM 2551 C C . ALA A 1 331 ? 16.378 -32.887 14.097 1.00 28.84 331 ALA A C 1
ATOM 2552 O O . ALA A 1 331 ? 16.094 -32.502 12.953 1.00 28.89 331 ALA A O 1
ATOM 2554 N N . ASP A 1 332 ? 15.460 -33.279 14.979 1.00 28.98 332 ASP A N 1
ATOM 2555 C CA . ASP A 1 332 ? 14.035 -33.324 14.612 1.00 29.09 332 ASP A CA 1
ATOM 2556 C C . ASP A 1 332 ? 13.505 -31.953 14.185 1.00 29.30 332 ASP A C 1
ATOM 2557 O O . ASP A 1 332 ? 12.769 -31.847 13.207 1.00 29.77 332 ASP A O 1
ATOM 2559 N N . GLN A 1 333 ? 13.882 -30.906 14.912 1.00 29.16 333 GLN A N 1
ATOM 2560 C CA . GLN A 1 333 ? 13.493 -29.552 14.537 1.00 29.15 333 GLN A CA 1
ATOM 2561 C C . GLN A 1 333 ? 14.123 -29.146 13.211 1.00 29.16 333 GLN A C 1
ATOM 2562 O O . GLN A 1 333 ? 13.430 -28.668 12.311 1.00 29.26 333 GLN A O 1
ATOM 2568 N N . LYS A 1 334 ? 15.437 -29.330 13.090 1.00 29.07 334 LYS A N 1
ATOM 2569 C CA . LYS A 1 334 ? 16.118 -29.054 11.823 1.00 29.65 334 LYS A CA 1
ATOM 2570 C C . LYS A 1 334 ? 15.420 -29.729 10.633 1.00 29.85 334 LYS A C 1
ATOM 2571 O O . LYS A 1 334 ? 15.264 -29.106 9.584 1.00 30.23 334 LYS A O 1
ATOM 2577 N N . ALA A 1 335 ? 14.974 -30.975 10.819 1.00 30.15 335 ALA A N 1
ATOM 2578 C CA . ALA A 1 335 ? 14.316 -31.777 9.754 1.00 30.56 335 ALA A CA 1
ATOM 2579 C C . ALA A 1 335 ? 12.988 -31.220 9.208 1.00 30.97 335 ALA A C 1
ATOM 2580 O O . ALA A 1 335 ? 12.513 -31.679 8.164 1.00 30.97 335 ALA A O 1
ATOM 2582 N N . MET A 1 336 ? 12.398 -30.243 9.898 1.00 31.46 336 MET A N 1
ATOM 2583 C CA . MET A 1 336 ? 11.297 -29.440 9.337 1.00 32.40 336 MET A CA 1
ATOM 2584 C C . MET A 1 336 ? 11.571 -28.915 7.917 1.00 32.01 336 MET A C 1
ATOM 2585 O O . MET A 1 336 ? 10.636 -28.708 7.145 1.00 32.35 336 MET A O 1
ATOM 2590 N N . GLY A 1 337 ? 12.836 -28.660 7.587 1.00 31.78 337 GLY A N 1
ATOM 2591 C CA . GLY A 1 337 ? 13.195 -28.139 6.266 1.00 31.61 337 GLY A CA 1
ATOM 2592 C C . GLY A 1 337 ? 13.851 -29.149 5.336 1.00 31.45 337 GLY A C 1
ATOM 2593 O O . GLY A 1 337 ? 14.600 -28.757 4.452 1.00 30.65 337 GLY A O 1
ATOM 2594 N N . LYS A 1 338 ? 13.559 -30.440 5.520 1.00 31.32 338 LYS A N 1
ATOM 2595 C CA . LYS A 1 338 ? 14.253 -31.510 4.788 1.00 31.68 338 LYS A CA 1
ATOM 2596 C C . LYS A 1 338 ? 14.090 -31.459 3.265 1.00 31.43 338 LYS A C 1
ATOM 2597 O O . LYS A 1 338 ? 14.973 -31.911 2.545 1.00 31.62 338 LYS A O 1
ATOM 2603 N N . ASP A 1 339 ? 12.972 -30.918 2.785 1.00 31.44 339 ASP A N 1
ATOM 2604 C CA . ASP A 1 339 ? 12.769 -30.683 1.357 1.00 31.30 339 ASP A CA 1
ATOM 2605 C C . ASP A 1 339 ? 12.797 -29.184 0.993 1.00 30.93 339 ASP A C 1
ATOM 2606 O O . ASP A 1 339 ? 12.422 -28.827 -0.120 1.00 30.71 339 ASP A O 1
ATOM 2611 N N . ASP A 1 340 ? 13.217 -28.314 1.920 1.00 30.58 340 ASP A N 1
ATOM 2612 C CA . ASP A 1 340 ? 13.159 -26.851 1.708 1.00 29.96 340 ASP A CA 1
ATOM 2613 C C . ASP A 1 340 ? 14.056 -26.103 2.716 1.00 29.24 340 ASP A C 1
ATOM 2614 O O . ASP A 1 340 ? 13.701 -25.958 3.895 1.00 28.76 340 ASP A O 1
ATOM 2619 N N . PHE A 1 341 ? 15.209 -25.617 2.247 1.00 28.47 341 PHE A N 1
ATOM 2620 C CA . PHE A 1 341 ? 16.205 -25.007 3.148 1.00 27.76 341 PHE A CA 1
ATOM 2621 C C . PHE A 1 341 ? 15.645 -23.789 3.891 1.00 27.35 341 PHE A C 1
ATOM 2622 O O . PHE A 1 341 ? 16.107 -23.466 4.993 1.00 27.60 341 PHE A O 1
ATOM 2630 N N . THR A 1 342 ? 14.640 -23.140 3.299 1.00 27.38 342 THR A N 1
ATOM 2631 C CA . THR A 1 342 ? 14.003 -21.947 3.884 1.00 27.54 342 THR A CA 1
ATOM 2632 C C . THR A 1 342 ? 13.196 -22.247 5.141 1.00 27.47 342 THR A C 1
ATOM 2633 O O . THR A 1 342 ? 12.835 -21.325 5.876 1.00 27.01 342 THR A O 1
ATOM 2637 N N . LYS A 1 343 ? 12.910 -23.529 5.381 1.00 27.50 343 LYS A N 1
ATOM 2638 C CA . LYS A 1 343 ? 12.157 -23.953 6.551 1.00 27.46 343 LYS A CA 1
ATOM 2639 C C . LYS A 1 343 ? 13.023 -24.639 7.602 1.00 27.14 343 LYS A C 1
ATOM 2640 O O . LYS A 1 343 ? 12.528 -25.004 8.683 1.00 27.24 343 LYS A O 1
ATOM 2646 N N . ILE A 1 344 ? 14.312 -24.799 7.300 1.00 26.38 344 ILE A N 1
ATOM 2647 C CA . ILE A 1 344 ? 15.284 -25.180 8.313 1.00 26.01 344 ILE A CA 1
ATOM 2648 C C . ILE A 1 344 ? 15.363 -24.058 9.370 1.00 25.86 344 ILE A C 1
ATOM 2649 O O . ILE A 1 344 ? 15.708 -22.929 9.031 1.00 25.69 344 ILE A O 1
ATOM 2654 N N . PRO A 1 345 ? 15.020 -24.357 10.649 1.00 25.66 345 PRO A N 1
ATOM 2655 C CA . PRO A 1 345 ? 15.207 -23.348 11.698 1.00 25.07 345 PRO A CA 1
ATOM 2656 C C . PRO A 1 345 ? 16.650 -22.884 11.765 1.00 24.39 345 PRO A C 1
ATOM 2657 O O . PRO A 1 345 ? 17.559 -23.701 11.884 1.00 24.18 345 PRO A O 1
ATOM 2661 N N . ASN A 1 346 ? 16.843 -21.575 11.646 1.00 24.08 346 ASN A N 1
ATOM 2662 C CA . ASN A 1 346 ? 18.161 -20.980 11.554 1.00 23.95 346 ASN A CA 1
ATOM 2663 C C . ASN A 1 346 ? 18.798 -20.866 12.930 1.00 23.50 346 ASN A C 1
ATOM 2664 O O . ASN A 1 346 ? 18.188 -20.334 13.861 1.00 23.68 346 ASN A O 1
ATOM 2669 N N . GLY A 1 347 ? 20.022 -21.358 13.053 1.00 23.15 347 GLY A N 1
ATOM 2670 C CA . GLY A 1 347 ? 20.802 -21.169 14.267 1.00 23.11 347 GLY A CA 1
ATOM 2671 C C . GLY A 1 347 ? 21.751 -22.297 14.605 1.00 23.08 347 GLY A C 1
ATOM 2672 O O . GLY A 1 347 ? 21.486 -23.469 14.300 1.00 23.59 347 GLY A O 1
ATOM 2673 N N . VAL A 1 348 ? 22.859 -21.928 15.246 1.00 22.73 348 VAL A N 1
ATOM 2674 C CA . VAL A 1 348 ? 23.859 -22.878 15.728 1.00 22.80 348 VAL A CA 1
ATOM 2675 C C . VAL A 1 348 ? 24.189 -22.658 17.224 1.00 23.11 348 VAL A C 1
ATOM 2676 O O . VAL A 1 348 ? 23.662 -21.736 17.865 1.00 22.94 348 VAL A O 1
ATOM 2680 N N . ASN A 1 349 ? 25.052 -23.520 17.765 1.00 23.35 349 ASN A N 1
ATOM 2681 C CA . ASN A 1 349 ? 25.540 -23.381 19.138 1.00 23.73 349 ASN A CA 1
ATOM 2682 C C . ASN A 1 349 ? 26.781 -22.499 19.235 1.00 24.00 349 ASN A C 1
ATOM 2683 O O . ASN A 1 349 ? 27.475 -22.255 18.240 1.00 24.35 349 ASN A O 1
ATOM 2688 N N . GLY A 1 350 ? 27.072 -22.053 20.450 1.00 24.25 350 GLY A N 1
ATOM 2689 C CA . GLY A 1 350 ? 28.379 -21.479 20.734 1.00 24.47 350 GLY A CA 1
ATOM 2690 C C . GLY A 1 350 ? 28.643 -20.960 22.132 1.00 24.19 350 GLY A C 1
ATOM 2691 O O . GLY A 1 350 ? 29.789 -20.672 22.467 1.00 24.37 350 GLY A O 1
ATOM 2692 N N . VAL A 1 351 ? 27.606 -20.815 22.947 1.00 24.49 351 VAL A N 1
ATOM 2693 C CA . VAL A 1 351 ? 27.768 -20.195 24.272 1.00 24.46 351 VAL A CA 1
ATOM 2694 C C . VAL A 1 351 ? 28.886 -20.859 25.103 1.00 24.25 351 VAL A C 1
ATOM 2695 O O . VAL A 1 351 ? 29.701 -20.157 25.719 1.00 23.25 351 VAL A O 1
ATOM 2699 N N . GLU A 1 352 ? 28.956 -22.191 25.068 1.00 23.92 352 GLU A N 1
ATOM 2700 C CA . GLU A 1 352 ? 29.974 -22.911 25.837 1.00 24.47 352 GLU A CA 1
ATOM 2701 C C . GLU A 1 352 ? 31.378 -22.733 25.254 1.00 24.61 352 GLU A C 1
ATOM 2702 O O . GLU A 1 352 ? 32.345 -22.504 25.973 1.00 24.76 352 GLU A O 1
ATOM 2708 N N . ASP A 1 353 ? 31.492 -22.836 23.941 1.00 25.31 353 ASP A N 1
ATOM 2709 C CA . ASP A 1 353 ? 32.800 -22.958 23.313 1.00 25.16 353 ASP A CA 1
ATOM 2710 C C . ASP A 1 353 ? 33.412 -21.658 22.787 1.00 24.83 353 ASP A C 1
ATOM 2711 O O . ASP A 1 353 ? 34.562 -21.659 22.342 1.00 25.08 353 ASP A O 1
ATOM 2716 N N . ARG A 1 354 ? 32.675 -20.552 22.880 1.00 24.48 354 ARG A N 1
ATOM 2717 C CA . ARG A 1 354 ? 33.130 -19.251 22.344 1.00 24.02 354 ARG A CA 1
ATOM 2718 C C . ARG A 1 354 ? 34.552 -18.935 22.756 1.00 23.72 354 ARG A C 1
ATOM 2719 O O . ARG A 1 354 ? 35.407 -18.714 21.926 1.00 24.13 354 ARG A O 1
ATOM 2727 N N . MET A 1 355 ? 34.814 -18.932 24.047 1.00 23.97 355 MET A N 1
ATOM 2728 C CA . MET A 1 355 ? 36.111 -18.471 24.540 1.00 24.11 355 MET A CA 1
ATOM 2729 C C . MET A 1 355 ? 37.302 -19.347 24.168 1.00 23.24 355 MET A C 1
ATOM 2730 O O . MET A 1 355 ? 38.377 -18.834 23.886 1.00 23.16 355 MET A O 1
ATOM 2735 N N . SER A 1 356 ? 37.109 -20.661 24.171 1.00 22.63 356 SER A N 1
ATOM 2736 C CA A SER A 1 356 ? 38.171 -21.581 23.793 0.50 22.36 356 SER A CA 1
ATOM 2737 C CA B SER A 1 356 ? 38.162 -21.592 23.791 0.50 22.36 356 SER A CA 1
ATOM 2738 C C . SER A 1 356 ? 38.408 -21.518 22.289 1.00 22.35 356 SER A C 1
ATOM 2739 O O . SER A 1 356 ? 39.544 -21.607 21.834 1.00 22.15 356 SER A O 1
ATOM 2744 N N . ILE A 1 357 ? 37.330 -21.352 21.523 1.00 22.12 357 ILE A N 1
ATOM 2745 C CA . ILE A 1 357 ? 37.453 -21.145 20.086 1.00 21.85 357 ILE A CA 1
ATOM 2746 C C . ILE A 1 357 ? 38.181 -19.825 19.773 1.00 21.27 357 ILE A C 1
ATOM 2747 O O . ILE A 1 357 ? 39.023 -19.763 18.858 1.00 21.21 357 ILE A O 1
ATOM 2752 N N . VAL A 1 358 ? 37.845 -18.760 20.500 1.00 20.53 358 VAL A N 1
ATOM 2753 C CA . VAL A 1 358 ? 38.530 -17.492 20.282 1.00 20.19 358 VAL A CA 1
ATOM 2754 C C . VAL A 1 358 ? 39.992 -17.657 20.697 1.00 20.22 358 VAL A C 1
ATOM 2755 O O . VAL A 1 358 ? 40.898 -17.198 20.003 1.00 19.94 358 VAL A O 1
ATOM 2759 N N . TRP A 1 359 ? 40.212 -18.320 21.830 1.00 19.87 359 TRP A N 1
ATOM 2760 C CA . TRP A 1 359 ? 41.567 -18.585 22.301 1.00 20.10 359 TRP A CA 1
ATOM 2761 C C . TRP A 1 359 ? 42.425 -19.360 21.284 1.00 20.41 359 TRP A C 1
ATOM 2762 O O . TRP A 1 359 ? 43.547 -18.952 20.948 1.00 19.88 359 TRP A O 1
ATOM 2773 N N . GLU A 1 360 ? 41.882 -20.471 20.795 1.00 21.36 360 GLU A N 1
ATOM 2774 C CA . GLU A 1 360 ? 42.596 -21.344 19.859 1.00 21.38 360 GLU A CA 1
ATOM 2775 C C . GLU A 1 360 ? 42.932 -20.630 18.538 1.00 21.47 360 GLU A C 1
ATOM 2776 O O . GLU A 1 360 ? 44.059 -20.712 18.031 1.00 21.26 360 GLU A O 1
ATOM 2782 N N . ASN A 1 361 ? 41.950 -19.937 17.986 1.00 21.74 361 ASN A N 1
ATOM 2783 C CA . ASN A 1 361 ? 42.115 -19.241 16.706 1.00 22.05 361 ASN A CA 1
ATOM 2784 C C . ASN A 1 361 ? 42.756 -17.851 16.784 1.00 21.93 361 ASN A C 1
ATOM 2785 O O . ASN A 1 361 ? 43.199 -17.316 15.768 1.00 21.72 361 ASN A O 1
ATOM 2790 N N . GLY A 1 362 ? 42.783 -17.264 17.979 1.00 21.99 362 GLY A N 1
ATOM 2791 C CA . GLY A 1 362 ? 43.315 -15.925 18.182 1.00 21.56 362 GLY A CA 1
ATOM 2792 C C . GLY A 1 362 ? 44.658 -15.960 18.870 1.00 21.57 362 GLY A C 1
ATOM 2793 O O . GLY A 1 362 ? 45.658 -15.481 18.327 1.00 20.84 362 GLY A O 1
ATOM 2794 N N . VAL A 1 363 ? 44.693 -16.540 20.064 1.00 21.41 363 VAL A N 1
ATOM 2795 C CA . VAL A 1 363 ? 45.915 -16.546 20.843 1.00 21.90 363 VAL A CA 1
ATOM 2796 C C . VAL A 1 363 ? 46.937 -17.519 20.242 1.00 22.34 363 VAL A C 1
ATOM 2797 O O . VAL A 1 363 ? 48.071 -17.126 19.944 1.00 22.23 363 VAL A O 1
ATOM 2801 N N . ASN A 1 364 ? 46.535 -18.773 20.027 1.00 22.78 364 ASN A N 1
ATOM 2802 C CA . ASN A 1 364 ? 47.490 -19.808 19.612 1.00 22.68 364 ASN A CA 1
ATOM 2803 C C . ASN A 1 364 ? 47.991 -19.654 18.190 1.00 23.06 364 ASN A C 1
ATOM 2804 O O . ASN A 1 364 ? 48.992 -20.255 17.825 1.00 24.20 364 ASN A O 1
ATOM 2809 N N .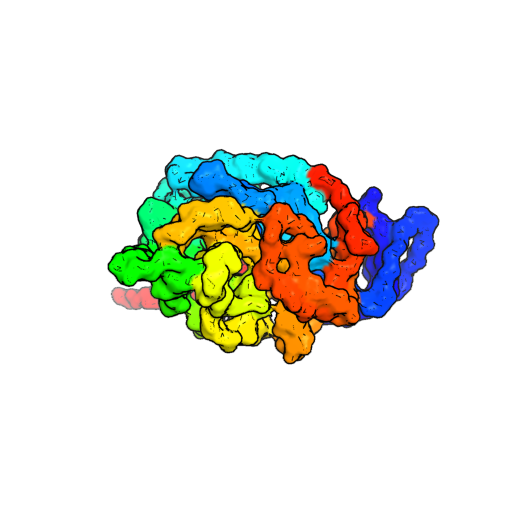 THR A 1 365 ? 47.312 -18.825 17.398 1.00 23.33 365 THR A N 1
ATOM 2810 C CA . THR A 1 365 ? 47.819 -18.404 16.088 1.00 22.81 365 THR A CA 1
ATOM 2811 C C . THR A 1 365 ? 48.791 -17.214 16.154 1.00 22.65 365 THR A C 1
ATOM 2812 O O . THR A 1 365 ? 49.413 -16.876 15.162 1.00 22.58 365 THR A O 1
ATOM 2816 N N . GLY A 1 366 ? 48.920 -16.582 17.316 1.00 22.93 366 GLY A N 1
ATOM 2817 C CA . GLY A 1 366 ? 49.729 -15.369 17.450 1.00 22.56 366 GLY A CA 1
ATOM 2818 C C . GLY A 1 366 ? 48.967 -14.100 17.086 1.00 22.32 366 GLY A C 1
ATOM 2819 O O . GLY A 1 366 ? 49.513 -13.005 17.153 1.00 21.25 366 GLY A O 1
ATOM 2820 N N . LYS A 1 367 ? 47.686 -14.253 16.749 1.00 22.37 367 LYS A N 1
ATOM 2821 C CA . LYS A 1 367 ? 46.860 -13.143 16.293 1.00 22.37 367 LYS A CA 1
ATOM 2822 C C . LYS A 1 367 ? 46.454 -12.229 17.430 1.00 21.99 367 LYS A C 1
ATOM 2823 O O . LYS A 1 367 ? 46.400 -11.025 17.238 1.00 22.15 367 LYS A O 1
ATOM 2829 N N . LEU A 1 368 ? 46.196 -12.792 18.603 1.00 21.60 368 LEU A N 1
ATOM 2830 C CA . LEU A 1 368 ? 45.798 -12.020 19.776 1.00 21.11 368 LEU A CA 1
ATOM 2831 C C . LEU A 1 368 ? 46.746 -12.269 20.931 1.00 20.78 368 LEU A C 1
ATOM 2832 O O . LEU A 1 368 ? 47.103 -13.411 21.215 1.00 20.39 368 LEU A O 1
ATOM 2837 N N . THR A 1 369 ? 47.088 -11.197 21.635 1.00 20.57 369 THR A N 1
ATOM 2838 C CA . THR A 1 369 ? 47.717 -11.319 22.955 1.00 20.57 369 THR A CA 1
ATOM 2839 C C . THR A 1 369 ? 46.668 -11.683 24.005 1.00 20.51 369 THR A C 1
ATOM 2840 O O . THR A 1 369 ? 45.468 -11.675 23.742 1.00 20.63 369 THR A O 1
ATOM 2844 N N . TRP A 1 370 ? 47.130 -11.993 25.209 1.00 20.70 370 TRP A N 1
ATOM 2845 C CA . TRP A 1 370 ? 46.239 -12.281 26.335 1.00 20.49 370 TRP A CA 1
ATOM 2846 C C . TRP A 1 370 ? 45.287 -11.106 26.659 1.00 20.05 370 TRP A C 1
ATOM 2847 O O . TRP A 1 370 ? 44.085 -11.305 26.886 1.00 19.76 370 TRP A O 1
ATOM 2858 N N . CYS A 1 371 ? 45.837 -9.899 26.720 1.00 19.68 371 CYS A N 1
ATOM 2859 C CA . CYS A 1 371 ? 45.034 -8.681 26.978 1.00 20.37 371 CYS A CA 1
ATOM 2860 C C . CYS A 1 371 ? 43.995 -8.398 25.879 1.00 19.61 371 CYS A C 1
ATOM 2861 O O . CYS A 1 371 ? 42.873 -8.026 26.164 1.00 18.83 371 CYS A O 1
ATOM 2864 N N . GLN A 1 372 ? 44.378 -8.582 24.622 1.00 20.30 372 GLN A N 1
ATOM 2865 C CA . GLN A 1 372 ? 43.432 -8.412 23.515 1.00 20.55 372 GLN A CA 1
ATOM 2866 C C . GLN A 1 372 ? 42.339 -9.482 23.544 1.00 20.45 372 GLN A C 1
ATOM 2867 O O . GLN A 1 372 ? 41.227 -9.260 23.055 1.00 20.26 372 GLN A O 1
ATOM 2873 N N . PHE A 1 373 ? 42.647 -10.642 24.117 1.00 20.45 373 PHE A N 1
ATOM 2874 C CA . PHE A 1 373 ? 41.629 -11.675 24.296 1.00 20.36 373 PHE A CA 1
ATOM 2875 C C . PHE A 1 373 ? 40.580 -11.272 25.336 1.00 20.23 373 PHE A C 1
ATOM 2876 O O . PHE A 1 373 ? 39.382 -11.501 25.150 1.00 20.66 373 PHE A O 1
ATOM 2884 N N . VAL A 1 374 ? 41.015 -10.674 26.436 1.00 20.04 374 VAL A N 1
ATOM 2885 C CA . VAL A 1 374 ? 40.074 -10.185 27.434 1.00 20.07 374 VAL A CA 1
ATOM 2886 C C . VAL A 1 374 ? 39.195 -9.053 26.867 1.00 20.07 374 VAL A C 1
ATOM 2887 O O . VAL A 1 374 ? 37.967 -9.057 27.049 1.00 19.76 374 VAL A O 1
ATOM 2891 N N . ARG A 1 375 ? 39.809 -8.121 26.141 1.00 20.25 375 ARG A N 1
ATOM 2892 C CA . ARG A 1 375 ? 39.043 -7.073 25.451 1.00 20.13 375 ARG A CA 1
ATOM 2893 C C . ARG A 1 375 ? 37.969 -7.668 24.561 1.00 19.83 375 ARG A C 1
ATOM 2894 O O . ARG A 1 375 ? 36.813 -7.310 24.668 1.00 19.51 375 ARG A O 1
ATOM 2902 N N . ALA A 1 376 ? 38.381 -8.571 23.671 1.00 20.27 376 ALA A N 1
ATOM 2903 C CA . ALA A 1 376 ? 37.483 -9.247 22.726 1.00 20.07 376 ALA A CA 1
ATOM 2904 C C . ALA A 1 376 ? 36.356 -10.120 23.357 1.00 20.47 376 ALA A C 1
ATOM 2905 O O . ALA A 1 376 ? 35.320 -10.349 22.715 1.00 19.26 376 ALA A O 1
ATOM 2907 N N . THR A 1 377 ? 36.553 -10.607 24.589 1.00 20.49 377 THR A N 1
ATOM 2908 C CA . THR A 1 377 ? 35.584 -11.511 25.216 1.00 21.23 377 THR A CA 1
ATOM 2909 C C . THR A 1 377 ? 34.808 -10.962 26.430 1.00 22.11 377 THR A C 1
ATOM 2910 O O . THR A 1 377 ? 33.846 -11.585 26.855 1.00 22.54 377 THR A O 1
ATOM 2914 N N . SER A 1 378 ? 35.224 -9.830 26.997 1.00 22.75 378 SER A N 1
ATOM 2915 C CA . SER A 1 378 ? 34.473 -9.224 28.096 1.00 22.95 378 SER A CA 1
ATOM 2916 C C . SER A 1 378 ? 34.502 -7.693 28.131 1.00 23.07 378 SER A C 1
ATOM 2917 O O . SER A 1 378 ? 33.459 -7.057 28.078 1.00 22.48 378 SER A O 1
ATOM 2920 N N . SER A 1 379 ? 35.694 -7.120 28.228 1.00 23.15 379 SER A N 1
ATOM 2921 C CA . SER A 1 379 ? 35.839 -5.726 28.639 1.00 23.80 379 SER A CA 1
ATOM 2922 C C . SER A 1 379 ? 35.241 -4.720 27.648 1.00 23.90 379 SER A C 1
ATOM 2923 O O . SER A 1 379 ? 34.671 -3.708 28.058 1.00 23.72 379 SER A O 1
ATOM 2926 N N . GLU A 1 380 ? 35.360 -5.001 26.353 1.00 24.04 380 GLU A N 1
ATOM 2927 C CA . GLU A 1 380 ? 34.837 -4.094 25.334 1.00 23.81 380 GLU A CA 1
ATOM 2928 C C . GLU A 1 380 ? 33.311 -4.183 25.215 1.00 23.47 380 GLU A C 1
ATOM 2929 O O . GLU A 1 380 ? 32.621 -3.164 25.069 1.00 22.14 380 GLU A O 1
ATOM 2935 N N . ARG A 1 381 ? 32.785 -5.403 25.291 1.00 23.10 381 ARG A N 1
ATOM 2936 C CA . ARG A 1 381 ? 31.346 -5.594 25.353 1.00 22.79 381 ARG A CA 1
ATOM 2937 C C . ARG A 1 381 ? 30.749 -4.782 26.489 1.00 22.70 381 ARG A C 1
ATOM 2938 O O . ARG A 1 381 ? 29.714 -4.133 26.293 1.00 22.59 381 ARG A O 1
ATOM 2940 N N . ALA A 1 382 ? 31.395 -4.849 27.666 1.00 21.93 382 ALA A N 1
ATOM 2941 C CA . ALA A 1 382 ? 30.931 -4.189 28.886 1.00 21.86 382 ALA A CA 1
ATOM 2942 C C . ALA A 1 382 ? 30.855 -2.678 28.713 1.00 21.17 382 ALA A C 1
ATOM 2943 O O . ALA A 1 382 ? 29.883 -2.060 29.100 1.00 21.55 382 ALA A O 1
ATOM 2945 N N . ARG A 1 383 ? 31.891 -2.104 28.124 1.00 21.05 383 ARG A N 1
ATOM 2946 C CA . ARG A 1 383 ? 31.929 -0.675 27.840 1.00 21.57 383 ARG A CA 1
ATOM 2947 C C . ARG A 1 383 ? 30.875 -0.285 26.797 1.00 21.00 383 ARG A C 1
ATOM 2948 O O . ARG A 1 383 ? 30.201 0.719 26.949 1.00 20.21 383 ARG A O 1
ATOM 2956 N N . ILE A 1 384 ? 30.722 -1.102 25.760 1.00 20.93 384 ILE A N 1
ATOM 2957 C CA . ILE A 1 384 ? 29.765 -0.805 24.702 1.00 21.14 384 ILE A CA 1
ATOM 2958 C C . ILE A 1 384 ? 28.328 -0.816 25.208 1.00 20.89 384 ILE A C 1
ATOM 2959 O O . ILE A 1 384 ? 27.538 0.043 24.828 1.00 20.90 384 ILE A O 1
ATOM 2964 N N . PHE A 1 385 ? 27.990 -1.783 26.061 1.00 20.98 385 PHE A N 1
ATOM 2965 C CA . PHE A 1 385 ? 26.637 -1.893 26.609 1.00 20.98 385 PHE A CA 1
ATOM 2966 C C . PHE A 1 385 ? 26.526 -1.292 28.015 1.00 20.92 385 PHE A C 1
ATOM 2967 O O . PHE A 1 385 ? 25.544 -1.507 28.712 1.00 20.98 385 PHE A O 1
ATOM 2975 N N . ASN A 1 386 ? 27.551 -0.548 28.413 1.00 20.86 386 ASN A N 1
ATOM 2976 C CA . ASN A 1 386 ? 27.523 0.312 29.607 1.00 21.03 386 ASN A CA 1
ATOM 2977 C C . ASN A 1 386 ? 27.333 -0.416 30.931 1.00 20.97 386 ASN A C 1
ATOM 2978 O O . ASN A 1 386 ? 26.478 -0.071 31.723 1.00 20.77 386 ASN A O 1
ATOM 2983 N N . ILE A 1 387 ? 28.145 -1.446 31.139 1.00 21.24 387 ILE A N 1
ATOM 2984 C CA . ILE A 1 387 ? 28.147 -2.214 32.388 1.00 21.08 387 ILE A CA 1
ATOM 2985 C C . ILE A 1 387 ? 29.595 -2.423 32.867 1.00 20.98 387 ILE A C 1
ATOM 2986 O O . ILE A 1 387 ? 29.877 -3.314 33.654 1.00 21.42 387 ILE A O 1
ATOM 2991 N N . TYR A 1 388 ? 30.494 -1.569 32.371 1.00 20.75 388 TYR A N 1
ATOM 2992 C CA . TYR A 1 388 ? 31.894 -1.495 32.800 1.00 20.33 388 TYR A CA 1
ATOM 2993 C C . TYR A 1 388 ? 32.035 -0.394 33.866 1.00 20.71 388 TYR A C 1
ATOM 2994 O O . TYR A 1 388 ? 31.405 0.658 33.759 1.00 20.15 388 TYR A O 1
ATOM 3003 N N . PRO A 1 389 ? 32.859 -0.627 34.908 1.00 21.23 389 PRO A N 1
ATOM 3004 C CA . PRO A 1 389 ? 33.706 -1.790 35.129 1.00 21.48 389 PRO A CA 1
ATOM 3005 C C . PRO A 1 389 ? 33.097 -2.813 36.107 1.00 21.45 389 PRO A C 1
ATOM 3006 O O . PRO A 1 389 ? 33.810 -3.706 36.566 1.00 22.22 389 PRO A O 1
ATOM 3010 N N . ARG A 1 390 ? 31.806 -2.686 36.429 1.00 21.30 390 ARG A N 1
ATOM 3011 C CA . ARG A 1 390 ? 31.104 -3.718 37.203 1.00 21.11 390 ARG A CA 1
ATOM 3012 C C . ARG A 1 390 ? 31.325 -5.096 36.587 1.00 20.72 390 ARG A C 1
ATOM 3013 O O . ARG A 1 390 ? 31.599 -6.060 37.297 1.00 20.16 390 ARG A O 1
ATOM 3021 N N . LYS A 1 391 ? 31.178 -5.168 35.262 1.00 20.82 391 LYS A N 1
ATOM 3022 C CA . LYS A 1 391 ? 31.527 -6.368 34.478 1.00 21.12 391 LYS A CA 1
ATOM 3023 C C . LYS A 1 391 ? 32.765 -6.083 33.618 1.00 21.43 391 LYS A C 1
ATOM 3024 O O . LYS A 1 391 ? 33.097 -4.918 33.343 1.00 21.70 391 LYS A O 1
ATOM 3030 N N . GLY A 1 392 ? 33.470 -7.142 33.232 1.00 21.34 392 GLY A N 1
ATOM 3031 C CA . GLY A 1 392 ? 34.642 -7.018 32.359 1.00 21.44 392 GLY A CA 1
ATOM 3032 C C . GLY A 1 392 ? 35.901 -6.402 32.954 1.00 21.33 392 GLY A C 1
ATOM 3033 O O . GLY A 1 392 ? 36.774 -5.939 32.219 1.00 20.97 392 GLY A O 1
ATOM 3034 N N . ARG A 1 393 ? 36.028 -6.405 34.277 1.00 22.06 393 ARG A N 1
ATOM 3035 C CA . ARG A 1 393 ? 37.270 -5.952 34.899 1.00 22.17 393 ARG A CA 1
ATOM 3036 C C . ARG A 1 393 ? 37.498 -6.553 36.279 1.00 22.31 393 ARG A C 1
ATOM 3037 O O . ARG A 1 393 ? 36.587 -6.627 37.092 1.00 21.68 393 ARG A O 1
ATOM 3045 N N . ILE A 1 394 ? 38.732 -6.987 36.513 1.00 22.41 394 ILE A N 1
ATOM 3046 C CA . ILE A 1 394 ? 39.192 -7.372 37.830 1.00 22.98 394 ILE A CA 1
ATOM 3047 C C . ILE A 1 394 ? 39.871 -6.154 38.478 1.00 23.16 394 ILE A C 1
ATOM 3048 O O . ILE A 1 394 ? 41.047 -5.852 38.217 1.00 22.98 394 ILE A O 1
ATOM 3053 N N . ASP A 1 395 ? 39.097 -5.462 39.307 1.00 23.59 395 ASP A N 1
ATOM 3054 C CA . ASP A 1 395 ? 39.553 -4.302 40.070 1.00 24.48 395 ASP A CA 1
ATOM 3055 C C . ASP A 1 395 ? 38.757 -4.318 41.345 1.00 24.62 395 ASP A C 1
ATOM 3056 O O . ASP A 1 395 ? 37.684 -4.935 41.401 1.00 24.72 395 ASP A O 1
ATOM 3061 N N . VAL A 1 396 ? 39.258 -3.634 42.368 1.00 24.94 396 VAL A N 1
ATOM 3062 C CA . VAL A 1 396 ? 38.506 -3.486 43.615 1.00 24.91 396 VAL A CA 1
ATOM 3063 C C . VAL A 1 396 ? 37.180 -2.796 43.299 1.00 25.17 396 VAL A C 1
ATOM 3064 O O . VAL A 1 396 ? 37.130 -1.853 42.498 1.00 25.54 396 VAL A O 1
ATOM 3068 N N . GLY A 1 397 ? 36.105 -3.289 43.904 1.00 25.29 397 GLY A N 1
ATOM 3069 C CA . GLY A 1 397 ? 34.772 -2.713 43.737 1.00 25.12 397 GLY A CA 1
ATOM 3070 C C . GLY A 1 397 ? 33.952 -3.390 42.661 1.00 25.38 397 GLY A C 1
ATOM 3071 O O . GLY A 1 397 ? 32.725 -3.216 42.601 1.00 25.12 397 GLY A O 1
ATOM 3072 N N . CYS A 1 398 ? 34.623 -4.171 41.816 1.00 25.61 398 CYS A N 1
ATOM 3073 C CA . CYS A 1 398 ? 33.985 -4.816 40.675 1.00 25.77 398 CYS A CA 1
ATOM 3074 C C . CYS A 1 398 ? 33.420 -6.183 41.041 1.00 25.70 398 CYS A C 1
ATOM 3075 O O . CYS A 1 398 ? 33.785 -6.769 42.058 1.00 25.46 398 CYS A O 1
ATOM 3078 N N . ASP A 1 399 ? 32.496 -6.674 40.223 1.00 25.60 399 ASP A N 1
ATOM 3079 C CA . ASP A 1 399 ? 31.834 -7.932 40.531 1.00 25.49 399 ASP A CA 1
ATOM 3080 C C . ASP A 1 399 ? 32.810 -9.089 40.494 1.00 25.38 399 ASP A C 1
ATOM 3081 O O . ASP A 1 399 ? 33.650 -9.189 39.591 1.00 25.11 399 ASP A O 1
ATOM 3086 N N . GLY A 1 400 ? 32.685 -9.957 41.498 1.00 25.43 400 GLY A N 1
ATOM 3087 C CA . GLY A 1 400 ? 33.531 -11.121 41.638 1.00 25.33 400 GLY A CA 1
ATOM 3088 C C . GLY A 1 400 ? 33.126 -12.258 40.725 1.00 25.20 400 GLY A C 1
ATOM 3089 O O . GLY A 1 400 ? 32.917 -13.380 41.198 1.00 24.64 400 GLY A O 1
ATOM 3090 N N . ASP A 1 401 ? 33.017 -11.950 39.426 1.00 25.24 401 ASP A N 1
ATOM 3091 C CA . ASP A 1 401 ? 32.862 -12.944 38.348 1.00 25.45 401 ASP A CA 1
ATOM 3092 C C . ASP A 1 401 ? 34.227 -13.146 37.677 1.00 25.19 401 ASP A C 1
ATOM 3093 O O . ASP A 1 401 ? 34.717 -12.260 36.977 1.00 25.19 401 ASP A O 1
ATOM 3098 N N . ILE A 1 402 ? 34.843 -14.305 37.902 1.00 24.79 402 ILE A N 1
ATOM 3099 C CA . ILE A 1 402 ? 36.212 -14.560 37.461 1.00 24.84 402 ILE A CA 1
ATOM 3100 C C . ILE A 1 402 ? 36.379 -15.969 36.874 1.00 24.61 402 ILE A C 1
ATOM 3101 O O . ILE A 1 402 ? 35.804 -16.930 37.379 1.00 24.23 402 ILE A O 1
ATOM 3106 N N . VAL A 1 403 ? 37.183 -16.071 35.820 1.00 24.93 403 VAL A N 1
ATOM 3107 C CA . VAL A 1 403 ? 37.492 -17.353 35.195 1.00 25.49 403 VAL A CA 1
ATOM 3108 C C . VAL A 1 403 ? 38.950 -17.714 35.406 1.00 25.72 403 VAL A C 1
ATOM 3109 O O . VAL A 1 403 ? 39.844 -16.942 35.062 1.00 25.87 403 VAL A O 1
ATOM 3113 N N . ILE A 1 404 ? 39.178 -18.899 35.969 1.00 26.26 404 ILE A N 1
ATOM 3114 C CA . ILE A 1 404 ? 40.503 -19.481 36.041 1.00 26.24 404 ILE A CA 1
ATOM 3115 C C . ILE A 1 404 ? 40.756 -20.250 34.751 1.00 26.36 404 ILE A C 1
ATOM 3116 O O . ILE A 1 404 ? 40.176 -21.307 34.503 1.00 26.93 404 ILE A O 1
ATOM 3121 N N . TRP A 1 405 ? 41.639 -19.689 33.940 1.00 26.12 405 TRP A N 1
ATOM 3122 C CA . TRP A 1 405 ? 41.901 -20.141 32.594 1.00 25.74 405 TRP A CA 1
ATOM 3123 C C . TRP A 1 405 ? 43.212 -20.920 32.573 1.00 25.97 405 TRP A C 1
ATOM 3124 O O . TRP A 1 405 ? 44.201 -20.462 33.131 1.00 25.32 405 TRP A O 1
ATOM 3135 N N . ASP A 1 406 ? 43.231 -22.098 31.946 1.00 26.48 406 ASP A N 1
ATOM 3136 C CA . ASP A 1 406 ? 44.488 -22.839 31.801 1.00 26.64 406 ASP A CA 1
ATOM 3137 C C . ASP A 1 406 ? 44.924 -22.809 30.359 1.00 26.88 406 ASP A C 1
ATOM 3138 O O . ASP A 1 406 ? 44.385 -23.556 29.547 1.00 26.72 406 ASP A O 1
ATOM 3143 N N . PRO A 1 407 ? 45.924 -21.961 30.028 1.00 27.37 407 PRO A N 1
ATOM 3144 C CA . PRO A 1 407 ? 46.343 -21.811 28.628 1.00 27.69 407 PRO A CA 1
ATOM 3145 C C . PRO A 1 407 ? 47.022 -23.059 28.042 1.00 27.78 407 PRO A C 1
ATOM 3146 O O . PRO A 1 407 ? 47.287 -23.107 26.836 1.00 26.58 407 PRO A O 1
ATOM 3150 N N . ASN A 1 408 ? 47.273 -24.050 28.901 1.00 28.36 408 ASN A N 1
ATOM 3151 C CA . ASN A 1 408 ? 48.029 -25.233 28.546 1.00 29.03 408 ASN A CA 1
ATOM 3152 C C . ASN A 1 408 ? 47.238 -26.527 28.591 1.00 29.51 408 ASN A C 1
ATOM 3153 O O . ASN A 1 408 ? 47.753 -27.556 28.172 1.00 30.40 408 ASN A O 1
ATOM 3158 N N . GLN A 1 409 ? 46.001 -26.498 29.081 1.00 30.00 409 GLN A N 1
ATOM 3159 C CA A GLN A 1 409 ? 45.171 -27.697 29.054 0.50 29.95 409 GLN A CA 1
ATOM 3160 C CA B GLN A 1 409 ? 45.147 -27.678 29.065 0.50 29.97 409 GLN A CA 1
ATOM 3161 C C . GLN A 1 409 ? 44.476 -27.830 27.705 1.00 30.15 409 GLN A C 1
ATOM 3162 O O . GLN A 1 409 ? 43.906 -26.867 27.180 1.00 30.09 409 GLN A O 1
ATOM 3173 N N . SER A 1 410 ? 44.538 -29.036 27.148 1.00 30.19 410 SER A N 1
ATOM 3174 C CA . SER A 1 410 ? 43.912 -29.323 25.873 1.00 30.48 410 SER A CA 1
ATOM 3175 C C . SER A 1 410 ? 42.584 -30.026 26.046 1.00 30.62 410 SER A C 1
ATOM 3176 O O . SER A 1 410 ? 42.282 -30.624 27.098 1.00 30.67 410 SER A O 1
ATOM 3179 N N . LYS A 1 411 ? 41.797 -29.947 24.985 1.00 30.54 411 LYS A N 1
ATOM 3180 C CA . LYS A 1 411 ? 40.504 -30.595 24.920 1.00 30.36 411 LYS A CA 1
ATOM 3181 C C . LYS A 1 411 ? 40.113 -30.693 23.457 1.00 29.87 411 LYS A C 1
ATOM 3182 O O . LYS A 1 411 ? 40.438 -29.809 22.670 1.00 29.81 411 LYS A O 1
ATOM 3188 N N . THR A 1 412 ? 39.443 -31.785 23.098 1.00 29.49 412 THR A N 1
ATOM 3189 C CA . THR A 1 412 ? 38.729 -31.879 21.830 1.00 29.28 412 THR A CA 1
ATOM 3190 C C . THR A 1 412 ? 37.264 -31.667 22.151 1.00 28.82 412 THR A C 1
ATOM 3191 O O . THR A 1 412 ? 36.727 -32.299 23.057 1.00 27.91 412 THR A O 1
ATOM 3195 N N . ILE A 1 413 ? 36.630 -30.755 21.417 1.00 28.81 413 ILE A N 1
ATOM 3196 C CA . ILE A 1 413 ? 35.220 -30.429 21.631 1.00 29.11 413 ILE A CA 1
ATOM 3197 C C . ILE A 1 413 ? 34.334 -31.497 20.990 1.00 29.03 413 ILE A C 1
ATOM 3198 O O . ILE A 1 413 ? 34.602 -31.936 19.877 1.00 28.60 413 ILE A O 1
ATOM 3203 N N . SER A 1 414 ? 33.298 -31.915 21.716 1.00 29.52 414 SER A N 1
ATOM 3204 C CA A SER A 1 414 ? 32.367 -32.923 21.221 0.50 29.94 414 SER A CA 1
ATOM 3205 C CA B SER A 1 414 ? 32.383 -32.960 21.256 0.50 29.82 414 SER A CA 1
ATOM 3206 C C . SER A 1 414 ? 31.018 -32.840 21.925 1.00 29.97 414 SER A C 1
ATOM 3207 O O . SER A 1 414 ? 30.917 -32.343 23.045 1.00 29.68 414 SER A O 1
ATOM 3212 N N . LYS A 1 415 ? 29.983 -33.315 21.238 1.00 30.84 415 LYS A N 1
ATOM 3213 C CA . LYS A 1 415 ? 28.619 -33.374 21.785 1.00 31.71 415 LYS A CA 1
ATOM 3214 C C . LYS A 1 415 ? 28.553 -34.381 22.947 1.00 32.40 415 LYS A C 1
ATOM 3215 O O . LYS A 1 415 ? 27.729 -34.265 23.864 1.00 32.58 415 LYS A O 1
ATOM 3221 N N . ASP A 1 416 ? 29.448 -35.361 22.893 1.00 32.99 416 ASP A N 1
ATOM 3222 C CA . ASP A 1 416 ? 29.544 -36.384 23.910 1.00 33.16 416 ASP A CA 1
ATOM 3223 C C . ASP A 1 416 ? 29.996 -35.832 25.259 1.00 33.34 416 ASP A C 1
ATOM 3224 O O . ASP A 1 416 ? 29.802 -36.489 26.288 1.00 33.47 416 ASP A O 1
ATOM 3229 N N . THR A 1 417 ? 30.585 -34.634 25.271 1.00 33.27 417 THR A N 1
ATOM 3230 C CA . THR A 1 417 ? 31.014 -34.013 26.534 1.00 33.25 417 THR A CA 1
ATOM 3231 C C . THR A 1 417 ? 30.527 -32.585 26.786 1.00 33.19 417 THR A C 1
ATOM 3232 O O . THR A 1 417 ? 30.790 -32.032 27.850 1.00 33.21 417 THR A O 1
ATOM 3236 N N . HIS A 1 418 ? 29.827 -31.970 25.835 1.00 33.21 418 HIS A N 1
ATOM 3237 C CA . HIS A 1 418 ? 29.371 -30.594 26.042 1.00 33.09 418 HIS A CA 1
ATOM 3238 C C . HIS A 1 418 ? 28.202 -30.549 27.009 1.00 33.26 418 HIS A C 1
ATOM 3239 O O . HIS A 1 418 ? 27.693 -31.581 27.426 1.00 32.94 418 HIS A O 1
ATOM 3246 N N . HIS A 1 419 ? 27.800 -29.337 27.373 1.00 33.61 419 HIS A N 1
ATOM 3247 C CA . HIS A 1 419 ? 26.730 -29.128 28.339 1.00 33.97 419 HIS A CA 1
ATOM 3248 C C . HIS A 1 419 ? 25.541 -28.409 27.702 1.00 34.15 419 HIS A C 1
ATOM 3249 O O . HIS A 1 419 ? 24.657 -27.904 28.392 1.00 35.06 419 HIS A O 1
ATOM 3256 N N . HIS A 1 420 ? 25.517 -28.401 26.376 1.00 34.06 420 HIS A N 1
ATOM 3257 C CA . HIS A 1 420 ? 24.356 -27.948 25.631 1.00 33.97 420 HIS A CA 1
ATOM 3258 C C . HIS A 1 420 ? 23.271 -29.013 25.708 1.00 34.09 420 HIS A C 1
ATOM 3259 O O . HIS A 1 420 ? 23.570 -30.199 25.849 1.00 34.05 420 HIS A O 1
ATOM 3266 N N . ALA A 1 421 ? 22.013 -28.592 25.610 1.00 34.25 421 ALA A N 1
ATOM 3267 C CA . ALA A 1 421 ? 20.886 -29.534 25.567 1.00 34.30 421 ALA A CA 1
ATOM 3268 C C . ALA A 1 421 ? 20.711 -30.139 24.182 1.00 34.29 421 ALA A C 1
ATOM 3269 O O . ALA A 1 421 ? 20.026 -31.135 24.029 1.00 34.78 421 A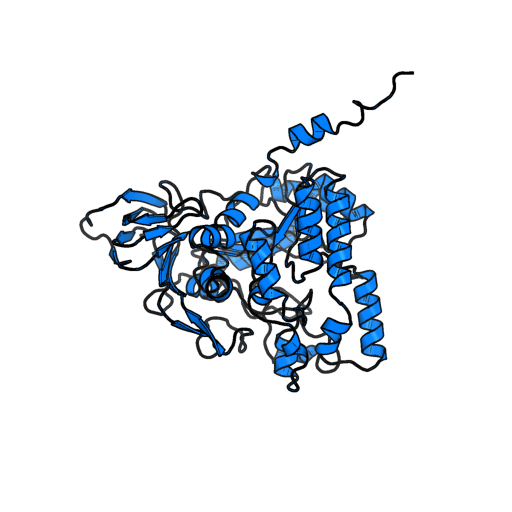LA A O 1
ATOM 3271 N N . VAL A 1 422 ? 21.332 -29.539 23.178 1.00 34.28 422 VAL A N 1
ATOM 3272 C CA . VAL A 1 422 ? 21.246 -30.056 21.809 1.00 34.02 422 VAL A CA 1
ATOM 3273 C C . VAL A 1 422 ? 22.261 -31.149 21.554 1.00 33.68 422 VAL A C 1
ATOM 3274 O O . VAL A 1 422 ? 23.358 -31.121 22.104 1.00 33.90 422 VAL A O 1
ATOM 3278 N N . ASP A 1 423 ? 21.891 -32.089 20.688 1.00 33.03 423 ASP A N 1
ATOM 3279 C CA . ASP A 1 423 ? 22.681 -33.302 20.451 1.00 32.53 423 ASP A CA 1
ATOM 3280 C C . ASP A 1 423 ? 23.641 -33.188 19.264 1.00 31.82 423 ASP A C 1
ATOM 3281 O O . ASP A 1 423 ? 23.913 -34.179 18.583 1.00 31.78 423 ASP A O 1
ATOM 3283 N N . PHE A 1 424 ? 24.152 -31.979 19.032 1.00 30.76 424 PHE A N 1
ATOM 3284 C CA . PHE A 1 424 ? 25.088 -31.699 17.944 1.00 29.82 424 PHE A CA 1
ATOM 3285 C C . PHE A 1 424 ? 25.910 -30.478 18.329 1.00 28.93 424 PHE A C 1
ATOM 3286 O O . PHE A 1 424 ? 25.413 -29.607 19.048 1.00 29.18 424 PHE A O 1
ATOM 3294 N N . ASN A 1 425 ? 27.176 -30.462 17.897 1.00 27.82 425 ASN A N 1
ATOM 3295 C CA . ASN A 1 425 ? 28.101 -29.338 18.087 1.00 26.88 425 ASN A CA 1
ATOM 3296 C C . ASN A 1 425 ? 28.815 -29.021 16.758 1.00 26.11 425 ASN A C 1
ATOM 3297 O O . ASN A 1 425 ? 29.359 -29.913 16.092 1.00 25.17 425 ASN A O 1
ATOM 3302 N N . ILE A 1 426 ? 28.796 -27.751 16.359 1.00 25.16 426 ILE A N 1
ATOM 3303 C CA . ILE A 1 426 ? 29.434 -27.345 15.106 1.00 24.57 426 ILE A CA 1
ATOM 3304 C C . ILE A 1 426 ? 30.971 -27.362 15.204 1.00 23.88 426 ILE A C 1
ATOM 3305 O O . ILE A 1 426 ? 31.655 -27.491 14.193 1.00 22.79 426 ILE A O 1
ATOM 3310 N N . PHE A 1 427 ? 31.487 -27.266 16.430 1.00 24.09 427 PHE A N 1
ATOM 3311 C CA . PHE A 1 427 ? 32.923 -27.364 16.705 1.00 24.33 427 PHE A CA 1
ATOM 3312 C C . PHE A 1 427 ? 33.371 -28.806 16.998 1.00 24.32 427 PHE A C 1
ATOM 3313 O O . PHE A 1 427 ? 34.465 -29.023 17.498 1.00 23.56 427 PHE A O 1
ATOM 3321 N N . GLU A 1 428 ? 32.546 -29.792 16.642 1.00 24.94 428 GLU A N 1
ATOM 3322 C CA . GLU A 1 428 ? 32.905 -31.204 16.845 1.00 24.94 428 GLU A CA 1
ATOM 3323 C C . GLU A 1 428 ? 34.305 -31.545 16.313 1.00 25.05 428 GLU A C 1
ATOM 3324 O O . GLU A 1 428 ? 34.659 -31.202 15.176 1.00 24.53 428 GLU A O 1
ATOM 3330 N N . GLY A 1 429 ? 35.087 -32.232 17.149 1.00 25.30 429 GLY A N 1
ATOM 3331 C CA . GLY A 1 429 ? 36.422 -32.707 16.784 1.00 25.45 429 GLY A CA 1
ATOM 3332 C C . GLY A 1 429 ? 37.518 -31.658 16.779 1.00 25.77 429 GLY A C 1
ATOM 3333 O O . GLY A 1 429 ? 38.664 -31.981 16.503 1.00 25.90 429 GLY A O 1
ATOM 3334 N N . ILE A 1 430 ? 37.186 -30.406 17.096 1.00 26.11 430 ILE A N 1
ATOM 3335 C CA . ILE A 1 430 ? 38.171 -29.321 17.064 1.00 25.92 430 ILE A CA 1
ATOM 3336 C C . ILE A 1 430 ? 38.999 -29.342 18.334 1.00 25.90 430 ILE A C 1
ATOM 3337 O O . ILE A 1 430 ? 38.445 -29.246 19.424 1.00 25.37 430 ILE A O 1
ATOM 3342 N N . LYS A 1 431 ? 40.324 -29.443 18.184 1.00 26.15 431 LYS A N 1
ATOM 3343 C CA . LYS A 1 431 ? 41.213 -29.473 19.330 1.00 26.22 431 LYS A CA 1
ATOM 3344 C C . LYS A 1 431 ? 41.582 -28.048 19.700 1.00 26.34 431 LYS A C 1
ATOM 3345 O O . LYS A 1 431 ? 42.025 -27.262 18.857 1.00 26.16 431 LYS A O 1
ATOM 3351 N N . VAL A 1 432 ? 41.372 -27.733 20.969 1.00 25.91 432 VAL A N 1
ATOM 3352 C CA . VAL A 1 432 ? 41.692 -26.430 21.517 1.00 25.81 432 VAL A CA 1
ATOM 3353 C C . VAL A 1 432 ? 42.682 -26.635 22.642 1.00 25.68 432 VAL A C 1
ATOM 3354 O O . VAL A 1 432 ? 42.662 -27.665 23.306 1.00 25.70 432 VAL A O 1
ATOM 3358 N N . THR A 1 433 ? 43.560 -25.661 22.836 1.00 25.58 433 THR A N 1
ATOM 3359 C CA . THR A 1 433 ? 44.491 -25.659 23.960 1.00 25.16 433 THR A CA 1
ATOM 3360 C C . THR A 1 433 ? 44.365 -24.318 24.670 1.00 24.47 433 THR A C 1
ATOM 3361 O O . THR A 1 433 ? 44.693 -23.291 24.100 1.00 24.01 433 THR A O 1
ATOM 3365 N N . GLY A 1 434 ? 43.888 -24.349 25.912 1.00 24.16 434 GLY A N 1
ATOM 3366 C CA . GLY A 1 434 ? 43.443 -23.151 26.632 1.00 23.99 434 GLY A CA 1
ATOM 3367 C C . GLY A 1 434 ? 41.955 -23.230 26.935 1.00 23.42 434 GLY A C 1
ATOM 3368 O O . GLY A 1 434 ? 41.137 -22.983 26.067 1.00 22.80 434 GLY A O 1
ATOM 3369 N N . ILE A 1 435 ? 41.599 -23.609 28.160 1.00 23.46 435 ILE A N 1
ATOM 3370 C CA . ILE A 1 435 ? 40.192 -23.725 28.543 1.00 23.58 435 ILE A CA 1
ATOM 3371 C C . ILE A 1 435 ? 39.925 -23.181 29.927 1.00 23.28 435 ILE A C 1
ATOM 3372 O O . ILE A 1 435 ? 40.832 -23.060 30.744 1.00 23.68 435 ILE A O 1
ATOM 3377 N N . ALA A 1 436 ? 38.655 -22.894 30.187 1.00 23.24 436 ALA A N 1
ATOM 3378 C CA . ALA A 1 436 ? 38.188 -22.527 31.525 1.00 23.46 436 ALA A CA 1
ATOM 3379 C C . ALA A 1 436 ? 38.163 -23.772 32.413 1.00 23.28 436 ALA A C 1
ATOM 3380 O O . ALA A 1 436 ? 37.494 -24.729 32.094 1.00 23.47 436 ALA A O 1
ATOM 3382 N N . VAL A 1 437 ? 38.905 -23.746 33.513 1.00 24.03 437 VAL A N 1
ATOM 3383 C CA . VAL A 1 437 ? 38.984 -24.881 34.438 1.00 24.10 437 VAL A CA 1
ATOM 3384 C C . VAL A 1 437 ? 38.196 -24.635 35.721 1.00 24.17 437 VAL A C 1
ATOM 3385 O O . VAL A 1 437 ? 37.773 -25.585 36.378 1.00 23.80 437 VAL A O 1
ATOM 3389 N N . THR A 1 438 ? 38.029 -23.358 36.076 1.00 24.11 438 THR A N 1
ATOM 3390 C CA . THR A 1 438 ? 37.118 -22.946 37.141 1.00 24.53 438 THR A CA 1
ATOM 3391 C C . THR A 1 438 ? 36.444 -21.617 36.772 1.00 24.54 438 THR A C 1
ATOM 3392 O O . THR A 1 438 ? 37.100 -20.696 36.305 1.00 24.57 438 THR A O 1
ATOM 3396 N N . THR A 1 439 ? 35.130 -21.551 36.958 1.00 24.79 439 THR A N 1
ATOM 3397 C CA . THR A 1 439 ? 34.371 -20.322 36.768 1.00 25.01 439 THR A CA 1
ATOM 3398 C C . THR A 1 439 ? 33.768 -19.934 38.121 1.00 24.99 439 THR A C 1
ATOM 3399 O O . THR A 1 439 ? 33.363 -20.790 38.913 1.00 25.26 439 THR A O 1
ATOM 3403 N N . ILE A 1 440 ? 33.762 -18.638 38.391 1.00 24.85 440 ILE A N 1
ATOM 3404 C CA . ILE A 1 440 ? 33.276 -18.085 39.640 1.00 24.95 440 ILE A CA 1
ATOM 3405 C C . ILE A 1 440 ? 32.310 -16.953 39.313 1.00 24.97 440 ILE A C 1
ATOM 3406 O O . ILE A 1 440 ? 32.673 -16.012 38.602 1.00 25.35 440 ILE A O 1
ATOM 3411 N N . VAL A 1 441 ? 31.078 -17.068 39.802 1.00 25.13 441 VAL A N 1
ATOM 3412 C CA . VAL A 1 441 ? 30.057 -16.034 39.640 1.00 24.85 441 VAL A CA 1
ATOM 3413 C C . VAL A 1 441 ? 29.660 -15.537 41.027 1.00 24.73 441 VAL A C 1
ATOM 3414 O O . VAL A 1 441 ? 29.302 -16.332 41.892 1.00 24.77 441 VAL A O 1
ATOM 3418 N N . ALA A 1 442 ? 29.740 -14.221 41.226 1.00 24.42 442 ALA A N 1
ATOM 3419 C CA . ALA A 1 442 ? 29.398 -13.565 42.489 1.00 24.36 442 ALA A CA 1
ATOM 3420 C C . ALA A 1 442 ? 30.083 -14.217 43.681 1.00 24.18 442 ALA A C 1
ATOM 3421 O O . ALA A 1 442 ? 29.452 -14.473 44.701 1.00 24.14 442 ALA A O 1
ATOM 3423 N N . GLY A 1 443 ? 31.381 -14.478 43.528 1.00 23.98 443 GLY A N 1
ATOM 3424 C CA . GLY A 1 443 ? 32.198 -15.088 44.565 1.00 24.05 443 GLY A CA 1
ATOM 3425 C C . GLY A 1 443 ? 31.947 -16.562 44.840 1.00 24.04 443 GLY A C 1
ATOM 3426 O O . GLY A 1 443 ? 32.496 -17.096 45.788 1.00 23.94 443 GLY A O 1
ATOM 3427 N N . ASN A 1 444 ? 31.141 -17.222 44.005 1.00 24.26 444 ASN A N 1
ATOM 3428 C CA . ASN A 1 444 ? 30.775 -18.626 44.202 1.00 24.17 444 ASN A CA 1
ATOM 3429 C C . ASN A 1 444 ? 31.262 -19.474 43.034 1.00 24.48 444 ASN A C 1
ATOM 3430 O O . ASN A 1 444 ? 31.137 -19.068 41.864 1.00 23.76 444 ASN A O 1
ATOM 3435 N N . ILE A 1 445 ? 31.803 -20.654 43.343 1.00 24.33 445 ILE A N 1
ATOM 3436 C CA . ILE A 1 445 ? 32.218 -21.596 42.296 1.00 24.43 445 ILE A CA 1
ATOM 3437 C C . ILE A 1 445 ? 30.989 -22.242 41.674 1.00 24.40 445 ILE A C 1
ATOM 3438 O O . ILE A 1 445 ? 30.179 -22.859 42.371 1.00 24.39 445 ILE A O 1
ATOM 3443 N N . VAL A 1 446 ? 30.886 -22.120 40.350 1.00 24.49 446 VAL A N 1
ATOM 3444 C CA . VAL A 1 446 ? 29.783 -22.699 39.577 1.00 24.64 446 VAL A CA 1
ATOM 3445 C C . VAL A 1 446 ? 30.280 -23.729 38.550 1.00 24.91 446 VAL A C 1
ATOM 3446 O O . VAL A 1 446 ? 29.492 -24.508 38.025 1.00 24.36 446 VAL A O 1
ATOM 3450 N N . TRP A 1 447 ? 31.589 -23.707 38.273 1.00 25.21 447 TRP A N 1
ATOM 3451 C CA . TRP A 1 447 ? 32.256 -24.711 37.459 1.00 25.57 447 TRP A CA 1
ATOM 3452 C C . TRP A 1 447 ? 33.659 -24.945 38.025 1.00 26.28 447 TRP A C 1
ATOM 3453 O O . TRP A 1 447 ? 34.410 -23.988 38.275 1.00 25.09 447 TRP A O 1
ATOM 3464 N N . SER A 1 448 ? 33.993 -26.218 38.233 1.00 26.64 448 SER A N 1
ATOM 3465 C CA . SER A 1 448 ? 35.305 -26.624 38.745 1.00 27.44 448 SER A CA 1
ATOM 3466 C C . SER A 1 448 ? 35.451 -28.138 38.644 1.00 27.93 448 SER A C 1
ATOM 3467 O O . SER A 1 448 ? 34.450 -28.861 38.663 1.00 27.70 448 SER A O 1
ATOM 3470 N N . ASP A 1 449 ? 36.693 -28.605 38.558 1.00 28.79 449 ASP A N 1
ATOM 3471 C CA . ASP A 1 449 ? 37.004 -30.049 38.486 1.00 29.50 449 ASP A CA 1
ATOM 3472 C C . ASP A 1 449 ? 36.138 -30.757 37.442 1.00 29.69 449 ASP A C 1
ATOM 3473 O O . ASP A 1 449 ? 35.647 -31.860 37.666 1.00 29.40 449 ASP A O 1
ATOM 3478 N N . ASN A 1 450 ? 35.942 -30.094 36.304 1.00 30.17 450 ASN A N 1
ATOM 3479 C CA . ASN A 1 450 ? 35.083 -30.593 35.218 1.00 29.80 450 ASN A CA 1
ATOM 3480 C C . ASN A 1 450 ? 33.606 -30.862 35.601 1.00 29.61 450 ASN A C 1
ATOM 3481 O O . ASN A 1 450 ? 32.941 -31.676 34.952 1.00 29.92 450 ASN A O 1
ATOM 3486 N N . LYS A 1 451 ? 33.085 -30.181 36.627 1.00 29.46 451 LYS A N 1
ATOM 3487 C CA A LYS A 1 451 ? 31.697 -30.379 37.066 0.50 29.47 451 LYS A CA 1
ATOM 3488 C CA B LYS A 1 451 ? 31.684 -30.369 37.034 0.50 29.34 451 LYS A CA 1
ATOM 3489 C C . LYS A 1 451 ? 30.975 -29.065 37.375 1.00 29.09 451 LYS A C 1
ATOM 3490 O O . LYS A 1 451 ? 31.588 -28.107 37.835 1.00 28.58 451 LYS A O 1
ATOM 3501 N N . LEU A 1 452 ? 29.664 -29.045 37.139 1.00 29.35 452 LEU A N 1
ATOM 3502 C CA . LEU A 1 452 ? 28.828 -27.865 37.433 1.00 29.70 452 LEU A CA 1
ATOM 3503 C C . LEU A 1 452 ? 28.340 -27.899 38.872 1.00 29.94 452 LEU A C 1
ATOM 3504 O O . LEU A 1 452 ? 28.033 -28.960 39.406 1.00 29.88 452 LEU A O 1
ATOM 3509 N N . SER A 1 453 ? 28.307 -26.725 39.496 1.00 30.24 453 SER A N 1
ATOM 3510 C CA . SER A 1 453 ? 27.706 -26.533 40.812 1.00 30.64 453 SER A CA 1
ATOM 3511 C C . SER A 1 453 ? 26.916 -25.218 40.770 1.00 30.81 453 SER A C 1
ATOM 3512 O O . SER A 1 453 ? 27.138 -24.305 41.559 1.00 30.72 453 SER A O 1
ATOM 3515 N N . CYS A 1 454 ? 25.998 -25.137 39.812 1.00 31.24 454 CYS A N 1
ATOM 3516 C CA . CYS A 1 454 ? 25.165 -23.954 39.636 1.00 31.54 454 CYS A CA 1
ATOM 3517 C C . CYS A 1 454 ? 23.998 -23.935 40.613 1.00 31.97 454 CYS A C 1
ATOM 3518 O O . CYS A 1 454 ? 23.638 -24.963 41.201 1.00 32.28 454 CYS A O 1
ATOM 3521 N N . VAL A 1 455 ? 23.421 -22.749 40.789 1.00 32.06 455 VAL A N 1
ATOM 3522 C CA . VAL A 1 455 ? 22.125 -22.605 41.454 1.00 32.06 455 VAL A CA 1
ATOM 3523 C C . VAL A 1 455 ? 21.124 -21.910 40.503 1.00 31.83 455 VAL A C 1
ATOM 3524 O O . VAL A 1 455 ? 21.303 -20.752 40.123 1.00 31.66 455 VAL A O 1
ATOM 3528 N N . LYS A 1 456 ? 20.090 -22.644 40.111 1.00 31.64 456 LYS A N 1
ATOM 3529 C CA . LYS A 1 456 ? 19.052 -22.143 39.197 1.00 31.82 456 LYS A CA 1
ATOM 3530 C C . LYS A 1 456 ? 18.371 -20.880 39.754 1.00 31.27 456 LYS A C 1
ATOM 3531 O O . LYS A 1 456 ? 17.945 -20.857 40.901 1.00 31.07 456 LYS A O 1
ATOM 3537 N N . GLY A 1 457 ? 18.305 -19.826 38.942 1.00 31.13 457 GLY A N 1
ATOM 3538 C CA . GLY A 1 457 ? 17.743 -18.544 39.365 1.00 30.85 457 GLY A CA 1
ATOM 3539 C C . GLY A 1 457 ? 18.617 -17.723 40.301 1.00 30.80 457 GLY A C 1
ATOM 3540 O O . GLY A 1 457 ? 18.133 -16.776 40.919 1.00 31.03 457 GLY A O 1
ATOM 3541 N N . SER A 1 458 ? 19.898 -18.081 40.408 1.00 30.77 458 SER A N 1
ATOM 3542 C CA . SER A 1 458 ? 20.893 -17.305 41.159 1.00 30.45 458 SER A CA 1
ATOM 3543 C C . SER A 1 458 ? 21.181 -15.978 40.507 1.00 30.06 458 SER A C 1
ATOM 3544 O O . SER A 1 458 ? 21.402 -14.974 41.184 1.00 30.22 458 SER A O 1
ATOM 3547 N N . GLY A 1 459 ? 21.252 -16.010 39.180 1.00 29.46 459 GLY A N 1
ATOM 3548 C CA . GLY A 1 459 ? 21.644 -14.860 38.399 1.00 28.84 459 GLY A CA 1
ATOM 3549 C C . GLY A 1 459 ? 20.648 -13.739 38.528 1.00 28.18 459 GLY A C 1
ATOM 3550 O O . GLY A 1 459 ? 19.466 -13.975 38.772 1.00 27.96 459 GLY A O 1
ATOM 3551 N N . ARG A 1 460 ? 21.139 -12.521 38.354 1.00 27.72 460 ARG A N 1
ATOM 3552 C CA . ARG A 1 460 ? 20.316 -11.331 38.439 1.00 27.52 460 ARG A CA 1
ATOM 3553 C C . ARG A 1 460 ? 20.291 -10.594 37.100 1.00 27.11 460 ARG A C 1
ATOM 3554 O O . ARG A 1 460 ? 21.227 -10.684 36.294 1.00 27.16 460 ARG A O 1
ATOM 3562 N N . PHE A 1 461 ? 19.200 -9.872 36.867 1.00 26.47 461 PHE A N 1
ATOM 3563 C CA . PHE A 1 461 ? 19.115 -8.946 35.748 1.00 26.35 461 P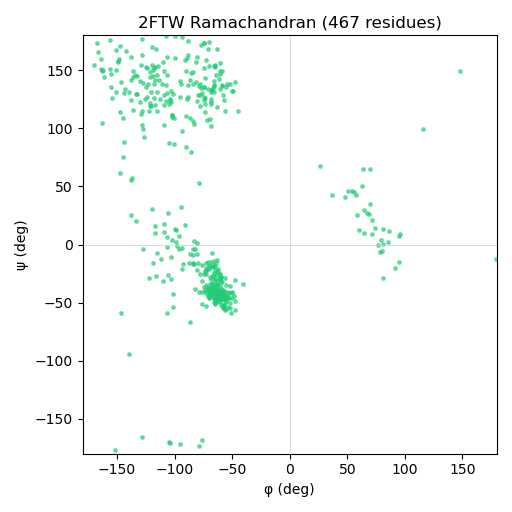HE A CA 1
ATOM 3564 C C . PHE A 1 461 ? 19.965 -7.731 36.114 1.00 26.29 461 PHE A C 1
ATOM 3565 O O . PHE A 1 461 ? 19.893 -7.240 37.244 1.00 26.30 461 PHE A O 1
ATOM 3573 N N . VAL A 1 462 ? 20.764 -7.269 35.156 1.00 25.85 462 VAL A N 1
ATOM 3574 C CA . VAL A 1 462 ? 21.607 -6.100 35.331 1.00 25.63 462 VAL A CA 1
ATOM 3575 C C . VAL A 1 462 ? 21.138 -4.979 34.374 1.00 25.47 462 VAL A C 1
ATOM 3576 O O . VAL A 1 462 ? 21.193 -5.132 33.154 1.00 24.62 462 VAL A O 1
ATOM 3580 N N . PRO A 1 463 ? 20.640 -3.862 34.935 1.00 25.22 463 PRO A N 1
ATOM 3581 C CA . PRO A 1 463 ? 20.208 -2.739 34.106 1.00 25.36 463 PRO A CA 1
ATOM 3582 C C . PRO A 1 463 ? 21.382 -2.024 33.447 1.00 25.02 463 PRO A C 1
ATOM 3583 O O . PRO A 1 463 ? 22.499 -2.056 33.963 1.00 25.52 463 PRO A O 1
ATOM 3587 N N . ARG A 1 464 ? 21.121 -1.389 32.312 1.00 24.84 464 ARG A N 1
ATOM 3588 C CA . ARG A 1 464 ? 22.157 -0.748 31.511 1.00 24.42 464 ARG A CA 1
ATOM 3589 C C . ARG A 1 464 ? 21.732 0.690 31.225 1.00 24.45 464 ARG A C 1
ATOM 3590 O O . ARG A 1 464 ? 20.838 0.929 30.401 1.00 23.99 464 ARG A O 1
ATOM 3598 N N . PRO A 1 465 ? 22.327 1.659 31.950 1.00 24.14 465 PRO A N 1
ATOM 3599 C CA . PRO A 1 465 ? 21.965 3.060 31.724 1.00 23.82 465 PRO A CA 1
ATOM 3600 C C . PRO A 1 465 ? 22.198 3.566 30.295 1.00 23.65 465 PRO A C 1
ATOM 3601 O O . PRO A 1 465 ? 23.144 3.115 29.595 1.00 23.36 465 PRO A O 1
ATOM 3605 N N . PRO A 1 466 ? 21.359 4.522 29.858 1.00 23.58 466 PRO A N 1
ATOM 3606 C CA . PRO A 1 466 ? 21.611 5.131 28.566 1.00 23.49 466 PRO A CA 1
ATOM 3607 C C . PRO A 1 466 ? 22.795 6.094 28.616 1.00 23.26 466 PRO A C 1
ATOM 3608 O O . PRO A 1 466 ? 23.307 6.396 29.698 1.00 23.12 466 PRO A O 1
ATOM 3612 N N . PHE A 1 467 ? 23.175 6.582 27.439 1.00 22.50 467 PHE A N 1
ATOM 3613 C CA . PHE A 1 467 ? 24.268 7.539 27.245 1.00 22.67 467 PHE A CA 1
ATOM 3614 C C . PHE A 1 467 ? 25.621 7.081 27.806 1.00 22.97 467 PHE A C 1
ATOM 3615 O O . PHE A 1 467 ? 26.341 7.836 28.447 1.00 23.58 467 PHE A O 1
ATOM 3623 N N . GLY A 1 468 ? 25.952 5.826 27.526 1.00 23.09 468 GLY A N 1
ATOM 3624 C CA . GLY A 1 468 ? 27.233 5.266 27.873 1.00 22.72 468 GLY A CA 1
ATOM 3625 C C . GLY A 1 468 ? 28.333 5.672 26.916 1.00 23.03 468 GLY A C 1
ATOM 3626 O O . GLY A 1 468 ? 28.138 6.515 26.024 1.00 22.61 468 GLY A O 1
ATOM 3627 N N . PRO A 1 469 ? 29.521 5.075 27.099 1.00 23.13 469 PRO A N 1
ATOM 3628 C CA . PRO A 1 469 ? 30.709 5.317 26.289 1.00 22.74 469 PRO A CA 1
ATOM 3629 C C . PRO A 1 469 ? 30.477 5.448 24.780 1.00 22.32 469 PRO A C 1
ATOM 3630 O O . PRO A 1 469 ? 31.171 6.217 24.129 1.00 21.91 469 PRO A O 1
ATOM 3634 N N . VAL A 1 470 ? 29.512 4.714 24.233 1.00 21.94 470 VAL A N 1
ATOM 3635 C CA . VAL A 1 470 ? 29.268 4.749 22.795 1.00 21.85 470 VAL A CA 1
ATOM 3636 C C . VAL A 1 470 ? 28.760 6.134 22.335 1.00 21.53 470 VAL A C 1
ATOM 3637 O O . VAL A 1 470 ? 28.783 6.435 21.158 1.00 20.64 470 VAL A O 1
ATOM 3641 N N . PHE A 1 471 ? 28.347 6.962 23.290 1.00 21.93 471 PHE A N 1
ATOM 3642 C CA . PHE A 1 471 ? 27.897 8.327 23.043 1.00 22.27 471 PHE A CA 1
ATOM 3643 C C . PHE A 1 471 ? 28.925 9.392 23.378 1.00 22.35 471 PHE A C 1
ATOM 3644 O O . PHE A 1 471 ? 28.636 10.576 23.235 1.00 22.26 471 PHE A O 1
ATOM 3652 N N . ASP A 1 472 ? 30.131 8.993 23.785 1.00 23.06 472 ASP A N 1
ATOM 3653 C CA . ASP A 1 472 ? 31.197 9.970 24.055 1.00 23.45 472 ASP A CA 1
ATOM 3654 C C . ASP A 1 472 ? 31.612 10.601 22.723 1.00 23.69 472 ASP A C 1
ATOM 3655 O O . ASP A 1 472 ? 31.788 9.895 21.730 1.00 22.96 472 ASP A O 1
ATOM 3660 N N . GLY A 1 473 ? 31.729 11.928 22.694 1.00 24.00 473 GLY A N 1
ATOM 3661 C CA . GLY A 1 473 ? 32.092 12.655 21.474 1.00 24.10 473 GLY A CA 1
ATOM 3662 C C . GLY A 1 473 ? 30.947 13.141 20.597 1.00 24.63 473 GLY A C 1
ATOM 3663 O O . GLY A 1 473 ? 31.124 14.049 19.780 1.00 25.38 473 GLY A O 1
ATOM 3664 N N . ILE A 1 474 ? 29.770 12.551 20.750 1.00 24.94 474 ILE A N 1
ATOM 3665 C CA . ILE A 1 474 ? 28.659 12.811 19.839 1.00 25.06 474 ILE A CA 1
ATOM 3666 C C . ILE A 1 474 ? 28.044 14.205 20.005 1.00 24.93 474 ILE A C 1
ATOM 3667 O O . ILE A 1 474 ? 27.644 14.828 19.026 1.00 24.39 474 ILE A O 1
ATOM 3672 N N . GLU A 1 475 ? 27.967 14.697 21.235 1.00 25.04 475 GLU A N 1
ATOM 3673 C CA . GLU A 1 475 ? 27.503 16.058 21.441 1.00 25.23 475 GLU A CA 1
ATOM 3674 C C . GLU A 1 475 ? 28.406 17.040 20.657 1.00 25.23 475 GLU A C 1
ATOM 3675 O O . GLU A 1 475 ? 27.904 17.923 19.962 1.00 25.60 475 GLU A O 1
ATOM 3677 N N . GLN A 1 476 ? 29.725 16.845 20.718 1.00 25.21 476 GLN A N 1
ATOM 3678 C CA . GLN A 1 476 ? 30.659 17.696 19.988 1.00 25.63 476 GLN A CA 1
ATOM 3679 C C . GLN A 1 476 ? 30.542 17.513 18.475 1.00 25.80 476 GLN A C 1
ATOM 3680 O O . GLN A 1 476 ? 30.577 18.493 17.723 1.00 24.91 476 GLN A O 1
ATOM 3686 N N . ARG A 1 477 ? 30.402 16.262 18.031 1.00 26.36 477 ARG A N 1
ATOM 3687 C CA . ARG A 1 477 ? 30.157 15.988 16.619 1.00 27.05 477 ARG A CA 1
ATOM 3688 C C . ARG A 1 477 ? 28.915 16.717 16.113 1.00 27.30 477 ARG A C 1
ATOM 3689 O O . ARG A 1 477 ? 28.967 17.314 15.044 1.00 26.89 477 ARG A O 1
ATOM 3697 N N . ASP A 1 478 ? 27.815 16.666 16.876 1.00 27.72 478 ASP A N 1
ATOM 3698 C CA . ASP A 1 478 ? 26.573 17.362 16.492 1.00 28.46 478 ASP A CA 1
ATOM 3699 C C . ASP A 1 478 ? 26.828 18.867 16.326 1.00 28.81 478 ASP A C 1
ATOM 3700 O O . ASP A 1 478 ? 26.352 19.493 15.365 1.00 28.08 478 ASP A O 1
ATOM 3705 N N . LYS A 1 479 ? 27.593 19.425 17.261 1.00 29.08 479 LYS A N 1
ATOM 3706 C CA . LYS A 1 479 ? 27.977 20.833 17.229 1.00 29.68 479 LYS A CA 1
ATOM 3707 C C . LYS A 1 479 ? 28.723 21.204 15.940 1.00 29.82 479 LYS A C 1
ATOM 3708 O O . LYS A 1 479 ? 28.337 22.151 15.247 1.00 30.01 479 LYS A O 1
ATOM 3714 N N . VAL A 1 480 ? 29.780 20.458 15.621 1.00 30.00 480 VAL A N 1
ATOM 3715 C CA . VAL A 1 480 ? 30.631 20.791 14.466 1.00 30.05 480 VAL A CA 1
ATOM 3716 C C . VAL A 1 480 ? 29.983 20.465 13.126 1.00 29.83 480 VAL A C 1
ATOM 3717 O O . VAL A 1 480 ? 30.339 21.047 12.112 1.00 30.15 480 VAL A O 1
ATOM 3721 N N . ARG A 1 481 ? 29.058 19.514 13.125 1.00 29.74 481 ARG A N 1
ATOM 3722 C CA . ARG A 1 481 ? 28.314 19.148 11.925 1.00 29.86 481 ARG A CA 1
ATOM 3723 C C . ARG A 1 481 ? 27.066 20.019 11.715 1.00 29.87 481 ARG A C 1
ATOM 3724 O O . ARG A 1 481 ? 26.406 19.906 10.680 1.00 29.50 481 ARG A O 1
ATOM 3732 N N . ASN A 1 482 ? 26.730 20.855 12.700 1.00 30.03 482 ASN A N 1
ATOM 3733 C CA . ASN A 1 482 ? 25.587 21.766 12.605 1.00 30.21 482 ASN A CA 1
ATOM 3734 C C . ASN A 1 482 ? 25.549 22.465 11.242 1.00 30.16 482 ASN A C 1
ATOM 3735 O O . ASN A 1 482 ? 26.444 23.229 10.918 1.00 30.17 482 ASN A O 1
ATOM 3740 N N . GLU A 1 483 ? 24.519 22.197 10.445 1.00 30.16 483 GLU A N 1
ATOM 3741 C CA . GLU A 1 483 ? 24.451 22.766 9.102 1.00 30.50 483 GLU A CA 1
ATOM 3742 C C . GLU A 1 483 ? 24.205 24.277 9.097 1.00 30.47 483 GLU A C 1
ATOM 3743 O O . GLU A 1 483 ? 24.464 24.923 8.089 1.00 30.28 483 GLU A O 1
ATOM 3749 N N . LEU A 1 484 ? 23.721 24.840 10.209 1.00 30.75 484 LEU A N 1
ATOM 3750 C CA . LEU A 1 484 ? 23.547 26.302 10.319 1.00 31.14 484 LEU A CA 1
ATOM 3751 C C . LEU A 1 484 ? 24.887 27.026 10.295 1.00 31.25 484 LEU A C 1
ATOM 3752 O O . LEU A 1 484 ? 24.961 28.201 9.918 1.00 31.69 484 LEU A O 1
ATOM 3757 N N . LEU A 1 485 ? 25.947 26.325 10.684 1.00 31.02 485 LEU A N 1
ATOM 3758 C CA . LEU A 1 485 ? 27.294 26.851 10.538 1.00 31.13 485 LEU A CA 1
ATOM 3759 C C . LEU A 1 485 ? 27.688 27.038 9.077 1.00 30.95 485 LEU A C 1
ATOM 3760 O O . LEU A 1 485 ? 28.627 27.770 8.791 1.00 30.59 485 LEU A O 1
ATOM 3765 N N . ARG A 1 486 ? 26.964 26.378 8.172 1.00 31.09 486 ARG A N 1
ATOM 3766 C CA A ARG A 1 486 ? 27.277 26.392 6.743 0.50 31.29 486 ARG A CA 1
ATOM 3767 C CA B ARG A 1 486 ? 27.286 26.404 6.748 0.50 31.20 486 ARG A CA 1
ATOM 3768 C C . ARG A 1 486 ? 26.192 27.074 5.897 1.00 31.43 486 ARG A C 1
ATOM 3769 O O . ARG A 1 486 ? 26.204 26.986 4.666 1.00 31.59 486 ARG A O 1
ATOM 3784 N N . LYS A 1 487 ? 25.248 27.752 6.547 1.00 31.92 487 LYS A N 1
ATOM 3785 C CA . LYS A 1 487 ? 24.234 28.524 5.817 1.00 32.33 487 LYS A CA 1
ATOM 3786 C C . LYS A 1 487 ? 24.853 29.846 5.343 1.00 32.61 487 LYS A C 1
ATOM 3787 O O . LYS A 1 487 ? 25.600 30.488 6.082 1.00 32.17 487 LYS A O 1
ATOM 3793 N N . VAL A 1 488 ? 24.548 30.235 4.108 1.00 33.34 488 VAL A N 1
ATOM 3794 C CA . VAL A 1 488 ? 25.063 31.485 3.543 1.00 34.02 488 VAL A CA 1
ATOM 3795 C C . VAL A 1 488 ? 24.085 32.580 3.892 1.00 34.83 488 VAL A C 1
ATOM 3796 O O . VAL A 1 488 ? 22.891 32.474 3.609 1.00 34.77 488 VAL A O 1
ATOM 3800 N N . ASP A 1 489 ? 24.595 33.629 4.522 1.00 36.11 489 ASP A N 1
ATOM 3801 C CA . ASP A 1 489 ? 23.773 34.773 4.862 1.00 36.34 489 ASP A CA 1
ATOM 3802 C C . ASP A 1 489 ? 23.697 35.692 3.652 1.00 36.78 489 ASP A C 1
ATOM 3803 O O . ASP A 1 489 ? 24.670 36.367 3.306 1.00 37.26 489 ASP A O 1
ATOM 3808 N N . ARG A 1 490 ? 22.539 35.690 3.002 1.00 36.73 490 ARG A N 1
ATOM 3809 C CA . ARG A 1 490 ? 22.316 36.484 1.814 1.00 36.56 490 ARG A CA 1
ATOM 3810 C C . ARG A 1 490 ? 21.367 37.629 2.149 1.00 37.10 490 ARG A C 1
ATOM 3811 O O . ARG A 1 490 ? 21.814 38.744 2.422 1.00 37.83 490 ARG A O 1
#

InterPro domains:
  IPR006680 Amidohydrolase-related [PF01979] (58-446)
  IPR011059 Metal-dependent hydrolase, composite domain superfamily [G3DSA:2.30.40.10] (9-477)
  IPR011059 Metal-dependent hydrolase, composite domain superfamily [SSF51338] (7-60)
  IPR011059 Metal-dependent hydrolase, composite domain superfamily [SSF51338] (377-489)
  IPR011778 Hydantoinase/dihydropyrimidinase [TIGR02033] (10-464)
  IPR011778 Hydantoinase/dihydropyrimidinase [cd01314] (10-459)
  IPR032466 Metal-dependent hydrolase [SSF51556] (61-392)
  IPR050378 Metallo-dependent Hydrolases Superfamily [PTHR11647] (4-480)

Secondary structure (DSSP, 8-state):
---EEEES-EEE-SS-EEE-EEEEETTEEEEEES-----SS--EEE-TT-EEEEPEEEEEE-TT-EETTEE-SS-HHHHHHHHHHTTEEEEEEEE-PPTT--HHHHHHHHHHHHHTT-SSEEEEEE---S--HHHHHHHHHHHHHS---B--BSS-TTTTB--HHHHHHHHHHHHHHT-BEEEB-S-HHHHHHHHHHHHHTT--STHHHHHHS-THHHHHHHHHHHHHHHHHT--EEE-S---HHHHHHHHHHHHTT--EEE--BHHHHH--GGGGG-SSHHHHHTT--SSPPP--TTHHHHHHHHHHHTSS---B--B----HHHHGGGTT-GGGSPP-B--TTTHHHHHIIIIITTTSS-HHHHHIIIIIHHHHHTT-TTTSS--STTSB--EEEEEEEEEEE--TTT---SSS--TTTT-EEEEEEEEEEETTEEEEETTEE---TT---B----SS-GGGTTHHHHHHHH-GGGG----

B-factor: mean 25.9, std 4.7, range [14.11, 48.69]

GO terms:
  GO:0008270 zinc ion binding (F, IDA)
  GO:0004157 dihydropyrimidinase activity (F, IDA)
  GO:0006208 pyrimidine nucleobase catabolic process (P, IDA)

Sequence (483 aa):
TGTTILIKNGTVVNDDRYFKSDVLVENGIIKEISKNIEPKEGIKKVVDATDKLLLPGGIDTHTHFQLPFMGTVSVDDFDIIGTQAAVAGGTTFIIDFVIPTRGQSLLEAYDQWKKWADEKVNCDYSLHVAITWWSEQVSREMEILVKERGVNSFCFMAYKNSFMVTDQEMYHIFKRCKKELGAIAQVHAENGDMVFEGQKKMLEMGITGPEGHELSRPEALEAEATNRAIVIADSSVCTPVYIVHVQSIIGAADVICKHRKEGVRVYGEPIAAGLGVDGSHMWNHDWRHAAAFVMGPPIRPDPRRTKGVLMDYLARGDLDCVGTTDNCTFCCADQKAMGKDDFTKIPNGVNGVEDRMSSIVWENGVNTGKLTWCQFVRATSSERARIFNIYPRKGRIDVGCDGDIVIWDPNQQSKTISSKDTHHHAVDFNIFEGIKVTGIAVTTIVAGNIVWSDNKKLSCVKGSGRFVPRPPFGPVFDGIEQRDKVRNELLRRKVDR

Nearest PDB structures (foldseek):
  2ftw-assembly1_A  TM=1.002E+00  e=0.000E+00  Dictyostelium discoideum
  5mkv-assembly1_D  TM=9.770E-01  e=2.743E-74  Homo sapiens
  5x1d-assembly1_A  TM=9.747E-01  e=4.420E-74  Homo sapiens
  5mle-assembly1_C  TM=9.818E-01  e=3.163E-73  Homo sapiens
  5nks-assembly1_A  TM=9.767E-01  e=7.290E-73  Homo sapiens

Organism: Dictyostelium discoideum (NCBI:txid44689)